Protein AF-A0A8J5HL21-F1 (afdb_monomer_lite)

Organism: Zingiber officinale (NCBI:txid94328)

pLDDT: mean 76.23, std 25.67, range [22.69, 98.94]

InterPro domains:
  IPR004843 Calcineurin-like, phosphoesterase domain [PF00149] (14-122)
  IPR006186 Serine/threonine-specific protein phosphatase/bis(5-nucleosyl)-tetraphosphatase [PR00114] (14-41)
  IPR006186 Serine/threonine-specific protein phosphatase/bis(5-nucleosyl)-tetraphosphatase [PR00114] (49-76)
  IPR029052 Metallo-dependent phosphatase-like [G3DSA:3.60.21.10] (6-320)
  IPR029052 Metallo-dependent phosphatase-like [SSF56300] (14-274)
  IPR036188 FAD/NAD(P)-binding domain superfamily [G3DSA:3.50.50.60] (337-452)
  IPR036188 FAD/NAD(P)-binding domain superfamily [SSF51905] (342-427)

Structure (mmCIF, N/CA/C/O backbone):
data_AF-A0A8J5HL21-F1
#
_entry.id   AF-A0A8J5HL21-F1
#
loop_
_atom_site.group_PDB
_atom_site.id
_atom_site.type_symbol
_atom_site.label_atom_id
_atom_site.label_alt_id
_atom_site.label_comp_id
_atom_site.label_asym_id
_atom_site.label_entity_id
_atom_site.label_seq_id
_atom_site.pdbx_PDB_ins_code
_atom_site.Cartn_x
_atom_site.Cartn_y
_atom_site.Cartn_z
_atom_site.occupancy
_atom_site.B_iso_or_equiv
_atom_site.auth_seq_id
_atom_site.auth_comp_id
_atom_site.auth_asym_id
_atom_site.auth_atom_id
_atom_site.pdbx_PDB_model_num
ATOM 1 N N . MET A 1 1 ? -46.197 -7.664 26.496 1.00 37.38 1 MET A N 1
ATOM 2 C CA . MET A 1 1 ? -45.046 -8.318 27.150 1.00 37.38 1 MET A CA 1
ATOM 3 C C . MET A 1 1 ? -44.387 -9.209 26.120 1.00 37.38 1 MET A C 1
ATOM 5 O O . MET A 1 1 ? -45.123 -9.884 25.417 1.00 37.38 1 MET A O 1
ATOM 9 N N . ALA A 1 2 ? -43.052 -9.167 26.095 1.00 34.97 2 ALA A N 1
ATOM 10 C CA . ALA A 1 2 ? -42.121 -9.961 25.290 1.00 34.97 2 ALA A CA 1
ATOM 11 C C . ALA A 1 2 ? -42.137 -9.713 23.770 1.00 34.97 2 ALA A C 1
ATOM 13 O O . ALA A 1 2 ? -42.926 -10.301 23.046 1.00 34.97 2 ALA A O 1
ATOM 14 N N . ASP A 1 3 ? -41.275 -8.794 23.326 1.00 29.12 3 ASP A N 1
ATOM 15 C CA . ASP A 1 3 ? -40.177 -9.114 22.398 1.00 29.12 3 ASP A CA 1
ATOM 16 C C . ASP A 1 3 ? -39.275 -7.878 22.267 1.00 29.12 3 ASP A C 1
ATOM 18 O O . ASP A 1 3 ? -39.446 -7.021 21.411 1.00 29.12 3 ASP A O 1
ATOM 22 N N . ASN A 1 4 ? -38.361 -7.744 23.228 1.00 37.72 4 ASN A N 1
ATOM 23 C CA . ASN A 1 4 ? -37.244 -6.800 23.208 1.00 37.72 4 ASN A CA 1
ATOM 24 C C . ASN A 1 4 ? -36.138 -7.425 24.066 1.00 37.72 4 ASN A C 1
ATOM 26 O O . ASN A 1 4 ? -35.983 -7.098 25.239 1.00 37.72 4 ASN A O 1
ATOM 30 N N . ALA A 1 5 ? -35.465 -8.434 23.515 1.00 38.50 5 ALA A N 1
ATOM 31 C CA . ALA A 1 5 ? -34.303 -9.070 24.132 1.00 38.50 5 ALA A CA 1
ATOM 32 C C . ALA A 1 5 ? -33.518 -9.867 23.076 1.00 38.50 5 ALA A C 1
ATOM 34 O O . ALA A 1 5 ? -33.460 -11.091 23.135 1.00 38.50 5 ALA A O 1
ATOM 35 N N . ALA A 1 6 ? -32.961 -9.177 22.076 1.00 35.31 6 ALA A N 1
ATOM 36 C CA . ALA A 1 6 ? -31.971 -9.766 21.167 1.00 35.31 6 ALA A CA 1
ATOM 37 C C . ALA A 1 6 ? -31.042 -8.721 20.510 1.00 35.31 6 ALA A C 1
ATOM 39 O O . ALA A 1 6 ? -30.640 -8.907 19.366 1.00 35.31 6 ALA A O 1
ATOM 40 N N . SER A 1 7 ? -30.706 -7.616 21.190 1.00 39.34 7 SER A N 1
ATOM 41 C CA . SER A 1 7 ? -29.723 -6.645 20.665 1.00 39.34 7 SER A CA 1
ATOM 42 C C . SER A 1 7 ? -28.568 -6.309 21.608 1.00 39.34 7 SER A C 1
ATOM 44 O O . SER A 1 7 ? -27.766 -5.449 21.268 1.00 39.34 7 SER A O 1
ATOM 46 N N . ASP A 1 8 ? -28.435 -6.983 22.750 1.00 37.25 8 ASP A N 1
ATOM 47 C CA . ASP A 1 8 ? -27.312 -6.756 23.661 1.00 37.25 8 ASP A CA 1
ATOM 48 C C . ASP A 1 8 ? -26.308 -7.914 23.562 1.00 37.25 8 ASP A C 1
ATOM 50 O O . ASP A 1 8 ? -26.659 -9.058 23.850 1.00 37.25 8 ASP A O 1
ATOM 54 N N . ALA A 1 9 ? -25.066 -7.569 23.185 1.00 33.53 9 ALA A N 1
ATOM 55 C CA . ALA A 1 9 ? -23.829 -8.375 23.169 1.00 33.53 9 ALA A CA 1
ATOM 56 C C . ALA A 1 9 ? -23.251 -8.836 21.808 1.00 33.53 9 ALA A C 1
ATOM 58 O O . ALA A 1 9 ? -22.583 -9.868 21.746 1.00 33.53 9 ALA A O 1
ATOM 59 N N . ALA A 1 10 ? -23.373 -8.046 20.737 1.00 41.03 10 ALA A N 1
ATOM 60 C CA . ALA A 1 10 ? -22.299 -8.021 19.737 1.00 41.03 10 ALA A CA 1
ATOM 61 C C . ALA A 1 10 ? -21.224 -7.056 20.259 1.00 41.03 10 ALA A C 1
ATOM 63 O O . ALA A 1 10 ? -21.461 -5.853 20.309 1.00 41.03 10 ALA A O 1
ATOM 64 N N . GLY A 1 11 ? -20.091 -7.569 20.746 1.00 54.41 11 GLY A N 1
ATOM 65 C CA . GLY A 1 11 ? -18.983 -6.709 21.173 1.00 54.41 11 GLY A CA 1
ATOM 66 C C . GLY A 1 11 ? -18.572 -5.771 20.034 1.00 54.41 11 GLY A C 1
ATOM 67 O O . GLY A 1 11 ? -18.486 -6.213 18.889 1.00 54.41 11 GLY A O 1
ATOM 68 N N . ASP A 1 12 ? -18.356 -4.489 20.340 1.00 69.19 12 ASP A N 1
ATOM 69 C CA . ASP A 1 12 ? -18.005 -3.478 19.338 1.00 69.19 12 ASP A CA 1
ATOM 70 C C . ASP A 1 12 ? -16.831 -3.954 18.468 1.00 69.19 12 ASP A C 1
ATOM 72 O O . ASP A 1 12 ? -15.755 -4.311 18.962 1.00 69.19 12 ASP A O 1
ATOM 76 N N . ARG A 1 13 ? -17.049 -3.974 17.150 1.00 84.94 13 ARG A N 1
ATOM 77 C CA . ARG A 1 13 ? -16.066 -4.441 16.169 1.00 84.94 13 ARG A CA 1
ATOM 78 C C . ARG A 1 13 ? -14.801 -3.586 16.243 1.00 84.94 13 ARG A C 1
ATOM 80 O O . ARG A 1 13 ? -14.849 -2.372 16.058 1.00 84.94 13 ARG A O 1
ATOM 87 N N . THR A 1 14 ? -13.658 -4.232 16.459 1.00 95.62 14 THR A N 1
ATOM 88 C CA . THR A 1 14 ? -12.349 -3.569 16.463 1.00 95.62 14 THR A CA 1
ATOM 89 C C . THR A 1 14 ? -11.878 -3.319 15.033 1.00 95.62 14 THR A C 1
ATOM 91 O O . THR A 1 14 ? -11.870 -4.240 14.213 1.00 95.62 14 THR A O 1
ATOM 94 N N . VAL A 1 15 ? -11.465 -2.084 14.739 1.00 98.19 15 VAL A N 1
ATOM 95 C CA . VAL A 1 15 ? -10.867 -1.716 13.445 1.00 98.19 15 VAL A CA 1
ATOM 96 C C . VAL A 1 15 ? -9.415 -1.320 13.666 1.00 98.19 15 VAL A C 1
ATOM 98 O O . VAL A 1 15 ? -9.124 -0.455 14.488 1.00 98.19 15 VAL A O 1
ATOM 101 N N . ILE A 1 16 ? -8.500 -1.949 12.937 1.00 98.69 16 ILE A N 1
ATOM 102 C CA . ILE A 1 16 ? -7.058 -1.726 13.040 1.00 98.69 16 ILE A CA 1
ATOM 103 C C . ILE A 1 16 ? -6.575 -1.179 11.703 1.00 98.69 16 ILE A C 1
ATOM 105 O O . ILE A 1 16 ? -6.743 -1.840 10.683 1.00 98.69 16 ILE A O 1
ATOM 109 N N . CYS A 1 17 ? -5.959 0.001 11.693 1.00 98.81 17 CYS A N 1
ATOM 110 C CA . CYS A 1 17 ? -5.333 0.553 10.490 1.00 98.81 17 CYS A CA 1
ATOM 111 C C . CYS A 1 17 ? -3.811 0.555 10.653 1.00 98.81 17 CYS A C 1
ATOM 113 O O . CYS A 1 17 ? -3.308 1.165 11.595 1.00 98.81 17 CYS A O 1
ATOM 115 N N . ILE A 1 18 ? -3.087 -0.125 9.763 1.00 98.88 18 ILE A N 1
ATOM 116 C CA . ILE A 1 18 ? -1.626 -0.299 9.815 1.00 98.88 18 ILE A CA 1
ATOM 117 C C . ILE A 1 18 ? -0.986 0.552 8.718 1.00 98.88 18 ILE A C 1
ATOM 119 O O . ILE A 1 18 ? -1.373 0.432 7.556 1.00 98.88 18 ILE A O 1
ATOM 123 N N . GLY A 1 19 ? -0.029 1.399 9.099 1.00 98.69 19 GLY A N 1
ATOM 124 C CA . GLY A 1 19 ? 0.691 2.297 8.196 1.00 98.69 19 GLY A CA 1
ATOM 125 C C . GLY A 1 19 ? 1.657 1.608 7.235 1.00 98.69 19 GLY A C 1
ATOM 126 O O . GLY A 1 19 ? 1.739 0.380 7.181 1.00 98.69 19 GLY A O 1
ATOM 127 N N . ASP A 1 20 ? 2.406 2.427 6.498 1.00 98.75 20 ASP A N 1
ATOM 128 C CA . ASP A 1 20 ? 3.340 2.005 5.454 1.00 98.75 20 ASP A CA 1
ATOM 129 C C . ASP A 1 20 ? 4.422 1.053 5.994 1.00 98.75 20 ASP A C 1
ATOM 131 O O . ASP A 1 20 ? 5.032 1.289 7.044 1.00 98.75 20 ASP A O 1
ATOM 135 N N . ILE A 1 21 ? 4.677 -0.035 5.258 1.00 98.62 21 ILE A N 1
ATOM 136 C CA . ILE A 1 21 ? 5.535 -1.146 5.708 1.00 98.62 21 ILE A CA 1
ATOM 137 C C . ILE A 1 21 ? 6.894 -1.137 5.011 1.00 98.62 21 ILE A C 1
ATOM 139 O O . ILE A 1 21 ? 7.902 -1.460 5.643 1.00 98.62 21 ILE A O 1
ATOM 143 N N . HIS A 1 22 ? 6.933 -0.805 3.718 1.00 98.56 22 HIS A N 1
ATOM 144 C CA . HIS A 1 22 ? 8.150 -0.632 2.927 1.00 98.56 22 HIS A CA 1
ATOM 145 C C . HIS A 1 22 ? 9.187 -1.754 3.103 1.00 98.56 22 HIS A C 1
ATOM 147 O O . HIS A 1 22 ? 10.337 -1.509 3.453 1.00 98.56 22 HIS A O 1
ATOM 153 N N . GLY A 1 23 ? 8.785 -3.015 2.924 1.00 98.19 23 GLY A N 1
ATOM 154 C CA . GLY A 1 23 ? 9.706 -4.155 2.959 1.00 98.19 23 GLY A CA 1
ATOM 155 C C . GLY A 1 23 ? 10.329 -4.475 4.327 1.00 98.19 23 GLY A C 1
ATOM 156 O O . GLY A 1 23 ? 11.216 -5.326 4.393 1.00 98.19 23 GLY A O 1
ATOM 157 N N . TYR A 1 24 ? 9.904 -3.846 5.429 1.00 97.88 24 TYR A N 1
ATOM 158 C CA . TYR A 1 24 ? 10.422 -4.148 6.769 1.00 97.88 24 TYR A CA 1
ATOM 159 C C . TYR A 1 24 ? 9.622 -5.262 7.461 1.00 97.88 24 TYR A C 1
ATOM 161 O O . TYR A 1 24 ? 8.842 -5.027 8.386 1.00 97.88 24 TYR A O 1
ATOM 169 N N . ILE A 1 25 ? 9.852 -6.511 7.046 1.00 97.88 25 ILE A N 1
ATOM 170 C CA . ILE A 1 25 ? 9.154 -7.688 7.594 1.00 97.88 25 ILE A CA 1
ATOM 171 C C . ILE A 1 25 ? 9.284 -7.837 9.120 1.00 97.88 25 ILE A C 1
ATOM 173 O O . ILE A 1 25 ? 8.333 -8.253 9.781 1.00 97.88 25 ILE A O 1
ATOM 177 N N . SER A 1 26 ? 10.434 -7.491 9.704 1.00 93.69 26 SER A N 1
ATOM 178 C CA . SER A 1 26 ? 10.636 -7.547 11.159 1.00 93.69 26 SER A CA 1
ATOM 179 C C . SER A 1 26 ? 9.701 -6.584 11.892 1.00 93.69 26 SER A C 1
ATOM 181 O O . SER A 1 26 ? 9.049 -6.987 12.855 1.00 93.69 26 SER A O 1
ATOM 183 N N . LYS A 1 27 ? 9.565 -5.353 11.385 1.00 97.62 27 LYS A N 1
ATOM 184 C CA . LYS A 1 27 ? 8.659 -4.333 11.928 1.00 97.62 27 LYS A CA 1
ATOM 185 C C . LYS A 1 27 ? 7.201 -4.766 11.803 1.00 97.62 27 LYS A C 1
ATOM 187 O O . LYS A 1 27 ? 6.461 -4.708 12.779 1.00 97.62 27 LYS A O 1
ATOM 192 N N . LEU A 1 28 ? 6.811 -5.296 10.640 1.00 98.19 28 LEU A N 1
ATOM 193 C CA . LEU A 1 28 ? 5.465 -5.832 10.417 1.00 98.19 28 LEU A CA 1
ATOM 194 C C . LEU A 1 28 ? 5.115 -6.955 11.408 1.00 98.19 28 LEU A C 1
ATOM 196 O O . LEU A 1 28 ? 4.046 -6.944 12.015 1.00 98.19 28 LEU A O 1
ATOM 200 N N . ARG A 1 29 ? 6.020 -7.918 11.619 1.00 96.00 29 ARG A N 1
ATOM 201 C CA . ARG A 1 29 ? 5.798 -9.008 12.585 1.00 96.00 29 ARG A CA 1
ATOM 202 C C . ARG A 1 29 ? 5.699 -8.502 14.019 1.00 96.00 29 ARG A C 1
ATOM 204 O O . ARG A 1 29 ? 4.865 -8.994 14.777 1.00 96.00 29 ARG A O 1
ATOM 211 N N . ALA A 1 30 ? 6.538 -7.539 14.388 1.00 93.50 30 ALA A N 1
ATOM 212 C CA . ALA A 1 30 ? 6.542 -6.977 15.728 1.00 93.50 30 ALA A CA 1
ATOM 213 C C . ALA A 1 30 ? 5.262 -6.173 16.008 1.00 93.50 30 ALA A C 1
ATOM 215 O O . ALA A 1 30 ? 4.598 -6.449 17.006 1.00 93.50 30 ALA A O 1
ATOM 216 N N . VAL A 1 31 ? 4.833 -5.280 15.102 1.00 96.94 31 VAL A N 1
ATOM 217 C CA . VAL A 1 31 ? 3.569 -4.541 15.287 1.00 96.94 31 VAL A CA 1
ATOM 218 C C . VAL A 1 31 ? 2.370 -5.490 15.311 1.00 96.94 31 VAL A C 1
ATOM 220 O O . VAL A 1 31 ? 1.503 -5.340 16.166 1.00 96.94 31 VAL A O 1
ATOM 223 N N . TRP A 1 32 ? 2.353 -6.529 14.466 1.00 97.31 32 TRP A N 1
ATOM 224 C CA . TRP A 1 32 ? 1.314 -7.564 14.501 1.00 97.31 32 TRP A CA 1
ATOM 225 C C . TRP A 1 32 ? 1.252 -8.275 15.858 1.00 97.31 32 TRP A C 1
ATOM 227 O O . TRP A 1 32 ? 0.178 -8.414 16.437 1.00 97.31 32 TRP A O 1
ATOM 237 N N . SER A 1 33 ? 2.407 -8.673 16.395 1.00 91.31 33 SER A N 1
ATOM 238 C CA . SER A 1 33 ? 2.496 -9.348 17.697 1.00 91.31 33 SER A CA 1
ATOM 239 C C . SER A 1 33 ? 2.052 -8.439 18.846 1.00 91.31 33 SER A C 1
ATOM 241 O O . SER A 1 33 ? 1.420 -8.894 19.796 1.00 91.31 33 SER A O 1
ATOM 243 N N . ASN A 1 34 ? 2.350 -7.141 18.763 1.00 90.94 34 ASN A N 1
ATOM 244 C CA . ASN A 1 34 ? 1.914 -6.161 19.756 1.00 90.94 34 ASN A CA 1
ATOM 245 C C . ASN A 1 34 ? 0.409 -5.910 19.705 1.00 90.94 34 ASN A C 1
ATOM 247 O O . ASN A 1 34 ? -0.215 -5.782 20.755 1.00 90.94 34 ASN A O 1
ATOM 251 N N . LEU A 1 35 ? -0.176 -5.883 18.507 1.00 94.12 35 LEU A N 1
ATOM 252 C CA . LEU A 1 35 ? -1.624 -5.810 18.327 1.00 94.12 35 LEU A CA 1
ATOM 253 C C . LEU A 1 35 ? -2.315 -7.046 18.915 1.00 94.12 35 LEU A C 1
ATOM 255 O O . LEU A 1 35 ? -3.264 -6.895 19.677 1.00 94.12 35 LEU A O 1
ATOM 259 N N . GLU A 1 36 ? -1.800 -8.244 18.627 1.00 91.38 36 GLU A N 1
ATOM 260 C CA . GLU A 1 36 ? -2.323 -9.513 19.155 1.00 91.38 36 GLU A CA 1
ATOM 261 C C . GLU A 1 36 ? -2.205 -9.608 20.687 1.00 91.38 36 GLU A C 1
ATOM 263 O O . GLU A 1 36 ? -3.060 -10.200 21.338 1.00 91.38 36 GLU A O 1
ATOM 268 N N . ALA A 1 37 ? -1.174 -8.997 21.280 1.00 85.19 37 ALA A N 1
ATOM 269 C CA . ALA A 1 37 ? -1.000 -8.947 22.731 1.00 85.19 37 ALA A CA 1
ATOM 270 C C . ALA A 1 37 ? -1.868 -7.882 23.424 1.00 85.19 37 ALA A C 1
ATOM 272 O O . ALA A 1 37 ? -2.198 -8.034 24.601 1.00 85.19 37 ALA A O 1
ATOM 273 N N . LEU A 1 38 ? -2.179 -6.779 22.736 1.00 89.12 38 LEU A N 1
ATOM 274 C CA . LEU A 1 38 ? -2.920 -5.652 23.305 1.00 89.12 38 LEU A CA 1
ATOM 275 C C . LEU A 1 38 ? -4.436 -5.818 23.173 1.00 89.12 38 LEU A C 1
ATOM 277 O O . LEU A 1 38 ? -5.175 -5.490 24.101 1.00 89.12 38 LEU A O 1
ATOM 281 N N . VAL A 1 39 ? -4.898 -6.266 22.007 1.00 88.62 39 VAL A N 1
ATOM 282 C CA . VAL A 1 39 ? -6.319 -6.467 21.720 1.00 88.62 39 VAL A CA 1
ATOM 283 C C . VAL A 1 39 ? -6.739 -7.816 22.296 1.00 88.62 39 VAL A C 1
ATOM 285 O O . VAL A 1 39 ? -6.011 -8.798 22.175 1.00 88.62 39 VAL A O 1
ATOM 288 N N . SER A 1 40 ? -7.912 -7.884 22.933 1.00 87.94 40 SER A N 1
ATOM 289 C CA . SER A 1 40 ? -8.408 -9.155 23.472 1.00 87.94 40 SER A CA 1
ATOM 290 C C . SER A 1 40 ? -8.506 -10.212 22.358 1.00 87.94 40 SER A C 1
ATOM 292 O O . SER A 1 40 ? -8.836 -9.858 21.222 1.00 87.94 40 SER A O 1
ATOM 294 N N . PRO A 1 41 ? -8.266 -11.505 22.644 1.00 87.00 41 PRO A N 1
ATOM 295 C CA . PRO A 1 41 ? -8.316 -12.551 21.621 1.00 87.00 41 PRO A CA 1
ATOM 296 C C . PRO A 1 41 ? -9.624 -12.563 20.812 1.00 87.00 41 PRO A C 1
ATOM 298 O O . PRO A 1 41 ? -9.591 -12.680 19.586 1.00 87.00 41 PRO A O 1
ATOM 301 N N . ASP A 1 42 ? -10.764 -12.358 21.477 1.00 88.06 42 ASP A N 1
ATOM 302 C CA . ASP A 1 42 ? -12.083 -12.333 20.835 1.00 88.06 42 ASP A CA 1
ATOM 303 C C . ASP A 1 42 ? -12.219 -11.152 19.860 1.00 88.06 42 ASP A C 1
ATOM 305 O O . ASP A 1 42 ? -12.581 -11.337 18.695 1.00 88.06 42 ASP A O 1
ATOM 309 N N . SER A 1 43 ? -11.855 -9.944 20.298 1.00 91.12 43 SER A N 1
ATOM 310 C CA . SER A 1 43 ? -11.911 -8.741 19.463 1.00 91.12 43 SER A CA 1
ATOM 311 C C . SER A 1 43 ? -10.866 -8.756 18.347 1.00 91.12 43 SER A C 1
ATOM 313 O O . SER A 1 43 ? -11.147 -8.319 17.233 1.00 91.12 43 SER A O 1
ATOM 315 N N . PHE A 1 44 ? -9.669 -9.290 18.606 1.00 93.81 44 PHE A N 1
ATOM 316 C CA . PHE A 1 44 ? -8.614 -9.398 17.604 1.00 93.81 44 PHE A CA 1
ATOM 317 C C . PHE A 1 44 ? -9.012 -10.386 16.510 1.00 93.81 44 PHE A C 1
ATOM 319 O O . PHE A 1 44 ? -8.903 -10.065 15.327 1.00 93.81 44 PHE A O 1
ATOM 326 N N . SER A 1 45 ? -9.531 -11.560 16.883 1.00 93.00 45 SER A N 1
ATOM 327 C CA . SER A 1 45 ? -9.902 -12.623 15.939 1.00 93.00 45 SER A CA 1
ATOM 328 C C . SER A 1 45 ? -11.020 -12.238 14.966 1.00 93.00 45 SER A C 1
ATOM 330 O O . SER A 1 45 ? -11.101 -12.822 13.891 1.00 93.00 45 SER A O 1
ATOM 332 N N . THR A 1 46 ? -11.840 -11.243 15.312 1.00 95.31 46 THR A N 1
ATOM 333 C CA . THR A 1 46 ? -12.978 -10.752 14.512 1.00 95.31 46 THR A CA 1
ATOM 334 C C . THR A 1 46 ? -12.761 -9.339 13.960 1.00 95.31 46 THR A C 1
ATOM 336 O O . THR A 1 46 ? -13.679 -8.720 13.419 1.00 95.31 46 THR A O 1
ATOM 339 N N . SER A 1 47 ? -11.544 -8.806 14.103 1.00 97.12 47 SER A N 1
ATOM 340 C CA . SER A 1 47 ? -11.226 -7.434 13.710 1.00 97.12 47 SER A CA 1
ATOM 341 C C . SER A 1 47 ? -11.268 -7.213 12.194 1.00 97.12 47 SER A C 1
ATOM 343 O O . SER A 1 47 ? -11.001 -8.107 11.382 1.00 97.12 47 SER A O 1
ATOM 345 N N . LEU A 1 48 ? -11.575 -5.972 11.816 1.00 98.44 48 LEU A N 1
ATOM 346 C CA . LEU A 1 48 ? -11.295 -5.443 10.486 1.00 98.44 48 LEU A CA 1
ATOM 347 C C . LEU A 1 48 ? -9.880 -4.862 10.497 1.00 98.44 48 LEU A C 1
ATOM 349 O O . LEU A 1 48 ? -9.612 -3.913 11.231 1.00 98.44 48 LEU A O 1
ATOM 353 N N . VAL A 1 49 ? -8.986 -5.404 9.674 1.00 98.81 49 VAL A N 1
ATOM 354 C CA . VAL A 1 49 ? -7.601 -4.939 9.562 1.00 98.81 49 VAL A CA 1
ATOM 355 C C . VAL A 1 49 ? -7.382 -4.304 8.195 1.00 98.81 49 VAL A C 1
ATOM 357 O O . VAL A 1 49 ? -7.458 -4.977 7.168 1.00 98.81 49 VAL A O 1
ATOM 360 N N . ILE A 1 50 ? -7.097 -3.005 8.187 1.00 98.88 50 ILE A N 1
ATOM 361 C CA . ILE A 1 50 ? -6.866 -2.195 6.993 1.00 98.88 50 ILE A CA 1
ATOM 362 C C . ILE A 1 50 ? -5.381 -1.851 6.916 1.00 98.88 50 ILE A C 1
ATOM 364 O O . ILE A 1 50 ? -4.854 -1.089 7.723 1.00 98.88 50 ILE A O 1
ATOM 368 N N . PHE A 1 51 ? -4.696 -2.388 5.919 1.00 98.94 51 PHE A N 1
ATOM 369 C CA . PHE A 1 51 ? -3.328 -2.015 5.601 1.00 98.94 51 PHE A CA 1
A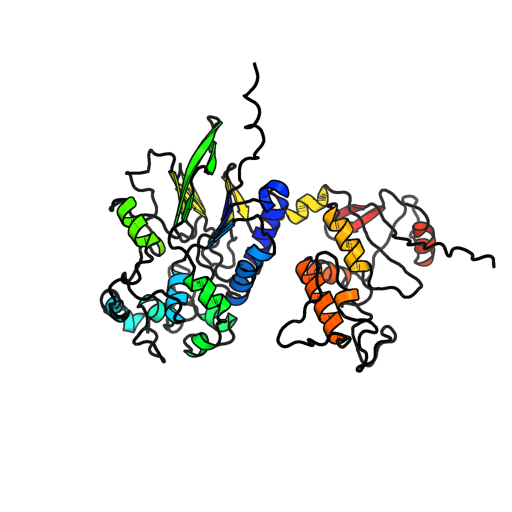TOM 370 C C . PHE A 1 51 ? -3.329 -0.826 4.644 1.00 98.94 51 PHE A C 1
ATOM 372 O O . PHE A 1 51 ? -3.912 -0.912 3.564 1.00 98.94 51 PHE A O 1
ATOM 379 N N . LEU A 1 52 ? -2.663 0.264 5.021 1.00 98.94 52 LEU A N 1
ATOM 380 C CA . LEU A 1 52 ? -2.791 1.567 4.363 1.00 98.94 52 LEU A CA 1
ATOM 381 C C . LEU A 1 52 ? -1.957 1.727 3.080 1.00 98.94 52 LEU A C 1
ATOM 383 O O . LEU A 1 52 ? -2.027 2.784 2.457 1.00 98.94 52 LEU A O 1
ATOM 387 N N . GLY A 1 53 ? -1.248 0.679 2.653 1.00 98.69 53 GLY A N 1
ATOM 388 C CA . GLY A 1 53 ? -0.467 0.622 1.414 1.00 98.69 53 GLY A CA 1
ATOM 389 C C . GLY A 1 53 ? 1.040 0.683 1.655 1.00 98.69 53 GLY A C 1
ATOM 390 O O . GLY A 1 53 ? 1.503 0.570 2.788 1.00 98.69 53 GLY A O 1
ATOM 391 N N . ASP A 1 54 ? 1.788 0.835 0.567 1.00 98.81 54 ASP A N 1
ATOM 392 C CA . ASP A 1 54 ? 3.245 0.921 0.502 1.00 98.81 54 ASP A CA 1
ATOM 393 C C . ASP A 1 54 ? 3.930 -0.271 1.198 1.00 98.81 54 ASP A C 1
ATOM 395 O O . ASP A 1 54 ? 4.644 -0.161 2.199 1.00 98.81 54 ASP A O 1
ATOM 399 N N . TYR A 1 55 ? 3.698 -1.462 0.642 1.00 98.88 55 TYR A N 1
ATOM 400 C CA . TYR A 1 55 ? 4.274 -2.730 1.098 1.00 98.88 55 TYR A CA 1
ATOM 401 C C . TYR A 1 55 ? 5.700 -2.933 0.594 1.00 98.88 55 TYR A C 1
ATOM 403 O O . TYR A 1 55 ? 6.521 -3.568 1.267 1.00 98.88 55 TYR A O 1
ATOM 411 N N . CYS A 1 56 ? 5.985 -2.421 -0.604 1.00 98.81 56 CYS A N 1
ATOM 412 C CA . CYS A 1 56 ? 7.260 -2.574 -1.289 1.00 98.81 56 CYS A CA 1
ATOM 413 C C . CYS A 1 56 ? 8.209 -1.383 -1.108 1.00 98.81 56 CYS A C 1
ATOM 415 O O . CYS A 1 56 ? 7.851 -0.330 -0.580 1.00 98.81 56 CYS A O 1
ATOM 417 N N . ASP A 1 57 ? 9.431 -1.572 -1.603 1.00 98.38 57 ASP A N 1
ATOM 418 C CA . ASP A 1 57 ? 10.504 -0.584 -1.720 1.00 98.38 57 ASP A CA 1
ATOM 419 C C . ASP A 1 57 ? 11.130 -0.147 -0.396 1.00 98.38 57 ASP A C 1
ATOM 421 O O . ASP A 1 57 ? 10.578 -0.336 0.684 1.00 98.38 57 ASP A O 1
ATOM 425 N N . ARG A 1 58 ? 12.305 0.489 -0.503 1.00 95.50 58 ARG A N 1
ATOM 426 C CA . ARG A 1 58 ? 13.142 1.009 0.596 1.00 95.50 58 ARG A CA 1
ATOM 427 C C . ARG A 1 58 ? 13.712 -0.064 1.527 1.00 95.50 58 ARG A C 1
ATOM 429 O O . ARG A 1 58 ? 14.939 -0.104 1.676 1.00 95.50 58 ARG A O 1
ATOM 436 N N . GLY A 1 59 ? 12.881 -0.880 2.168 1.00 96.25 59 GLY A N 1
ATOM 437 C CA . GLY A 1 59 ? 13.306 -1.980 3.031 1.00 96.25 59 GLY A CA 1
ATOM 438 C C . GLY A 1 59 ? 13.610 -3.266 2.250 1.00 96.25 59 GLY A C 1
ATOM 439 O O . GLY A 1 59 ? 13.190 -3.413 1.104 1.00 96.25 59 GLY A O 1
ATOM 440 N N . PRO A 1 60 ? 14.371 -4.196 2.847 1.00 96.75 60 PRO A N 1
ATOM 441 C CA . PRO A 1 60 ? 15.005 -5.294 2.110 1.00 96.75 60 PRO A CA 1
ATOM 442 C C . PRO A 1 60 ? 14.125 -6.523 1.823 1.00 96.75 60 PRO A C 1
ATOM 444 O O . PRO A 1 60 ? 14.533 -7.371 1.037 1.00 96.75 60 PRO A O 1
ATOM 447 N N . HIS A 1 61 ? 12.949 -6.658 2.444 1.00 98.06 61 HIS A N 1
ATOM 448 C CA . HIS A 1 61 ? 12.192 -7.920 2.482 1.00 98.06 61 HIS A CA 1
ATOM 449 C C . HIS A 1 61 ? 10.762 -7.787 1.938 1.00 98.06 61 HIS A C 1
ATOM 451 O O . HIS A 1 61 ? 9.796 -8.231 2.562 1.00 98.06 61 HIS A O 1
ATOM 457 N N . THR A 1 62 ? 10.589 -7.130 0.785 1.00 98.81 62 THR A N 1
ATOM 458 C CA . THR A 1 62 ? 9.264 -6.963 0.157 1.00 98.81 62 THR A CA 1
ATOM 459 C C . THR A 1 62 ? 8.582 -8.296 -0.133 1.00 98.81 62 THR A C 1
ATOM 461 O O . THR A 1 62 ? 7.385 -8.434 0.122 1.00 98.81 62 THR A O 1
ATOM 464 N N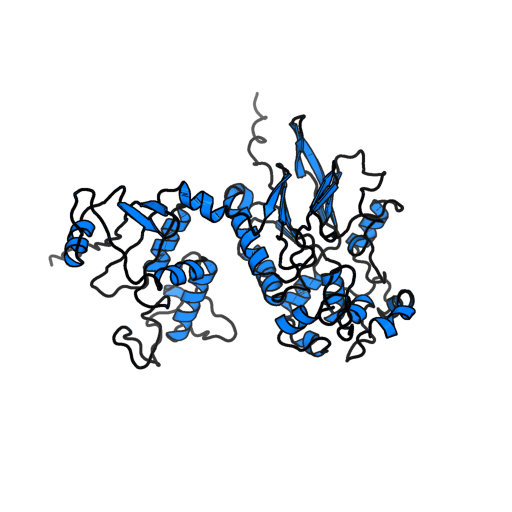 . ARG A 1 63 ? 9.325 -9.285 -0.640 1.00 98.69 63 ARG A N 1
ATOM 465 C CA . ARG A 1 63 ? 8.794 -10.629 -0.880 1.00 98.69 63 ARG A CA 1
ATOM 466 C C . ARG A 1 63 ? 8.172 -11.219 0.388 1.00 98.69 63 ARG A C 1
ATOM 468 O O . ARG A 1 63 ? 7.014 -11.622 0.362 1.00 98.69 63 ARG A O 1
ATOM 475 N N . GLU A 1 64 ? 8.903 -11.199 1.498 1.00 98.56 64 GLU A N 1
ATOM 476 C CA . GLU A 1 64 ? 8.458 -11.770 2.768 1.00 98.56 64 GLU A CA 1
ATOM 477 C C . GLU A 1 64 ? 7.314 -10.973 3.411 1.00 98.56 64 GLU A C 1
ATOM 479 O O . GLU A 1 64 ? 6.494 -11.550 4.127 1.00 98.56 64 GLU A O 1
ATOM 484 N N . VAL A 1 65 ? 7.241 -9.659 3.163 1.00 98.81 65 VAL A N 1
ATOM 485 C CA . VAL A 1 65 ? 6.079 -8.835 3.534 1.00 98.81 65 VAL A CA 1
ATOM 486 C C . VAL A 1 65 ? 4.833 -9.335 2.813 1.00 98.81 65 VAL A C 1
ATOM 488 O O . VAL A 1 65 ? 3.843 -9.633 3.476 1.00 98.81 65 VAL A O 1
ATOM 491 N N . ILE A 1 66 ? 4.876 -9.499 1.489 1.00 98.88 66 ILE A N 1
ATOM 492 C CA . ILE A 1 66 ? 3.713 -9.973 0.725 1.00 98.88 66 ILE A CA 1
ATOM 493 C C . ILE A 1 66 ? 3.349 -11.416 1.114 1.00 98.88 66 ILE A C 1
ATOM 495 O O . ILE A 1 66 ? 2.168 -11.697 1.320 1.00 98.88 66 ILE A O 1
ATOM 499 N N . ASP A 1 67 ? 4.334 -12.298 1.329 1.00 98.38 67 ASP A N 1
ATOM 500 C CA . ASP A 1 67 ? 4.105 -13.655 1.858 1.00 98.38 67 ASP A CA 1
ATOM 501 C C . ASP A 1 67 ? 3.358 -13.620 3.207 1.00 98.38 67 ASP A C 1
ATOM 503 O O . ASP A 1 67 ? 2.423 -14.390 3.444 1.00 98.38 67 ASP A O 1
ATOM 507 N N . PHE A 1 68 ? 3.748 -12.709 4.109 1.00 98.31 68 PHE A N 1
ATOM 508 C CA . PHE A 1 68 ? 3.082 -12.541 5.399 1.00 98.31 68 PHE A CA 1
ATOM 509 C C . PHE A 1 68 ? 1.631 -12.087 5.226 1.00 98.31 68 PHE A C 1
ATOM 511 O O . PHE A 1 68 ? 0.745 -12.704 5.820 1.00 98.31 68 PHE A O 1
ATOM 518 N N . LEU A 1 69 ? 1.380 -11.065 4.400 1.00 98.69 69 LEU A N 1
ATOM 519 C CA . LEU A 1 69 ? 0.035 -10.534 4.148 1.00 98.69 69 LEU A CA 1
ATOM 520 C C . LEU A 1 69 ? -0.886 -11.601 3.537 1.00 98.69 69 LEU A C 1
ATOM 522 O O . LEU A 1 69 ? -2.009 -11.783 4.006 1.00 98.69 69 LEU A O 1
ATOM 526 N N . LEU A 1 70 ? -0.383 -12.378 2.573 1.00 98.25 70 LEU A N 1
ATOM 527 C CA . LEU A 1 70 ? -1.099 -13.502 1.961 1.00 98.25 70 LEU A CA 1
ATOM 528 C C . LEU A 1 70 ? -1.437 -14.620 2.957 1.00 98.25 70 LEU A C 1
ATOM 530 O O . LEU A 1 70 ? -2.423 -15.333 2.774 1.00 98.25 70 LEU A O 1
ATOM 534 N N . SER A 1 71 ? -0.648 -14.780 4.023 1.00 97.75 71 SER A N 1
ATOM 535 C CA . SER A 1 71 ? -0.915 -15.790 5.053 1.00 97.75 71 SER A CA 1
ATOM 536 C C . SER A 1 71 ? -2.067 -15.412 5.994 1.00 97.75 71 SER A C 1
ATOM 538 O O . SER A 1 71 ? -2.682 -16.303 6.588 1.00 97.75 71 SER A O 1
ATOM 540 N N . LEU A 1 72 ? -2.384 -14.118 6.134 1.00 96.06 72 LEU A N 1
ATOM 541 C CA . LEU A 1 72 ? -3.310 -13.618 7.156 1.00 96.06 72 LEU A CA 1
ATOM 542 C C . LEU A 1 72 ? -4.724 -14.206 7.059 1.00 96.06 72 LEU A C 1
ATOM 544 O O . LEU A 1 72 ? -5.196 -14.687 8.091 1.00 96.06 72 LEU A O 1
ATOM 548 N N . PRO A 1 73 ? -5.376 -14.287 5.880 1.00 94.31 73 PRO A N 1
ATOM 549 C CA . PRO A 1 73 ? -6.724 -14.852 5.786 1.00 94.31 73 PRO A CA 1
ATOM 550 C C . PRO A 1 73 ? -6.793 -16.312 6.249 1.00 94.31 73 PRO A C 1
ATOM 552 O O . PRO A 1 73 ? -7.772 -16.736 6.853 1.00 94.31 73 PRO A O 1
ATOM 555 N N . SER A 1 74 ? -5.731 -17.090 6.010 1.00 92.50 74 SER A N 1
ATOM 556 C CA . SER A 1 74 ? -5.663 -18.487 6.457 1.00 92.50 74 SER A CA 1
ATOM 557 C C . SER A 1 74 ? -5.401 -18.626 7.960 1.00 92.50 74 SER A C 1
ATOM 559 O O . SER A 1 74 ? -5.894 -19.559 8.591 1.00 92.50 74 SER A O 1
ATOM 561 N N . ARG A 1 75 ? -4.635 -17.694 8.541 1.00 91.69 75 ARG A N 1
ATOM 562 C CA . ARG A 1 75 ? -4.280 -17.688 9.967 1.00 91.69 75 ARG A CA 1
ATOM 563 C C . ARG A 1 75 ? -5.404 -17.137 10.839 1.00 91.69 75 ARG A C 1
ATOM 565 O O . ARG A 1 75 ? -5.574 -17.596 11.964 1.00 91.69 75 ARG A O 1
ATOM 572 N N . TYR A 1 76 ? -6.161 -16.180 10.311 1.00 94.12 76 TYR A N 1
ATOM 573 C CA . TYR A 1 76 ? -7.230 -15.474 11.006 1.00 94.12 76 TYR A CA 1
ATOM 574 C C . TYR A 1 76 ? -8.495 -15.451 10.133 1.00 94.12 76 TYR A C 1
ATOM 576 O O . TYR A 1 76 ? -8.858 -14.407 9.596 1.00 94.12 76 TYR A O 1
ATOM 584 N N . PRO A 1 77 ? -9.186 -16.595 9.979 1.00 93.94 77 PRO A N 1
ATOM 585 C CA . PRO A 1 77 ? -10.298 -16.737 9.033 1.00 93.94 77 PRO A CA 1
ATOM 586 C C . PRO A 1 77 ? -11.554 -15.932 9.396 1.00 93.94 77 PRO A C 1
ATOM 588 O O . PRO A 1 77 ? -12.440 -15.785 8.561 1.00 93.94 77 PRO A O 1
ATOM 591 N N . LEU A 1 78 ? -11.652 -15.443 10.637 1.00 95.75 78 LEU A N 1
ATOM 592 C CA . LEU A 1 78 ? -12.747 -14.583 11.099 1.00 95.75 78 LEU A CA 1
ATOM 593 C C . LEU A 1 78 ? -12.405 -13.087 11.016 1.00 95.75 78 LEU A C 1
ATOM 595 O O . LEU A 1 78 ? -13.294 -12.255 11.197 1.00 95.75 78 LEU A O 1
ATOM 599 N N . GLN A 1 79 ? -11.148 -12.739 10.724 1.00 96.69 79 GLN A N 1
ATOM 600 C CA . GLN A 1 79 ? -10.769 -11.361 10.436 1.00 96.69 79 GLN A CA 1
ATOM 601 C C . GLN A 1 79 ? -11.153 -11.007 9.001 1.00 96.69 79 GLN A C 1
ATOM 603 O O . GLN A 1 79 ? -11.160 -11.850 8.101 1.00 96.69 79 GLN A O 1
ATOM 608 N N . ARG A 1 80 ? -11.400 -9.719 8.773 1.00 98.12 80 ARG A N 1
ATOM 609 C CA . ARG A 1 80 ? -11.489 -9.153 7.427 1.00 98.12 80 ARG A CA 1
ATOM 610 C C . ARG A 1 80 ? -10.232 -8.340 7.163 1.00 98.12 80 ARG A C 1
ATOM 612 O O . ARG A 1 80 ? -9.966 -7.379 7.879 1.00 98.12 80 ARG A O 1
ATOM 619 N N . HIS A 1 81 ? -9.481 -8.704 6.129 1.00 98.69 81 HIS A N 1
ATOM 620 C CA . HIS A 1 81 ? -8.276 -7.982 5.717 1.00 98.69 81 HIS A CA 1
ATOM 621 C C . HIS A 1 81 ? -8.564 -7.115 4.497 1.00 98.69 81 HIS A C 1
ATOM 623 O O . HIS A 1 81 ? -9.151 -7.572 3.517 1.00 98.69 81 HIS A O 1
ATOM 629 N N . VAL A 1 82 ? -8.137 -5.860 4.559 1.00 98.88 82 VAL A N 1
ATOM 630 C CA . VAL A 1 82 ? -8.219 -4.894 3.465 1.00 98.88 82 VAL A CA 1
ATOM 631 C C . VAL A 1 82 ? -6.812 -4.412 3.167 1.00 98.88 82 VAL A C 1
ATOM 633 O O . VAL A 1 82 ? -6.096 -3.986 4.071 1.00 98.88 82 VAL A O 1
ATOM 636 N N . PHE A 1 83 ? -6.429 -4.454 1.896 1.00 98.88 83 PHE A N 1
ATOM 637 C CA . PHE A 1 83 ? -5.105 -4.050 1.439 1.00 98.88 83 PHE A CA 1
ATOM 638 C C . PHE A 1 83 ? -5.251 -2.879 0.468 1.00 98.88 83 PHE A C 1
ATOM 640 O O . PHE A 1 83 ? -5.706 -3.055 -0.667 1.00 98.88 83 PHE A O 1
ATOM 647 N N . LEU A 1 84 ? -4.935 -1.670 0.938 1.00 98.94 84 LEU A N 1
ATOM 648 C CA . LEU A 1 84 ? -4.930 -0.491 0.085 1.00 98.94 84 LEU A CA 1
ATOM 649 C C . LEU A 1 84 ? -3.736 -0.510 -0.871 1.00 98.94 84 LEU A C 1
ATOM 651 O O . LEU A 1 84 ? -2.641 -0.942 -0.531 1.00 98.94 84 LEU A O 1
ATOM 655 N N . CYS A 1 85 ? -3.935 0.017 -2.070 1.00 98.88 85 CYS A N 1
ATOM 656 C CA . CYS A 1 85 ? -2.853 0.243 -3.012 1.00 98.88 85 CYS A CA 1
ATOM 657 C C . CYS A 1 85 ? -2.091 1.512 -2.624 1.00 98.88 85 CYS A C 1
ATOM 659 O O . CYS A 1 85 ? -2.648 2.608 -2.704 1.00 98.88 85 CYS A O 1
ATOM 661 N N . GLY A 1 86 ? -0.831 1.372 -2.217 1.00 98.81 86 GLY A N 1
ATOM 662 C CA . GLY A 1 86 ? 0.079 2.499 -2.078 1.00 98.81 86 GLY A CA 1
ATOM 663 C C . GLY A 1 86 ? 0.575 3.013 -3.425 1.00 98.81 86 GLY A C 1
ATOM 664 O O . GLY A 1 86 ? 0.416 2.355 -4.462 1.00 98.81 86 GLY A O 1
ATOM 665 N N . ASN A 1 87 ? 1.203 4.191 -3.455 1.00 98.81 87 ASN A N 1
ATOM 666 C CA . ASN A 1 87 ? 1.788 4.658 -4.714 1.00 98.81 87 ASN A CA 1
ATOM 667 C C . ASN A 1 87 ? 3.015 3.836 -5.124 1.00 98.81 87 ASN A C 1
ATOM 669 O O . ASN A 1 87 ? 3.329 3.794 -6.315 1.00 98.81 87 ASN A O 1
ATOM 673 N N . HIS A 1 88 ? 3.720 3.223 -4.169 1.00 98.88 88 HIS A N 1
ATOM 674 C CA . HIS A 1 88 ? 4.802 2.286 -4.458 1.00 98.88 88 HIS A CA 1
ATOM 675 C C . HIS A 1 88 ? 4.241 0.978 -5.023 1.00 98.88 88 HIS A C 1
ATOM 677 O O . HIS A 1 88 ? 4.690 0.534 -6.079 1.00 98.88 88 HIS A O 1
ATOM 683 N N . ASP A 1 89 ? 3.186 0.431 -4.414 1.00 98.88 89 ASP A N 1
ATOM 684 C CA . ASP A 1 89 ? 2.580 -0.827 -4.872 1.00 98.88 89 ASP A CA 1
ATOM 685 C C . ASP A 1 89 ? 1.928 -0.684 -6.248 1.00 98.88 89 ASP A C 1
ATOM 687 O O . ASP A 1 89 ? 2.042 -1.584 -7.074 1.00 98.88 89 ASP A O 1
ATOM 691 N N . PHE A 1 90 ? 1.288 0.457 -6.531 1.00 98.81 90 PHE A N 1
ATOM 692 C CA . PHE A 1 90 ? 0.750 0.763 -7.859 1.00 98.81 90 PHE A CA 1
ATOM 693 C C . PHE A 1 90 ? 1.849 0.750 -8.928 1.00 98.81 90 PHE A C 1
ATOM 695 O O . PHE A 1 90 ? 1.673 0.206 -10.019 1.00 98.81 90 PHE A O 1
ATOM 702 N N . ALA A 1 91 ? 2.999 1.348 -8.614 1.00 98.88 91 ALA A N 1
ATOM 703 C CA . ALA A 1 91 ? 4.124 1.424 -9.530 1.00 98.88 91 ALA A CA 1
ATOM 704 C C . ALA A 1 91 ? 4.815 0.056 -9.701 1.00 98.88 91 ALA A C 1
ATOM 706 O O . ALA A 1 91 ? 5.185 -0.308 -10.817 1.00 98.88 91 ALA A O 1
ATOM 707 N N . PHE A 1 92 ? 4.900 -0.739 -8.633 1.00 98.88 92 PHE A N 1
ATOM 708 C CA . PHE A 1 92 ? 5.365 -2.122 -8.694 1.00 98.88 92 PHE A CA 1
ATOM 709 C C . PHE A 1 92 ? 4.416 -2.999 -9.524 1.00 98.88 92 PHE A C 1
ATOM 711 O O . PHE A 1 92 ? 4.865 -3.674 -10.449 1.00 98.88 92 PHE A O 1
ATOM 718 N N . ALA A 1 93 ? 3.104 -2.922 -9.278 1.00 98.75 93 ALA A N 1
ATOM 719 C CA . ALA A 1 93 ? 2.075 -3.622 -10.046 1.00 98.75 93 ALA A CA 1
ATOM 720 C C . ALA A 1 93 ? 2.136 -3.268 -11.539 1.00 98.75 93 ALA A C 1
ATOM 722 O O . ALA A 1 93 ? 2.009 -4.149 -12.386 1.00 98.75 93 ALA A O 1
ATOM 723 N N . ALA A 1 94 ? 2.389 -1.996 -11.869 1.00 98.38 94 ALA A N 1
ATOM 724 C CA . ALA A 1 94 ? 2.597 -1.557 -13.246 1.00 98.38 94 ALA A CA 1
ATOM 725 C C . ALA A 1 94 ? 3.819 -2.214 -13.896 1.00 98.38 94 ALA A C 1
ATOM 727 O O . ALA A 1 94 ? 3.775 -2.544 -15.077 1.00 98.38 94 ALA A O 1
ATOM 728 N N . PHE A 1 95 ? 4.911 -2.379 -13.146 1.00 98.69 95 PHE A N 1
ATOM 729 C CA . PHE A 1 95 ? 6.141 -2.973 -13.662 1.00 98.69 95 PHE A CA 1
ATOM 730 C C . PHE A 1 95 ? 5.997 -4.478 -13.926 1.00 98.69 95 PHE A C 1
ATOM 732 O O . PHE A 1 95 ? 6.539 -4.981 -14.906 1.00 98.69 95 PHE A O 1
ATOM 739 N N . VAL A 1 96 ? 5.262 -5.198 -13.071 1.00 98.31 96 VAL A N 1
ATOM 740 C CA . VAL A 1 96 ? 5.102 -6.664 -13.163 1.00 98.31 96 VAL A CA 1
ATOM 741 C C . VAL A 1 96 ? 3.848 -7.128 -13.900 1.00 98.31 96 VAL A C 1
ATOM 743 O O . VAL A 1 96 ? 3.476 -8.296 -13.777 1.00 98.31 96 VAL A O 1
ATOM 746 N N . ASP A 1 97 ? 3.226 -6.228 -14.664 1.00 96.06 97 ASP A N 1
ATOM 747 C CA . ASP A 1 97 ? 2.028 -6.493 -15.471 1.00 96.06 97 ASP A CA 1
ATOM 748 C C . ASP A 1 97 ? 0.833 -7.003 -14.638 1.00 96.06 97 ASP A C 1
ATOM 750 O O . ASP A 1 97 ? 0.138 -7.952 -14.990 1.00 96.06 97 ASP A O 1
ATOM 754 N N . ALA A 1 98 ? 0.624 -6.389 -13.468 1.00 97.50 98 ALA A N 1
ATOM 755 C CA . ALA A 1 98 ? -0.458 -6.719 -12.536 1.00 97.50 98 ALA A CA 1
ATOM 756 C C . ALA A 1 98 ? -1.550 -5.635 -12.448 1.00 97.50 98 ALA A C 1
ATOM 758 O O . ALA A 1 98 ? -2.500 -5.781 -11.677 1.00 97.50 98 ALA A O 1
ATOM 759 N N . LEU A 1 99 ? -1.439 -4.541 -13.209 1.00 96.12 99 LEU A N 1
ATOM 760 C CA . LEU A 1 99 ? -2.497 -3.530 -13.277 1.00 96.12 99 LEU A CA 1
ATOM 761 C C . LEU A 1 99 ? -3.652 -3.977 -14.182 1.00 96.12 99 LEU A C 1
ATOM 763 O O . LEU A 1 99 ? -3.413 -4.591 -15.222 1.00 96.12 99 LEU A O 1
ATOM 767 N N . PRO A 1 100 ? -4.905 -3.603 -13.861 1.00 92.75 100 PRO A N 1
ATOM 768 C CA . PRO A 1 100 ? -5.991 -3.752 -14.814 1.00 92.75 100 PRO A CA 1
ATOM 769 C C . PRO A 1 100 ? -5.761 -2.829 -16.025 1.00 92.75 100 PRO A C 1
ATOM 771 O O . PRO A 1 100 ? -5.271 -1.702 -15.855 1.00 92.75 100 PRO A O 1
ATOM 774 N N . PRO A 1 101 ? -6.136 -3.269 -17.240 1.00 92.00 101 PRO A N 1
ATOM 775 C CA . PRO A 1 101 ? -6.015 -2.438 -18.428 1.00 92.00 101 PRO A CA 1
ATOM 776 C C . PRO A 1 101 ? -6.872 -1.168 -18.292 1.00 92.00 101 PRO A C 1
ATOM 778 O O . PRO A 1 101 ? -7.887 -1.187 -17.586 1.00 92.00 101 PRO A O 1
ATOM 781 N N . PRO A 1 102 ? -6.506 -0.075 -18.981 1.00 94.19 102 PRO A N 1
ATOM 782 C CA . PRO A 1 102 ? -7.283 1.156 -18.964 1.00 94.19 102 PRO A CA 1
ATOM 783 C C . PRO A 1 102 ? -8.758 0.926 -19.345 1.00 94.19 102 PRO A C 1
ATOM 785 O O . PRO A 1 102 ? -9.024 0.273 -20.359 1.00 94.19 102 PRO A O 1
ATOM 788 N N . PRO A 1 103 ? -9.737 1.464 -18.585 1.00 90.56 103 PRO A N 1
ATOM 789 C CA . PRO A 1 103 ? -11.158 1.156 -18.792 1.00 90.56 103 PRO A CA 1
ATOM 790 C C . PRO A 1 103 ? -11.727 1.524 -20.172 1.00 90.56 103 PRO A C 1
ATOM 792 O O . PRO A 1 103 ? -12.748 0.975 -20.579 1.00 90.56 103 PRO A O 1
ATOM 795 N N . ASP A 1 104 ? -11.095 2.458 -20.885 1.00 92.69 104 ASP A N 1
ATOM 796 C CA . ASP A 1 104 ? -11.487 2.893 -22.234 1.00 92.69 104 ASP A CA 1
ATOM 797 C C . ASP A 1 104 ? -10.688 2.222 -23.363 1.00 92.69 104 ASP A C 1
ATOM 799 O O . ASP A 1 104 ? -10.859 2.567 -24.532 1.00 92.69 104 ASP A O 1
ATOM 803 N N . GLY A 1 105 ? -9.823 1.263 -23.023 1.00 93.62 105 GLY A N 1
ATOM 804 C CA . GLY A 1 105 ? -8.981 0.542 -23.972 1.00 93.62 105 GLY A CA 1
ATOM 805 C C . GLY A 1 105 ? -7.782 1.336 -24.498 1.00 93.62 105 GLY A C 1
ATOM 806 O O . GLY A 1 105 ? -7.084 0.841 -25.384 1.00 93.62 105 GLY A O 1
ATOM 807 N N . SER A 1 106 ? -7.516 2.542 -23.982 1.00 96.31 106 SER A N 1
ATOM 808 C CA . SER A 1 106 ? -6.275 3.259 -24.291 1.00 96.31 106 SER A CA 1
ATOM 809 C C . SER A 1 106 ? -5.034 2.453 -23.871 1.00 96.31 106 SER A C 1
ATOM 811 O O . SER A 1 106 ? -5.084 1.661 -22.926 1.00 96.31 106 SER A O 1
ATOM 813 N N . PRO A 1 107 ? -3.895 2.610 -24.569 1.00 97.12 107 PRO A N 1
ATOM 814 C CA . PRO A 1 107 ? -2.658 1.974 -24.149 1.00 97.12 107 PRO A CA 1
ATOM 815 C C . PRO A 1 107 ? -2.082 2.698 -22.930 1.00 97.12 107 PRO A C 1
ATOM 817 O O . PRO A 1 107 ? -2.165 3.922 -22.815 1.00 97.12 107 PRO A O 1
ATOM 820 N N . PHE A 1 108 ? -1.384 1.965 -22.063 1.00 97.81 108 PHE A N 1
ATOM 821 C CA . PHE A 1 108 ? -0.665 2.555 -20.933 1.00 97.81 108 PHE A CA 1
ATOM 822 C C . PHE A 1 108 ? 0.369 3.615 -21.343 1.00 97.81 108 PHE A C 1
ATOM 824 O O . PHE A 1 108 ? 0.683 4.506 -20.551 1.00 97.81 108 PHE A O 1
ATOM 831 N N . SER A 1 109 ? 0.858 3.571 -22.584 1.00 96.94 109 SER A N 1
ATOM 832 C CA . SER A 1 109 ? 1.756 4.584 -23.139 1.00 96.94 109 SER A CA 1
ATOM 833 C C . SER A 1 109 ? 1.147 5.982 -23.245 1.00 96.94 109 SER A C 1
ATOM 835 O O . SER A 1 109 ? 1.887 6.965 -23.209 1.00 96.94 109 SER A O 1
ATOM 837 N N . ALA A 1 110 ? -0.186 6.104 -23.250 1.00 97.12 110 ALA A N 1
ATOM 838 C CA . ALA A 1 110 ? -0.871 7.394 -23.167 1.00 97.12 110 ALA A CA 1
ATOM 839 C C . ALA A 1 110 ? -0.556 8.149 -21.860 1.00 97.12 110 ALA A C 1
ATOM 841 O O . ALA A 1 110 ? -0.685 9.367 -21.797 1.00 97.12 110 ALA A O 1
ATOM 842 N N . THR A 1 111 ? -0.090 7.447 -20.822 1.00 97.88 111 THR A N 1
ATOM 843 C CA . THR A 1 111 ? 0.224 8.056 -19.521 1.00 97.88 111 THR A CA 1
ATOM 844 C C . THR A 1 111 ? 1.591 8.740 -19.461 1.00 97.88 111 THR A C 1
ATOM 846 O O . THR A 1 111 ? 1.920 9.394 -18.473 1.00 97.88 111 THR A O 1
ATOM 849 N N . TRP A 1 112 ? 2.423 8.597 -20.496 1.00 98.25 112 TRP A N 1
ATOM 850 C CA . TRP A 1 112 ? 3.817 9.042 -20.452 1.00 98.25 112 TRP A CA 1
ATOM 851 C C . TRP A 1 112 ? 3.984 10.551 -20.640 1.00 98.25 112 TRP A C 1
ATOM 853 O O . TRP A 1 112 ? 4.905 11.133 -20.066 1.00 98.25 112 TRP A O 1
ATOM 863 N N . GLU A 1 113 ? 3.110 11.180 -21.431 1.00 96.75 113 GLU A N 1
ATOM 864 C CA . GLU A 1 113 ? 3.267 12.563 -21.900 1.00 96.75 113 GLU A CA 1
ATOM 865 C C . GLU A 1 113 ? 3.403 13.567 -20.747 1.00 96.75 113 GLU A C 1
ATOM 867 O O . GLU A 1 113 ? 4.319 14.390 -20.756 1.00 96.75 113 GLU A O 1
ATOM 872 N N . GLU A 1 114 ? 2.576 13.432 -19.702 1.00 95.81 114 GLU A N 1
ATOM 873 C CA . GLU A 1 114 ? 2.590 14.317 -18.526 1.00 95.81 114 GLU A CA 1
ATOM 874 C C . GLU A 1 114 ? 3.967 14.363 -17.839 1.00 95.81 114 GLU A C 1
ATOM 876 O O . GLU A 1 114 ? 4.371 15.394 -17.298 1.00 95.81 114 GLU A O 1
ATOM 881 N N . PHE A 1 115 ? 4.723 13.262 -17.891 1.00 95.25 115 PHE A N 1
ATOM 882 C CA . PHE A 1 115 ? 6.025 13.147 -17.237 1.00 95.25 115 PHE A CA 1
ATOM 883 C C . PHE A 1 115 ? 7.206 13.122 -18.212 1.00 95.25 115 PHE A C 1
ATOM 885 O O . PHE A 1 115 ? 8.335 12.976 -17.748 1.00 95.25 115 PHE A O 1
ATOM 892 N N . ALA A 1 116 ? 7.004 13.295 -19.523 1.00 94.75 116 ALA A N 1
ATOM 893 C CA . ALA A 1 116 ? 8.040 13.081 -20.543 1.00 94.75 116 ALA A CA 1
ATOM 894 C C . ALA A 1 116 ? 9.342 13.862 -20.273 1.00 94.75 116 ALA A C 1
ATOM 896 O O . ALA A 1 116 ? 10.443 13.336 -20.423 1.00 94.75 116 ALA A O 1
ATOM 897 N N . GLN A 1 117 ? 9.234 15.091 -19.757 1.00 95.62 117 GLN A N 1
ATOM 898 C CA . GLN A 1 117 ? 10.389 15.929 -19.393 1.00 95.62 117 GLN A CA 1
ATOM 899 C C . GLN A 1 117 ? 11.247 15.350 -18.251 1.00 95.62 117 GLN A C 1
ATOM 901 O O . GLN A 1 117 ? 12.375 15.785 -18.024 1.00 95.62 117 GLN A O 1
ATOM 906 N N . SER A 1 118 ? 10.715 14.388 -17.497 1.00 94.56 118 SER A N 1
ATOM 907 C CA . SER A 1 118 ? 11.418 13.707 -16.411 1.00 94.56 118 SER A CA 1
ATOM 908 C C . SER A 1 118 ? 12.150 12.446 -16.869 1.00 94.56 118 SER A C 1
ATOM 910 O O . SER A 1 118 ? 12.946 11.936 -16.086 1.00 94.56 118 SER A O 1
ATOM 912 N N . GLU A 1 119 ? 11.932 11.955 -18.095 1.00 95.69 119 GLU A N 1
ATOM 913 C CA . GLU A 1 119 ? 12.462 10.663 -18.557 1.00 95.69 119 GLU A CA 1
ATOM 914 C C . GLU A 1 119 ? 13.990 10.597 -18.509 1.00 95.69 119 GLU A C 1
ATOM 916 O O . GLU A 1 119 ? 14.548 9.651 -17.954 1.00 95.69 119 GLU A O 1
ATOM 921 N N . GLU A 1 120 ? 14.679 11.610 -19.037 1.00 93.94 120 GLU A N 1
ATOM 922 C CA . GLU A 1 120 ? 16.145 11.659 -19.021 1.00 93.94 120 GLU A CA 1
ATOM 923 C C . GLU A 1 120 ? 16.676 11.766 -17.586 1.00 93.94 120 GLU A C 1
ATOM 925 O O . GLU A 1 120 ? 17.601 11.052 -17.183 1.00 93.94 120 GLU A O 1
ATOM 930 N N . ARG A 1 121 ? 16.044 12.627 -16.777 1.00 94.12 121 ARG A N 1
ATOM 931 C CA . ARG A 1 121 ? 16.428 12.813 -15.379 1.00 94.12 121 ARG A CA 1
ATOM 932 C C . ARG A 1 121 ? 16.213 11.537 -14.580 1.00 94.12 121 ARG A C 1
ATOM 934 O O . ARG A 1 121 ? 17.067 11.225 -13.774 1.00 94.12 121 ARG A O 1
ATOM 941 N N . GLU A 1 122 ? 15.123 10.810 -14.755 1.00 95.38 122 GLU A N 1
ATOM 942 C CA . GLU A 1 122 ? 14.787 9.629 -13.946 1.00 95.38 122 GLU A CA 1
ATOM 943 C C . GLU A 1 122 ? 15.267 8.312 -14.573 1.00 95.38 122 GLU A C 1
ATOM 945 O O . GLU A 1 122 ? 15.124 7.264 -13.950 1.00 95.38 122 GLU A O 1
ATOM 950 N N . ARG A 1 123 ? 15.838 8.376 -15.786 1.00 96.56 123 ARG A N 1
ATOM 951 C CA . ARG A 1 123 ? 16.282 7.242 -16.612 1.00 96.56 123 ARG A CA 1
ATOM 952 C C . ARG A 1 123 ? 15.269 6.108 -16.581 1.00 96.56 123 ARG A C 1
ATOM 954 O O . ARG A 1 123 ? 15.537 5.034 -16.047 1.00 96.56 123 ARG A O 1
ATOM 961 N N . TRP A 1 124 ? 14.079 6.389 -17.098 1.00 98.00 124 TRP A N 1
ATOM 962 C CA . TRP A 1 124 ? 12.983 5.427 -17.078 1.00 98.00 124 TRP A CA 1
ATOM 963 C C . TRP A 1 124 ? 13.388 4.078 -17.660 1.00 98.00 124 TRP A C 1
ATOM 965 O O . TRP A 1 124 ? 14.203 4.005 -18.582 1.00 98.00 124 TRP A O 1
ATOM 975 N N . PHE A 1 125 ? 12.756 3.021 -17.158 1.00 98.06 125 PHE A N 1
ATOM 976 C CA . PHE A 1 125 ? 12.924 1.679 -17.686 1.00 98.06 125 PHE A CA 1
ATOM 977 C C . PHE A 1 125 ? 12.613 1.636 -19.193 1.00 98.06 125 PHE A C 1
ATOM 979 O O . PHE A 1 125 ? 11.612 2.196 -19.662 1.00 98.06 125 PHE A O 1
ATOM 986 N N . LYS A 1 126 ? 13.510 0.985 -19.938 1.00 96.75 126 LYS A N 1
ATOM 987 C CA . LYS A 1 126 ? 13.460 0.763 -21.396 1.00 96.75 126 LYS A CA 1
ATOM 988 C C . LYS A 1 126 ? 13.795 -0.693 -21.765 1.00 96.75 126 LYS A C 1
ATOM 990 O O . LYS A 1 126 ? 14.202 -0.962 -22.889 1.00 96.75 126 LYS A O 1
ATOM 995 N N . GLY A 1 127 ? 13.725 -1.608 -20.794 1.00 95.62 127 GLY A N 1
ATOM 996 C CA . GLY A 1 127 ? 13.919 -3.040 -21.035 1.00 95.62 127 GLY A CA 1
ATOM 997 C C . GLY A 1 127 ? 12.671 -3.689 -21.633 1.00 95.62 127 GLY A C 1
ATOM 998 O O . GLY A 1 127 ? 11.689 -3.012 -21.910 1.00 95.62 127 GLY A O 1
ATOM 999 N N . GLU A 1 128 ? 12.702 -5.005 -21.825 1.00 95.75 128 GLU A N 1
ATOM 1000 C CA . GLU A 1 128 ? 11.607 -5.766 -22.445 1.00 95.75 128 GLU A CA 1
ATOM 1001 C C . GLU A 1 128 ? 10.229 -5.448 -21.824 1.00 95.75 128 GLU A C 1
ATOM 1003 O O . GLU A 1 128 ? 10.076 -5.449 -20.602 1.00 95.75 128 GLU A O 1
ATOM 1008 N N . GLY A 1 129 ? 9.234 -5.165 -22.675 1.00 93.94 129 GLY A N 1
ATOM 1009 C CA . GLY A 1 129 ? 7.845 -4.908 -22.272 1.00 93.94 129 GLY A CA 1
ATOM 1010 C C . GLY A 1 129 ? 7.537 -3.466 -21.855 1.00 93.94 129 GLY A C 1
ATOM 1011 O O . GLY A 1 129 ? 6.387 -3.163 -21.530 1.00 93.94 129 GLY A O 1
ATOM 1012 N N . TYR A 1 130 ? 8.516 -2.552 -21.875 1.00 96.69 130 TYR A N 1
ATOM 1013 C CA . TYR A 1 130 ? 8.296 -1.163 -21.456 1.00 96.69 130 TYR A CA 1
ATOM 1014 C C . TYR A 1 130 ? 7.243 -0.427 -22.302 1.00 96.69 130 TYR A C 1
ATOM 1016 O O . TYR A 1 130 ? 6.626 0.518 -21.811 1.00 96.69 130 TYR A O 1
ATOM 1024 N N . GLU A 1 131 ? 7.031 -0.834 -23.556 1.00 96.75 131 GLU A N 1
ATOM 1025 C CA . GLU A 1 131 ? 6.124 -0.187 -24.508 1.00 96.75 131 GLU A CA 1
ATOM 1026 C C . GLU A 1 131 ? 4.657 -0.261 -24.076 1.00 96.75 131 GLU A C 1
ATOM 1028 O O . GLU A 1 131 ? 3.867 0.634 -24.381 1.00 96.75 131 GLU A O 1
ATOM 1033 N N . ALA A 1 132 ? 4.312 -1.312 -23.333 1.00 95.56 132 ALA A N 1
ATOM 1034 C CA . ALA A 1 132 ? 2.989 -1.538 -22.774 1.00 95.56 132 ALA A CA 1
ATOM 1035 C C . ALA A 1 132 ? 2.904 -1.139 -21.292 1.00 95.56 132 ALA A C 1
ATOM 1037 O O . ALA A 1 132 ? 1.922 -1.453 -20.640 1.00 95.56 132 ALA A O 1
ATOM 1038 N N . MET A 1 133 ? 3.904 -0.456 -20.729 1.00 97.94 133 MET A N 1
ATOM 1039 C CA . MET A 1 133 ? 3.978 -0.203 -19.288 1.00 97.94 133 MET A CA 1
ATOM 1040 C C . MET A 1 133 ? 3.435 1.180 -18.906 1.00 97.94 133 MET A C 1
ATOM 1042 O O . MET A 1 133 ? 3.747 2.190 -19.543 1.00 97.94 133 MET A O 1
ATOM 1046 N N . HIS A 1 134 ? 2.667 1.255 -17.815 1.00 98.56 134 HIS A N 1
ATOM 1047 C CA . HIS A 1 134 ? 2.218 2.531 -17.245 1.00 98.56 134 HIS A CA 1
ATOM 1048 C C . HIS A 1 134 ? 3.419 3.393 -16.819 1.00 98.56 134 HIS A C 1
ATOM 1050 O O . HIS A 1 134 ? 4.436 2.864 -16.359 1.00 98.56 134 HIS A O 1
ATOM 1056 N N . VAL A 1 135 ? 3.310 4.726 -16.919 1.00 98.56 135 VAL A N 1
ATOM 1057 C CA . VAL A 1 135 ? 4.432 5.643 -16.639 1.00 98.56 135 VAL A CA 1
ATOM 1058 C C . VAL A 1 135 ? 5.051 5.411 -15.260 1.00 98.56 135 VAL A C 1
ATOM 1060 O O . VAL A 1 135 ? 6.270 5.438 -15.115 1.00 98.56 135 VAL A O 1
ATOM 1063 N N . GLN A 1 136 ? 4.235 5.107 -14.247 1.00 98.62 136 GLN A N 1
ATOM 1064 C CA . GLN A 1 136 ? 4.744 4.845 -12.899 1.00 98.62 136 GLN A CA 1
ATOM 1065 C C . GLN A 1 136 ? 5.572 3.557 -12.817 1.00 98.62 136 GLN A C 1
ATOM 1067 O O . GLN A 1 136 ? 6.596 3.571 -12.145 1.00 98.62 136 GLN A O 1
ATOM 1072 N N . GLY A 1 137 ? 5.232 2.504 -13.568 1.00 98.56 137 GLY A N 1
ATOM 1073 C CA . GLY A 1 137 ? 6.076 1.307 -13.676 1.00 98.56 137 GLY A CA 1
ATOM 1074 C C . GLY A 1 137 ? 7.427 1.626 -14.313 1.00 98.56 137 GLY A C 1
ATOM 1075 O O . GLY A 1 137 ? 8.476 1.246 -13.794 1.00 98.56 137 GLY A O 1
ATOM 1076 N N . ARG A 1 138 ? 7.425 2.446 -15.373 1.00 98.56 138 ARG A N 1
ATOM 1077 C CA . ARG A 1 138 ? 8.665 2.887 -16.030 1.00 98.56 138 ARG A CA 1
ATOM 1078 C C . ARG A 1 138 ? 9.555 3.727 -15.110 1.00 98.56 138 ARG A C 1
ATOM 1080 O O . ARG A 1 138 ? 10.776 3.578 -15.134 1.00 98.56 138 ARG A O 1
ATOM 1087 N N . ARG A 1 139 ? 8.957 4.591 -14.286 1.00 98.56 139 ARG A N 1
ATOM 1088 C CA . ARG A 1 139 ? 9.656 5.396 -13.266 1.00 98.56 139 ARG A CA 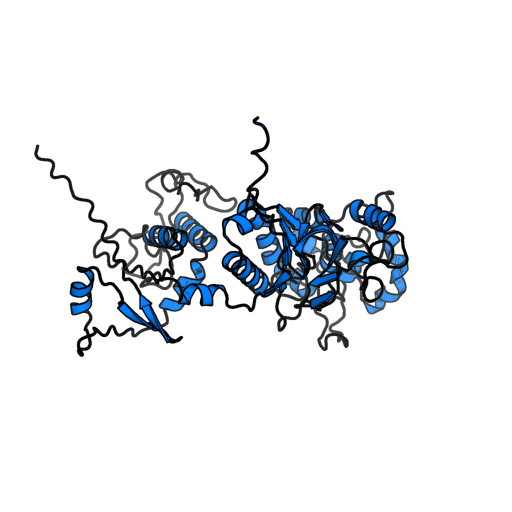1
ATOM 1089 C C . ARG A 1 139 ? 10.182 4.535 -12.118 1.00 98.56 139 ARG A C 1
ATOM 1091 O O . ARG A 1 139 ? 11.284 4.777 -11.631 1.00 98.56 139 ARG A O 1
ATOM 1098 N N . TRP A 1 140 ? 9.415 3.529 -11.709 1.00 98.69 140 TRP A N 1
ATOM 1099 C CA . TRP A 1 140 ? 9.750 2.601 -10.632 1.00 98.69 140 TRP A CA 1
ATOM 1100 C C . TRP A 1 140 ? 10.913 1.675 -10.989 1.00 98.69 140 TRP A C 1
ATOM 1102 O O . TRP A 1 140 ? 11.834 1.529 -10.192 1.00 98.69 140 TRP A O 1
ATOM 1112 N N . GLY A 1 141 ? 10.939 1.145 -12.213 1.00 98.00 141 GLY A N 1
ATOM 1113 C CA . GLY A 1 141 ? 12.068 0.370 -12.741 1.00 98.00 141 GLY A CA 1
ATOM 1114 C C . GLY A 1 141 ? 13.223 1.214 -13.298 1.00 98.00 141 GLY A C 1
ATOM 1115 O O . GLY A 1 141 ? 14.167 0.652 -13.848 1.00 98.00 141 GLY A O 1
ATOM 1116 N N . GLY A 1 142 ? 13.136 2.547 -13.221 1.00 97.44 142 GLY A N 1
ATOM 1117 C CA . GLY A 1 142 ? 14.161 3.464 -13.730 1.00 97.44 142 GLY A CA 1
ATOM 1118 C C . GLY A 1 142 ? 15.436 3.495 -12.882 1.00 97.44 142 GLY A C 1
ATOM 1119 O O . GLY A 1 142 ? 15.526 2.847 -11.842 1.00 97.44 142 GLY A O 1
ATOM 1120 N N . ASP A 1 143 ? 16.428 4.281 -13.297 1.00 95.81 143 ASP A N 1
ATOM 1121 C CA . ASP A 1 143 ? 17.723 4.381 -12.612 1.00 95.81 143 ASP A CA 1
ATOM 1122 C C . ASP A 1 143 ? 18.089 5.828 -12.234 1.00 95.81 143 ASP A C 1
ATOM 1124 O O . ASP A 1 143 ? 18.405 6.697 -13.051 1.00 95.81 143 ASP A O 1
ATOM 1128 N N . MET A 1 144 ? 18.136 6.102 -10.935 1.00 93.44 144 MET A N 1
ATOM 1129 C CA . MET A 1 144 ? 18.606 7.374 -10.411 1.00 93.44 144 MET A CA 1
ATOM 1130 C C . MET A 1 144 ? 20.132 7.501 -10.444 1.00 93.44 144 MET A C 1
ATOM 1132 O O . MET A 1 144 ? 20.634 8.570 -10.113 1.00 93.44 144 MET A O 1
ATOM 1136 N N . GLY A 1 145 ? 20.886 6.495 -10.888 1.00 83.75 145 GLY A N 1
ATOM 1137 C CA . GLY A 1 145 ? 22.326 6.583 -11.129 1.00 83.75 145 GLY A CA 1
ATOM 1138 C C . GLY A 1 145 ? 23.127 6.894 -9.870 1.00 83.75 145 GLY A C 1
ATOM 1139 O O . GLY A 1 145 ? 24.081 7.666 -9.933 1.00 83.75 145 GLY A O 1
ATOM 1140 N N . GLY A 1 146 ? 22.671 6.400 -8.715 1.00 76.25 146 GLY A N 1
ATOM 1141 C CA . GLY A 1 146 ? 23.263 6.703 -7.409 1.00 76.25 146 GLY A CA 1
ATOM 1142 C C . GLY A 1 146 ? 23.100 8.160 -6.956 1.00 76.25 146 GLY A C 1
ATOM 1143 O O . GLY A 1 146 ? 23.784 8.588 -6.027 1.00 76.25 146 GLY A O 1
ATOM 1144 N N . ARG A 1 147 ? 22.219 8.948 -7.596 1.00 85.00 147 ARG A N 1
ATOM 1145 C CA . ARG A 1 147 ? 21.952 10.335 -7.188 1.00 85.00 147 ARG A CA 1
ATOM 1146 C C . ARG A 1 147 ? 21.445 10.408 -5.750 1.00 85.00 147 ARG A C 1
ATOM 1148 O O . ARG A 1 147 ? 20.780 9.510 -5.237 1.00 85.00 147 ARG A O 1
ATOM 1155 N N . PHE A 1 148 ? 21.739 11.539 -5.124 1.00 82.38 148 PHE A N 1
ATOM 1156 C CA . PHE A 1 148 ? 21.330 11.836 -3.763 1.00 82.38 148 PHE A CA 1
ATOM 1157 C C . PHE A 1 148 ? 19.897 12.373 -3.712 1.00 82.38 148 PHE A C 1
ATOM 1159 O O . PHE A 1 148 ? 19.515 13.220 -4.522 1.00 82.38 148 PHE A O 1
ATOM 1166 N N . ASN A 1 149 ? 19.117 11.912 -2.736 1.00 78.50 149 ASN A N 1
ATOM 1167 C CA . ASN A 1 149 ? 17.811 12.455 -2.406 1.00 78.50 149 ASN A CA 1
ATOM 1168 C C . ASN A 1 149 ? 17.958 13.489 -1.273 1.00 78.50 149 ASN A C 1
ATOM 1170 O O . ASN A 1 149 ? 18.032 13.108 -0.100 1.00 78.50 149 ASN A O 1
ATOM 1174 N N . PRO A 1 150 ? 17.942 14.802 -1.577 1.00 73.06 150 PRO A N 1
ATOM 1175 C CA . PRO A 1 150 ? 18.147 15.837 -0.567 1.00 73.06 150 PRO A CA 1
ATOM 1176 C C . PRO A 1 150 ? 17.041 15.871 0.492 1.00 73.06 150 PRO A C 1
ATOM 1178 O O . PRO A 1 150 ? 17.290 16.315 1.606 1.00 73.06 150 PRO A O 1
ATOM 1181 N N . LYS A 1 151 ? 15.832 15.379 0.181 1.00 71.06 151 LYS A N 1
ATOM 1182 C CA . LYS A 1 151 ? 14.713 15.360 1.136 1.00 71.06 151 LYS A CA 1
ATOM 1183 C C . LYS A 1 151 ? 14.877 14.292 2.213 1.00 71.06 151 LYS A C 1
ATOM 1185 O O . LYS A 1 151 ? 14.421 14.494 3.329 1.00 71.06 151 LYS A O 1
ATOM 1190 N N . LYS A 1 152 ? 15.492 13.158 1.865 1.00 68.75 152 LYS A N 1
ATOM 1191 C CA . LYS A 1 152 ? 15.709 12.030 2.785 1.00 68.75 152 LYS A CA 1
ATOM 1192 C C . LYS A 1 152 ? 17.117 12.007 3.380 1.00 68.75 152 LYS A C 1
ATOM 1194 O O . LYS A 1 152 ? 17.366 11.230 4.291 1.00 68.75 152 LYS A O 1
ATOM 1199 N N . GLY A 1 153 ? 18.037 12.818 2.856 1.00 76.38 153 GLY A N 1
ATOM 1200 C CA . GLY A 1 153 ? 19.436 12.812 3.282 1.00 76.38 153 GLY A CA 1
ATOM 1201 C C . GLY A 1 153 ? 20.191 11.532 2.897 1.00 76.38 153 GLY A C 1
ATOM 1202 O O . GLY A 1 153 ? 21.203 11.220 3.515 1.00 76.38 153 GLY A O 1
ATOM 1203 N N . LEU A 1 154 ? 19.701 10.779 1.905 1.00 80.50 154 LEU A N 1
ATOM 1204 C CA . LEU A 1 154 ? 20.211 9.460 1.512 1.00 80.50 154 LEU A CA 1
ATOM 1205 C C . LEU A 1 154 ? 20.284 9.336 -0.014 1.00 80.50 154 LEU A C 1
ATOM 1207 O O . LEU A 1 154 ? 19.568 10.031 -0.733 1.00 80.50 154 LEU A O 1
ATOM 1211 N N . ALA A 1 155 ? 21.135 8.444 -0.523 1.00 87.31 155 ALA A N 1
ATOM 1212 C CA . ALA A 1 155 ? 21.135 8.091 -1.943 1.00 87.31 155 ALA A CA 1
ATOM 1213 C C . ALA A 1 155 ? 19.871 7.301 -2.315 1.00 87.31 155 ALA A C 1
ATOM 1215 O O . ALA A 1 155 ? 19.372 6.517 -1.506 1.00 87.31 155 ALA A O 1
ATOM 1216 N N . PHE A 1 156 ? 19.372 7.500 -3.537 1.00 89.75 156 PHE A N 1
ATOM 1217 C CA . PHE A 1 156 ? 18.283 6.678 -4.066 1.00 89.75 156 PHE A CA 1
ATOM 1218 C C . PHE A 1 156 ? 18.718 5.213 -4.166 1.00 89.75 156 PHE A C 1
ATOM 1220 O O . PHE A 1 156 ? 19.815 4.920 -4.652 1.00 89.75 156 PHE A O 1
ATOM 1227 N N . LYS A 1 157 ? 17.845 4.286 -3.766 1.00 92.88 157 LYS A N 1
ATOM 1228 C CA . LYS A 1 157 ? 18.088 2.844 -3.912 1.00 92.88 157 LYS A CA 1
ATOM 1229 C C . LYS A 1 157 ? 17.557 2.356 -5.262 1.00 92.88 157 LYS A C 1
ATOM 1231 O O . LYS A 1 157 ? 16.441 1.855 -5.364 1.00 92.88 157 LYS A O 1
ATOM 1236 N N . GLY A 1 158 ? 18.340 2.549 -6.320 1.00 95.06 158 GLY A N 1
ATOM 1237 C CA . GLY A 1 158 ? 17.954 2.177 -7.684 1.00 95.06 158 GLY A CA 1
ATOM 1238 C C . GLY A 1 158 ? 17.164 3.283 -8.381 1.00 95.06 158 GLY A C 1
ATOM 1239 O O . GLY A 1 158 ? 17.746 4.051 -9.135 1.00 95.06 158 GLY A O 1
ATOM 1240 N N . SER A 1 159 ? 15.862 3.408 -8.121 1.00 97.44 159 SER A N 1
ATOM 1241 C CA . SER A 1 159 ? 14.972 4.352 -8.821 1.00 97.44 159 SER A CA 1
ATOM 1242 C C . SER A 1 159 ? 14.500 5.520 -7.950 1.00 97.44 159 SER A C 1
ATOM 1244 O O . SER A 1 159 ? 14.827 5.608 -6.767 1.00 97.44 159 SER A O 1
ATOM 1246 N N . ILE A 1 160 ? 13.682 6.421 -8.513 1.00 95.69 160 ILE A N 1
ATOM 1247 C CA . ILE A 1 160 ? 13.040 7.506 -7.747 1.00 95.69 160 ILE A CA 1
ATOM 1248 C C . ILE A 1 160 ? 12.083 6.976 -6.660 1.00 95.69 160 ILE A C 1
ATOM 1250 O O . ILE A 1 160 ? 11.762 7.699 -5.716 1.00 95.69 160 ILE A O 1
ATOM 1254 N N . TYR A 1 161 ? 11.667 5.712 -6.779 1.00 96.94 161 TYR A N 1
ATOM 1255 C CA . TYR A 1 161 ? 10.846 4.987 -5.810 1.00 96.94 161 TYR A CA 1
ATOM 1256 C C . TYR A 1 161 ? 11.670 4.215 -4.771 1.00 96.94 161 TYR A C 1
ATOM 1258 O O . TYR A 1 161 ? 11.086 3.618 -3.877 1.00 96.94 161 TYR A O 1
ATOM 1266 N N . ASP A 1 162 ? 13.006 4.235 -4.836 1.00 97.00 162 ASP A N 1
ATOM 1267 C CA . ASP A 1 162 ? 13.857 3.376 -4.001 1.00 97.00 162 ASP A CA 1
ATOM 1268 C C . ASP A 1 162 ? 13.528 1.874 -4.187 1.00 97.00 162 ASP A C 1
ATOM 1270 O O . ASP A 1 162 ? 13.479 1.117 -3.216 1.00 97.00 162 ASP A O 1
ATOM 1274 N N . ALA A 1 163 ? 13.273 1.462 -5.437 1.00 98.31 163 ALA A N 1
ATOM 1275 C CA . ALA A 1 163 ? 12.785 0.129 -5.806 1.00 98.31 163 ALA A CA 1
ATOM 1276 C C . ALA A 1 163 ? 13.835 -0.992 -5.788 1.00 98.31 163 ALA A C 1
ATOM 1278 O O . ALA A 1 163 ? 13.471 -2.166 -5.781 1.00 98.31 163 ALA A O 1
ATOM 1279 N N . GLY A 1 164 ? 15.131 -0.667 -5.770 1.00 98.00 164 GLY A N 1
ATOM 1280 C CA . GLY A 1 164 ? 16.216 -1.656 -5.826 1.00 98.00 164 GLY A CA 1
ATOM 1281 C C . GLY A 1 164 ? 16.075 -2.812 -4.819 1.00 98.00 164 GLY A C 1
ATOM 1282 O O . GLY A 1 164 ? 16.120 -3.966 -5.239 1.00 98.00 164 GLY A O 1
ATOM 1283 N N . PRO A 1 165 ? 15.793 -2.542 -3.529 1.00 98.25 165 PRO A N 1
ATOM 1284 C CA . PRO A 1 165 ? 15.542 -3.574 -2.525 1.00 98.25 165 PRO A CA 1
ATOM 1285 C C . PRO A 1 165 ? 14.376 -4.509 -2.868 1.00 98.25 165 PRO A C 1
ATOM 1287 O O . PRO A 1 165 ? 14.427 -5.693 -2.546 1.00 98.25 165 PRO A O 1
ATOM 1290 N N . THR A 1 166 ? 13.342 -4.020 -3.563 1.00 98.81 166 THR A N 1
ATOM 1291 C CA . THR A 1 166 ? 12.248 -4.878 -4.031 1.00 98.81 166 THR A CA 1
ATOM 1292 C C . THR A 1 166 ? 12.769 -5.889 -5.045 1.00 98.81 166 THR A C 1
ATOM 1294 O O . THR A 1 166 ? 12.545 -7.082 -4.851 1.00 98.81 166 THR A O 1
ATOM 1297 N N . PHE A 1 167 ? 13.518 -5.455 -6.069 1.00 98.75 167 PHE A N 1
ATOM 1298 C CA . PHE A 1 167 ? 14.147 -6.366 -7.040 1.00 98.75 167 PHE A CA 1
ATOM 1299 C C . PHE A 1 167 ? 15.017 -7.419 -6.337 1.00 98.75 167 PHE A C 1
ATOM 1301 O O . PHE A 1 167 ? 14.866 -8.620 -6.575 1.00 98.75 167 PHE A O 1
ATOM 1308 N N . GLU A 1 168 ? 15.867 -6.970 -5.412 1.00 98.56 168 GLU A N 1
ATOM 1309 C CA . GLU A 1 168 ? 16.779 -7.827 -4.651 1.00 98.56 168 GLU A CA 1
ATOM 1310 C C . GLU A 1 168 ? 16.029 -8.860 -3.797 1.00 98.56 168 GLU A C 1
ATOM 1312 O O . GLU A 1 168 ? 16.428 -10.025 -3.763 1.00 98.56 168 GLU A O 1
ATOM 1317 N N . SER A 1 169 ? 14.897 -8.488 -3.186 1.00 98.75 169 SER A N 1
ATOM 1318 C CA . SER A 1 169 ? 14.069 -9.408 -2.386 1.00 98.75 169 SER A CA 1
ATOM 1319 C C . SER A 1 169 ? 13.467 -10.565 -3.202 1.00 98.75 169 SER A C 1
ATOM 1321 O O . SER A 1 169 ? 13.183 -11.639 -2.665 1.00 98.75 169 SER A O 1
ATOM 1323 N N . TYR A 1 170 ? 13.319 -10.389 -4.521 1.00 98.69 170 TYR A N 1
ATOM 1324 C CA . TYR A 1 170 ? 12.915 -11.447 -5.455 1.00 98.69 170 TYR A CA 1
ATOM 1325 C C . TYR A 1 170 ? 14.104 -12.147 -6.129 1.00 98.69 170 TYR A C 1
ATOM 1327 O O . TYR A 1 170 ? 13.902 -13.047 -6.943 1.00 98.69 170 TYR A O 1
ATOM 1335 N N . GLY A 1 171 ? 15.338 -11.797 -5.761 1.00 98.38 171 GLY A N 1
ATOM 1336 C CA . GLY A 1 171 ? 16.554 -12.450 -6.244 1.00 98.38 171 GLY A CA 1
ATOM 1337 C C . GLY A 1 171 ? 17.016 -11.985 -7.625 1.00 98.38 171 GLY A C 1
ATOM 1338 O O . GLY A 1 171 ? 17.716 -12.733 -8.306 1.00 98.38 171 GLY A O 1
ATOM 1339 N N . VAL A 1 172 ? 16.640 -10.776 -8.049 1.00 98.25 172 VAL A N 1
ATOM 1340 C CA . VAL A 1 172 ? 17.055 -10.192 -9.334 1.00 98.25 172 VAL A CA 1
ATOM 1341 C C . VAL A 1 172 ? 17.712 -8.826 -9.139 1.00 98.25 172 VAL A C 1
ATOM 1343 O O . VAL A 1 172 ? 17.477 -8.138 -8.150 1.00 98.25 172 VAL A O 1
ATOM 1346 N N . ALA A 1 173 ? 18.555 -8.422 -10.089 1.00 97.44 173 ALA A N 1
ATOM 1347 C CA . ALA A 1 173 ? 19.177 -7.101 -10.065 1.00 97.44 173 ALA A CA 1
ATOM 1348 C C . ALA A 1 173 ? 18.149 -5.989 -10.341 1.00 97.44 173 ALA A C 1
ATOM 1350 O O . ALA A 1 173 ? 17.210 -6.184 -11.121 1.00 97.44 173 ALA A O 1
ATOM 1351 N N . HIS A 1 174 ? 18.362 -4.811 -9.741 1.00 97.62 174 HIS A N 1
ATOM 1352 C CA . HIS A 1 174 ? 17.550 -3.615 -9.994 1.00 97.62 174 HIS A CA 1
ATOM 1353 C C . HIS A 1 174 ? 17.439 -3.308 -11.492 1.00 97.62 174 HIS A C 1
ATOM 1355 O O . HIS A 1 174 ? 18.439 -3.321 -12.211 1.00 97.62 174 HIS A O 1
ATOM 1361 N N . GLY A 1 175 ? 16.222 -3.016 -11.952 1.00 94.12 175 GLY A N 1
ATOM 1362 C CA . GLY A 1 175 ? 15.942 -2.695 -13.352 1.00 94.12 175 GLY A CA 1
ATOM 1363 C C . GLY A 1 175 ? 15.966 -3.897 -14.303 1.00 94.12 175 GLY A C 1
ATOM 1364 O O . GLY A 1 175 ? 15.917 -3.696 -15.514 1.00 94.12 175 GLY A O 1
ATOM 1365 N N . SER A 1 176 ? 16.038 -5.138 -13.805 1.00 97.31 176 SER A N 1
ATOM 1366 C CA . SER A 1 176 ? 15.936 -6.333 -14.653 1.00 97.31 176 SER A CA 1
ATOM 1367 C C . SER A 1 176 ? 14.485 -6.652 -15.033 1.00 97.31 176 SER A C 1
ATOM 1369 O O . SER A 1 176 ? 13.618 -6.771 -14.167 1.00 97.31 176 SER A O 1
ATOM 1371 N N . ALA A 1 177 ? 14.230 -6.897 -16.323 1.00 96.81 177 ALA A N 1
ATOM 1372 C CA . ALA A 1 177 ? 12.940 -7.405 -16.804 1.00 96.81 177 ALA A CA 1
ATOM 1373 C C . ALA A 1 177 ? 12.605 -8.801 -16.236 1.00 96.81 177 ALA A C 1
ATOM 1375 O O . ALA A 1 177 ? 11.435 -9.173 -16.140 1.00 96.81 177 ALA A O 1
ATOM 1376 N N . ASP A 1 178 ? 13.613 -9.559 -15.787 1.00 97.88 178 ASP A N 1
ATOM 1377 C CA . ASP A 1 178 ? 13.412 -10.880 -15.185 1.00 97.88 178 ASP A CA 1
ATOM 1378 C C . ASP A 1 178 ? 12.614 -10.826 -13.877 1.00 97.88 178 ASP A C 1
ATOM 1380 O O . ASP A 1 178 ? 12.066 -11.850 -13.467 1.00 97.88 178 ASP A O 1
ATOM 1384 N N . LEU A 1 179 ? 12.465 -9.649 -13.250 1.00 98.44 179 LEU A N 1
ATOM 1385 C CA . LEU A 1 179 ? 11.577 -9.488 -12.097 1.00 98.44 179 LEU A CA 1
ATOM 1386 C C . LEU A 1 179 ? 10.145 -9.937 -12.418 1.00 98.44 179 LEU A C 1
ATOM 1388 O O . LEU A 1 179 ? 9.508 -10.571 -11.582 1.00 98.44 179 LEU A O 1
ATOM 1392 N N . ILE A 1 180 ? 9.659 -9.696 -13.642 1.00 97.44 180 ILE A N 1
ATOM 1393 C CA . ILE A 1 180 ? 8.322 -10.128 -14.078 1.00 97.44 180 ILE A CA 1
ATOM 1394 C C . ILE A 1 180 ? 8.176 -11.651 -13.951 1.00 97.44 180 ILE A C 1
ATOM 1396 O O . ILE A 1 180 ? 7.102 -12.143 -13.611 1.00 97.44 180 ILE A O 1
ATOM 1400 N N . LYS A 1 181 ? 9.248 -12.412 -14.197 1.00 97.50 181 LYS A N 1
ATOM 1401 C CA . LYS A 1 181 ? 9.267 -13.878 -14.064 1.00 97.50 181 LYS A CA 1
ATOM 1402 C C . LYS A 1 181 ? 9.545 -14.324 -12.626 1.00 97.50 181 LYS A C 1
ATOM 1404 O O . LYS A 1 181 ? 9.085 -15.387 -12.225 1.00 97.50 181 LYS A O 1
ATOM 1409 N N . ALA A 1 182 ? 10.308 -13.539 -11.868 1.00 98.31 182 ALA A N 1
ATOM 1410 C CA . ALA A 1 182 ? 10.704 -13.865 -10.500 1.00 98.31 182 ALA A CA 1
ATOM 1411 C C . ALA A 1 182 ? 9.576 -13.660 -9.473 1.00 98.31 182 ALA A C 1
ATOM 1413 O O . ALA A 1 182 ? 9.535 -14.365 -8.463 1.00 98.31 182 ALA A O 1
ATOM 1414 N N . VAL A 1 183 ? 8.664 -12.710 -9.713 1.00 98.62 183 VAL A N 1
ATOM 1415 C CA . VAL A 1 183 ? 7.515 -12.456 -8.831 1.00 98.62 183 VAL A CA 1
ATOM 1416 C C . VAL A 1 183 ? 6.467 -13.567 -8.997 1.00 98.62 183 VAL A C 1
ATOM 1418 O O . VAL A 1 183 ? 5.952 -13.738 -10.105 1.00 98.62 183 VAL A O 1
ATOM 1421 N N . PRO A 1 184 ? 6.107 -14.302 -7.923 1.00 98.62 184 PRO A N 1
ATOM 1422 C CA . PRO A 1 184 ? 5.118 -15.377 -7.993 1.00 98.62 184 PRO A CA 1
ATOM 1423 C C . PRO A 1 184 ? 3.735 -14.892 -8.440 1.00 98.62 184 PRO A C 1
ATOM 1425 O O . PRO A 1 184 ? 3.308 -13.795 -8.076 1.00 98.62 184 PRO A O 1
ATOM 1428 N N . ASP A 1 185 ? 2.973 -15.753 -9.118 1.00 98.50 185 ASP A N 1
ATOM 1429 C CA . ASP A 1 185 ? 1.609 -15.427 -9.566 1.00 98.50 185 ASP A CA 1
ATOM 1430 C C . ASP A 1 185 ? 0.681 -15.045 -8.407 1.00 98.50 185 ASP A C 1
ATOM 1432 O O . ASP A 1 185 ? -0.150 -14.152 -8.546 1.00 98.50 185 ASP A O 1
ATOM 1436 N N . ALA A 1 186 ? 0.861 -15.651 -7.228 1.00 98.56 186 ALA A N 1
ATOM 1437 C CA . ALA A 1 186 ? 0.120 -15.274 -6.025 1.00 98.56 186 ALA A CA 1
ATOM 1438 C C . ALA A 1 186 ? 0.386 -13.815 -5.601 1.00 98.56 186 ALA A C 1
ATOM 1440 O O . ALA A 1 186 ? -0.527 -13.135 -5.138 1.00 98.56 186 ALA A O 1
ATOM 1441 N N . HIS A 1 187 ? 1.608 -13.313 -5.801 1.00 98.81 187 HIS A N 1
ATOM 1442 C CA . HIS A 1 187 ? 1.976 -11.933 -5.476 1.00 98.81 187 HIS A CA 1
ATOM 1443 C C . HIS A 1 187 ? 1.447 -10.971 -6.539 1.00 98.81 187 HIS A C 1
ATOM 1445 O O . HIS A 1 187 ? 0.923 -9.915 -6.198 1.00 98.81 187 HIS A O 1
ATOM 1451 N N . LYS A 1 188 ? 1.508 -11.346 -7.824 1.00 98.69 188 LYS A N 1
ATOM 1452 C CA . LYS A 1 188 ? 0.865 -10.568 -8.896 1.00 98.69 188 LYS A CA 1
ATOM 1453 C C . LYS A 1 188 ? -0.639 -10.466 -8.676 1.00 98.69 188 LYS A C 1
ATOM 1455 O O . LYS A 1 188 ? -1.199 -9.381 -8.785 1.00 98.69 188 LYS A O 1
ATOM 1460 N N . LYS A 1 189 ? -1.276 -11.575 -8.290 1.00 98.50 189 LYS A N 1
ATOM 1461 C CA . LYS A 1 189 ? -2.692 -11.602 -7.931 1.00 98.50 189 LYS A CA 1
ATOM 1462 C C . LYS A 1 189 ? -2.980 -10.660 -6.761 1.00 98.50 189 LYS A C 1
ATOM 1464 O O . LYS A 1 189 ? -3.857 -9.815 -6.898 1.00 98.50 189 LYS A O 1
ATOM 1469 N N . PHE A 1 190 ? -2.200 -10.738 -5.680 1.00 98.75 190 PHE A N 1
ATOM 1470 C CA . PHE A 1 190 ? -2.305 -9.811 -4.548 1.00 98.75 190 PHE A CA 1
ATOM 1471 C C . PHE A 1 190 ? -2.247 -8.344 -4.997 1.00 98.75 190 PHE A C 1
ATOM 1473 O O . PHE A 1 190 ? -3.155 -7.576 -4.692 1.00 98.75 190 PHE A O 1
ATOM 1480 N N . LEU A 1 191 ? -1.235 -7.973 -5.791 1.00 98.75 191 LEU A N 1
ATOM 1481 C CA . LEU A 1 191 ? -1.078 -6.618 -6.333 1.00 98.75 191 LEU A CA 1
ATOM 1482 C C . LEU A 1 191 ? -2.278 -6.193 -7.196 1.00 98.75 191 LEU A C 1
ATOM 1484 O O . LEU A 1 191 ? -2.753 -5.064 -7.082 1.00 98.75 191 LEU A O 1
ATOM 1488 N N . SER A 1 192 ? -2.795 -7.105 -8.022 1.00 98.00 192 SER A N 1
ATOM 1489 C CA . SER A 1 192 ? -3.950 -6.857 -8.893 1.00 98.00 192 SER A CA 1
ATOM 1490 C C . SER A 1 192 ? -5.276 -6.712 -8.140 1.00 98.00 192 SER A C 1
ATOM 1492 O O . SER A 1 192 ? -6.243 -6.188 -8.695 1.00 98.00 192 SER A O 1
ATOM 1494 N N . GLU A 1 193 ? -5.345 -7.167 -6.888 1.00 97.69 193 GLU A N 1
ATOM 1495 C CA . GLU A 1 193 ? -6.536 -7.122 -6.031 1.00 97.69 193 GLU A CA 1
ATOM 1496 C C . GLU A 1 193 ? -6.508 -5.951 -5.036 1.00 97.69 193 GLU A C 1
ATOM 1498 O O . GLU A 1 193 ? -7.524 -5.679 -4.395 1.00 97.69 193 GLU A O 1
ATOM 1503 N N . LEU A 1 194 ? -5.396 -5.207 -4.950 1.00 98.69 194 LEU A N 1
ATOM 1504 C CA . LEU A 1 194 ? -5.303 -4.015 -4.107 1.00 98.69 194 LEU A CA 1
ATOM 1505 C C . LEU A 1 194 ? -6.392 -2.998 -4.471 1.00 98.69 194 LEU A C 1
ATOM 1507 O O . LEU A 1 194 ? -6.627 -2.675 -5.646 1.00 98.69 194 LEU A O 1
ATOM 1511 N N . VAL A 1 195 ? -7.052 -2.469 -3.442 1.00 98.69 195 VAL A N 1
ATOM 1512 C CA . VAL A 1 195 ? -8.119 -1.473 -3.592 1.00 98.69 195 VAL A CA 1
ATOM 1513 C C . VAL A 1 195 ? -7.548 -0.070 -3.430 1.00 98.69 195 VAL A C 1
ATOM 1515 O O . VAL A 1 195 ? -6.68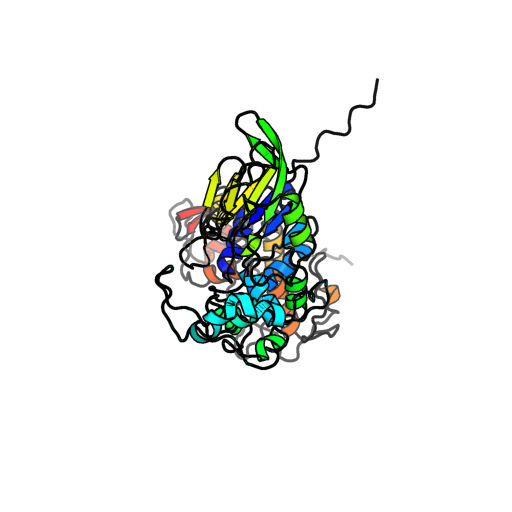6 0.167 -2.593 1.00 98.69 195 VAL A O 1
ATOM 1518 N N . TRP A 1 196 ? -7.998 0.895 -4.229 1.00 98.75 196 TRP A N 1
ATOM 1519 C CA . TRP A 1 196 ? -7.492 2.275 -4.117 1.00 98.75 196 TRP A CA 1
ATOM 1520 C C . TRP A 1 196 ? -8.215 3.079 -3.037 1.00 98.75 196 TRP A C 1
ATOM 1522 O O . TRP A 1 196 ? -7.722 4.113 -2.593 1.00 98.75 196 TRP A O 1
ATOM 1532 N N . VAL A 1 197 ? -9.384 2.602 -2.617 1.00 98.81 197 VAL A N 1
ATOM 1533 C CA . VAL A 1 197 ? -10.165 3.152 -1.517 1.00 98.81 197 VAL A CA 1
ATOM 1534 C C . VAL A 1 197 ? -10.942 2.036 -0.841 1.00 98.81 197 VAL A C 1
ATOM 1536 O O . VAL A 1 197 ? -11.362 1.075 -1.489 1.00 98.81 197 VAL A O 1
ATOM 1539 N N . HIS A 1 198 ? -11.152 2.186 0.456 1.00 98.69 198 HIS A N 1
ATOM 1540 C CA . HIS A 1 198 ? -12.042 1.352 1.236 1.00 98.69 198 HIS A CA 1
ATOM 1541 C C . HIS A 1 198 ? -13.014 2.229 2.014 1.00 98.69 198 HIS A C 1
ATOM 1543 O O . HIS A 1 198 ? -12.610 3.218 2.622 1.00 98.69 198 HIS A O 1
ATOM 1549 N N . GLU A 1 199 ? -14.286 1.858 1.993 1.00 98.31 199 GLU A N 1
ATOM 1550 C CA . GLU A 1 199 ? -15.336 2.517 2.756 1.00 98.31 199 GLU A CA 1
ATOM 1551 C C . GLU A 1 199 ? -15.945 1.508 3.713 1.00 98.31 199 GLU A C 1
ATOM 1553 O O . GLU A 1 199 ? -16.281 0.397 3.302 1.00 98.31 199 GLU A O 1
ATOM 1558 N N . GLU A 1 200 ? -16.090 1.913 4.967 1.00 97.44 200 GLU A N 1
ATOM 1559 C CA . GLU A 1 200 ? -16.694 1.091 6.002 1.00 97.44 200 GLU A CA 1
ATOM 1560 C C . GLU A 1 200 ? -17.715 1.914 6.778 1.00 97.44 200 GLU A C 1
ATOM 1562 O O . GLU A 1 200 ? -17.411 3.008 7.256 1.00 97.44 200 GLU A O 1
ATOM 1567 N N . ASP A 1 201 ? -18.923 1.381 6.905 1.00 94.62 201 ASP A N 1
ATOM 1568 C CA . ASP A 1 201 ? -19.963 1.967 7.739 1.00 94.62 201 ASP A CA 1
ATOM 1569 C C . ASP A 1 201 ? -19.873 1.406 9.166 1.00 94.62 201 ASP A C 1
ATOM 1571 O O . ASP A 1 201 ? -19.271 0.354 9.413 1.00 94.62 201 ASP A O 1
ATOM 1575 N N . ASP A 1 202 ? -20.469 2.124 10.112 1.00 92.44 202 ASP A N 1
ATOM 1576 C CA . ASP A 1 202 ? -20.571 1.731 11.517 1.00 92.44 202 ASP A CA 1
ATOM 1577 C C . ASP A 1 202 ? -19.228 1.379 12.184 1.00 92.44 202 ASP A C 1
ATOM 1579 O O . ASP A 1 202 ? -19.038 0.310 12.780 1.00 92.44 202 ASP A O 1
ATOM 1583 N N . VAL A 1 203 ? -18.251 2.280 12.057 1.00 94.31 203 VAL A N 1
ATOM 1584 C CA . VAL A 1 203 ? -16.972 2.201 12.769 1.00 94.31 203 VAL A CA 1
ATOM 1585 C C . VAL A 1 203 ? -17.103 2.912 14.119 1.00 94.31 203 VAL A C 1
ATOM 1587 O O . VAL A 1 203 ? -17.316 4.128 14.143 1.00 94.31 203 VAL A O 1
ATOM 1590 N N . PRO A 1 204 ? -16.963 2.200 15.251 1.00 92.44 204 PRO A N 1
ATOM 1591 C CA . PRO A 1 204 ? -17.063 2.818 16.565 1.00 92.44 204 PRO A CA 1
ATOM 1592 C C . PRO A 1 204 ? -15.832 3.689 16.843 1.00 92.44 204 PRO A C 1
ATOM 1594 O O . PRO A 1 204 ? -14.705 3.314 16.522 1.00 92.44 204 PRO A O 1
ATOM 1597 N N . MET A 1 205 ? -16.025 4.838 17.488 1.00 91.94 205 MET A N 1
ATOM 1598 C CA . MET A 1 205 ? -14.949 5.734 17.913 1.00 91.94 205 MET A CA 1
ATOM 1599 C C . MET A 1 205 ? -15.269 6.366 19.270 1.00 91.94 205 MET A C 1
ATOM 1601 O O . MET A 1 205 ? -16.367 6.875 19.484 1.00 91.94 205 MET A O 1
ATOM 1605 N N . ASP A 1 206 ? -14.288 6.386 20.171 1.00 90.62 206 ASP A N 1
ATOM 1606 C CA . ASP A 1 206 ? -14.422 7.038 21.473 1.00 90.62 206 ASP A CA 1
ATOM 1607 C C . ASP A 1 206 ? -14.234 8.567 21.349 1.00 90.62 206 ASP A C 1
ATOM 1609 O O . ASP A 1 206 ? -13.199 9.050 20.863 1.00 90.62 206 ASP A O 1
ATOM 1613 N N . SER A 1 207 ? -15.222 9.343 21.809 1.00 85.81 207 SER A N 1
ATOM 1614 C CA . SER A 1 207 ? -15.171 10.805 21.963 1.00 85.81 207 SER A CA 1
ATOM 1615 C C . SER A 1 207 ? -15.341 11.216 23.438 1.00 85.81 207 SER A C 1
ATOM 1617 O O . SER A 1 207 ? -15.767 10.399 24.259 1.00 85.81 207 SER A O 1
ATOM 1619 N N . PRO A 1 208 ? -15.004 12.468 23.812 1.00 84.31 208 PRO A N 1
ATOM 1620 C CA . PRO A 1 208 ? -15.253 12.980 25.164 1.00 84.31 208 PRO A CA 1
ATOM 1621 C C . PRO A 1 208 ? -16.727 12.902 25.602 1.00 84.31 208 PRO A C 1
ATOM 1623 O O . PRO A 1 208 ? -17.006 12.774 26.791 1.00 84.31 208 PRO A O 1
ATOM 1626 N N . GLU A 1 209 ? -17.662 12.964 24.654 1.00 85.50 209 GLU A N 1
ATOM 1627 C CA . GLU A 1 209 ? -19.114 12.907 24.866 1.00 85.50 209 GLU A CA 1
ATOM 1628 C C . GLU A 1 209 ? -19.663 11.471 24.907 1.00 85.50 209 GLU A C 1
ATOM 1630 O O . GLU A 1 209 ? -20.831 11.267 25.239 1.00 85.50 209 GLU A O 1
ATOM 1635 N N . GLY A 1 210 ? -18.836 10.474 24.585 1.00 86.69 210 GLY A N 1
ATOM 1636 C CA . GLY A 1 210 ? -19.207 9.065 24.552 1.00 86.69 210 GLY A CA 1
ATOM 1637 C C . GLY A 1 210 ? -18.747 8.362 23.278 1.00 86.69 210 GLY A C 1
ATOM 1638 O O . GLY A 1 210 ? -17.999 8.898 22.463 1.00 86.69 210 GLY A O 1
ATOM 1639 N N . ARG A 1 211 ? -19.179 7.114 23.106 1.00 89.19 211 ARG A N 1
ATOM 1640 C CA . ARG A 1 211 ? -18.880 6.341 21.898 1.00 89.19 211 ARG A CA 1
ATOM 1641 C C . ARG A 1 211 ? -19.818 6.759 20.771 1.00 89.19 211 ARG A C 1
ATOM 1643 O O . ARG A 1 211 ? -21.033 6.759 20.953 1.00 89.19 211 ARG A O 1
ATOM 1650 N N . ILE A 1 212 ? -19.249 7.085 19.615 1.00 90.38 212 ILE A N 1
ATOM 1651 C CA . ILE A 1 212 ? -19.996 7.442 18.408 1.00 90.38 212 ILE A CA 1
ATOM 1652 C C . ILE A 1 212 ? -19.735 6.436 17.288 1.00 90.38 212 ILE A C 1
ATOM 1654 O O . ILE A 1 212 ? -18.677 5.812 17.238 1.00 90.38 212 ILE A O 1
ATOM 1658 N N . SER A 1 213 ? -20.712 6.287 16.396 1.00 91.88 213 SER A N 1
ATOM 1659 C CA . SER A 1 213 ? -20.583 5.503 15.166 1.00 91.88 213 SER A CA 1
ATOM 1660 C C . SER A 1 213 ? -20.246 6.439 14.007 1.00 91.88 213 SER A C 1
ATOM 1662 O O . SER A 1 213 ? -20.921 7.454 13.814 1.00 91.88 213 SER A O 1
ATOM 1664 N N . CYS A 1 214 ? -19.198 6.119 13.254 1.00 93.31 214 CYS A N 1
ATOM 1665 C CA . CYS A 1 214 ? -18.711 6.916 12.134 1.00 93.31 214 CYS A CA 1
ATOM 1666 C C . CYS A 1 214 ? -18.644 6.077 10.857 1.00 93.31 214 CYS A C 1
ATOM 1668 O O . CYS A 1 214 ? -18.390 4.875 10.901 1.00 93.31 214 CYS A O 1
ATOM 1670 N N . LYS A 1 215 ? -18.764 6.735 9.701 1.00 96.00 215 LYS A N 1
ATOM 1671 C CA . LYS A 1 215 ? -18.280 6.157 8.442 1.00 96.00 215 LYS A CA 1
ATOM 1672 C C . LYS A 1 215 ? -16.760 6.307 8.386 1.00 96.00 215 LYS A C 1
ATOM 1674 O O . LYS A 1 215 ? -16.221 7.293 8.883 1.00 96.00 215 LYS A O 1
ATOM 1679 N N . LEU A 1 216 ? -16.060 5.373 7.763 1.00 97.81 216 LEU A N 1
ATOM 1680 C CA . LEU A 1 216 ? -14.620 5.422 7.540 1.00 97.81 216 LEU A CA 1
ATOM 1681 C C . LEU A 1 216 ? -14.322 5.355 6.044 1.00 97.81 216 LEU A C 1
ATOM 1683 O O . LEU A 1 216 ? -14.882 4.534 5.325 1.00 97.81 216 LEU A O 1
ATOM 1687 N N . ILE A 1 217 ? -13.418 6.218 5.588 1.00 98.56 217 ILE A N 1
ATOM 1688 C CA . ILE A 1 217 ? -12.823 6.200 4.254 1.00 98.56 217 ILE A CA 1
ATOM 1689 C C . ILE A 1 217 ? -11.318 6.004 4.434 1.00 98.56 217 ILE A C 1
ATOM 1691 O O . ILE A 1 217 ? -10.625 6.889 4.939 1.00 98.56 217 ILE A O 1
ATOM 1695 N N . ALA A 1 218 ? -10.805 4.851 4.015 1.00 98.81 218 ALA A N 1
ATOM 1696 C CA . ALA A 1 218 ? -9.376 4.579 3.978 1.00 98.81 218 ALA A CA 1
ATOM 1697 C C . ALA A 1 218 ? -8.853 4.761 2.550 1.00 98.81 218 ALA A C 1
ATOM 1699 O O . ALA A 1 218 ? -9.355 4.147 1.608 1.00 98.81 218 ALA A O 1
ATOM 1700 N N . VAL A 1 219 ? -7.842 5.609 2.392 1.00 98.81 219 VAL A N 1
ATOM 1701 C CA . VAL A 1 219 ? -7.192 5.906 1.109 1.00 98.81 219 VAL A CA 1
ATOM 1702 C C . VAL A 1 219 ? -5.733 6.252 1.377 1.00 98.81 219 VAL A C 1
ATOM 1704 O O . VAL A 1 219 ? -5.448 6.974 2.332 1.00 98.81 219 VAL A O 1
ATOM 1707 N N . HIS A 1 220 ? -4.807 5.733 0.569 1.00 98.88 220 HIS A N 1
ATOM 1708 C CA . HIS A 1 220 ? -3.383 5.723 0.917 1.00 98.88 220 HIS A CA 1
ATOM 1709 C C . HIS A 1 220 ? -2.815 7.112 1.259 1.00 98.88 220 HIS A C 1
ATOM 1711 O O . HIS A 1 220 ? -2.256 7.270 2.340 1.00 98.88 220 HIS A O 1
ATOM 1717 N N . ALA A 1 221 ? -3.021 8.138 0.419 1.00 98.38 221 ALA A N 1
ATOM 1718 C CA . ALA A 1 221 ? -2.568 9.501 0.719 1.00 98.38 221 ALA A CA 1
ATOM 1719 C C . ALA A 1 221 ? -3.683 10.409 1.258 1.00 98.38 221 ALA A C 1
ATOM 1721 O O . ALA A 1 221 ? -3.475 11.121 2.241 1.00 98.38 221 ALA A O 1
ATOM 1722 N N . GLY A 1 222 ? -4.858 10.418 0.630 1.00 98.25 222 GLY A N 1
ATOM 1723 C CA . GLY A 1 222 ? -5.974 11.275 1.042 1.00 98.25 222 GLY A CA 1
ATOM 1724 C C . GLY A 1 222 ? -6.920 11.621 -0.104 1.00 98.25 222 GLY A C 1
ATOM 1725 O O . GLY A 1 222 ? -6.858 11.027 -1.179 1.00 98.25 222 GLY A O 1
ATOM 1726 N N . LEU A 1 223 ? -7.786 12.608 0.121 1.00 98.00 223 LEU A N 1
ATOM 1727 C CA . LEU A 1 223 ? -8.733 13.122 -0.871 1.00 98.00 223 LEU A CA 1
ATOM 1728 C C . LEU A 1 223 ? -8.407 14.578 -1.203 1.00 98.00 223 LEU A C 1
ATOM 1730 O O . LEU A 1 223 ? -7.992 15.345 -0.340 1.00 98.00 223 LEU A O 1
ATOM 1734 N N . LEU A 1 224 ? -8.610 14.970 -2.457 1.00 95.69 224 LEU A N 1
ATOM 1735 C CA . LEU A 1 224 ? -8.396 16.341 -2.907 1.00 95.69 224 LEU A CA 1
ATOM 1736 C C . LEU A 1 224 ? -9.481 17.257 -2.347 1.00 95.69 224 LEU A C 1
ATOM 1738 O O . LEU A 1 224 ? -10.668 16.969 -2.494 1.00 95.69 224 LEU A O 1
ATOM 1742 N N . LYS A 1 225 ? -9.080 18.412 -1.812 1.00 90.94 225 LYS A N 1
ATOM 1743 C CA . LYS A 1 225 ? -10.015 19.458 -1.357 1.00 90.94 225 LYS A CA 1
ATOM 1744 C C . LYS A 1 225 ? -10.848 20.071 -2.479 1.00 90.94 225 LYS A C 1
ATOM 1746 O O . LYS A 1 225 ? -11.960 20.525 -2.258 1.00 90.94 225 LYS A O 1
ATOM 1751 N N . THR A 1 226 ? -10.270 20.152 -3.673 1.00 88.00 226 THR A N 1
ATOM 1752 C CA . THR A 1 226 ? -10.796 20.955 -4.784 1.00 88.00 226 THR A CA 1
ATOM 1753 C C . THR A 1 226 ? -11.771 20.197 -5.680 1.00 88.00 226 THR A C 1
ATOM 1755 O O . THR A 1 226 ? -12.235 20.755 -6.672 1.00 88.00 226 THR A O 1
ATOM 1758 N N . LYS A 1 227 ? -12.062 18.926 -5.375 1.00 92.44 227 LYS A N 1
ATOM 1759 C CA . LYS A 1 227 ? -12.938 18.067 -6.178 1.00 92.44 227 LYS A CA 1
ATOM 1760 C C . LYS A 1 227 ? -14.051 17.458 -5.322 1.00 92.44 227 LYS A C 1
ATOM 1762 O O . LYS A 1 227 ? -13.772 17.109 -4.175 1.00 92.44 227 LYS A O 1
ATOM 1767 N N . PRO A 1 228 ? -15.259 17.245 -5.877 1.00 95.38 228 PRO A N 1
ATOM 1768 C CA . PRO A 1 228 ? -16.337 16.552 -5.172 1.00 95.38 228 PRO A CA 1
ATOM 1769 C C . PRO A 1 228 ? -15.895 15.171 -4.682 1.00 95.38 228 PRO A C 1
ATOM 1771 O O . PRO A 1 228 ? -15.221 14.440 -5.416 1.00 95.38 228 PRO A O 1
ATOM 1774 N N . VAL A 1 229 ? -16.263 14.798 -3.454 1.00 96.06 229 VAL A N 1
ATOM 1775 C CA . VAL A 1 229 ? -15.793 13.547 -2.837 1.00 96.06 229 VAL A CA 1
ATOM 1776 C C . VAL A 1 229 ? -16.266 12.332 -3.630 1.00 96.06 229 VAL A C 1
ATOM 1778 O O . VAL A 1 229 ? -15.458 11.470 -3.968 1.00 96.06 229 VAL A O 1
ATOM 1781 N N . GLU A 1 230 ? -17.541 12.281 -4.008 1.00 95.88 230 GLU A N 1
ATOM 1782 C CA . GLU A 1 230 ? -18.106 11.117 -4.703 1.00 95.88 230 GLU A CA 1
ATOM 1783 C C . GLU A 1 230 ? -17.498 10.894 -6.101 1.00 95.88 230 GLU A C 1
ATOM 1785 O O . GLU A 1 230 ? -17.286 9.754 -6.513 1.00 95.88 230 GLU A O 1
ATOM 1790 N N . GLU A 1 231 ? -17.132 11.962 -6.819 1.00 95.94 231 GLU A N 1
ATOM 1791 C CA . GLU A 1 231 ? -16.425 11.837 -8.102 1.00 95.94 231 GLU A CA 1
ATOM 1792 C C . GLU A 1 231 ? -15.040 11.208 -7.926 1.00 95.94 231 GLU A C 1
ATOM 1794 O O . GLU A 1 231 ? -14.631 10.359 -8.724 1.00 95.94 231 GLU A O 1
ATOM 1799 N N . GLN A 1 232 ? -14.332 11.590 -6.859 1.00 97.06 232 GLN A N 1
ATOM 1800 C CA . GLN A 1 232 ? -13.054 10.981 -6.509 1.00 97.06 232 GLN A CA 1
ATOM 1801 C C . GLN A 1 232 ? -13.240 9.509 -6.136 1.00 97.06 232 GLN A C 1
ATOM 1803 O O . GLN A 1 232 ? -12.540 8.655 -6.674 1.00 97.06 232 GLN A O 1
ATOM 1808 N N . LEU A 1 233 ? -14.210 9.187 -5.274 1.00 97.81 233 LEU A N 1
ATOM 1809 C CA . LEU A 1 233 ? -14.475 7.810 -4.852 1.00 97.81 233 LEU A CA 1
ATOM 1810 C C . LEU A 1 233 ? -14.848 6.913 -6.035 1.00 97.81 233 LEU A C 1
ATOM 1812 O O . LEU A 1 233 ? -14.331 5.804 -6.141 1.00 97.81 233 LEU A O 1
ATOM 1816 N N . LYS A 1 234 ? -15.667 7.392 -6.978 1.00 96.94 234 LYS A N 1
ATOM 1817 C CA . LYS A 1 234 ? -16.022 6.644 -8.194 1.00 96.94 234 LYS A CA 1
ATOM 1818 C C . LYS A 1 234 ? -14.791 6.240 -9.008 1.00 96.94 234 LYS A C 1
ATOM 1820 O O . LYS A 1 234 ? -14.703 5.101 -9.463 1.00 96.94 234 LYS A O 1
ATOM 1825 N N . LEU A 1 235 ? -13.838 7.155 -9.160 1.00 95.31 235 LEU A N 1
ATOM 1826 C CA . LEU A 1 235 ? -12.583 6.926 -9.872 1.00 95.31 235 LEU A CA 1
ATOM 1827 C C . LEU A 1 235 ? -11.685 5.916 -9.142 1.00 95.31 235 LEU A C 1
ATOM 1829 O O . LEU A 1 235 ? -11.127 5.020 -9.775 1.00 95.31 235 LEU A O 1
ATOM 1833 N N . LEU A 1 236 ? -11.597 6.010 -7.812 1.00 97.81 236 LEU A N 1
ATOM 1834 C CA . LEU A 1 236 ? -10.816 5.078 -6.991 1.00 97.81 236 LEU A CA 1
ATOM 1835 C C . LEU A 1 236 ? -11.424 3.671 -6.982 1.00 97.81 236 LEU A C 1
ATOM 1837 O O . LEU A 1 236 ? -10.705 2.694 -7.175 1.00 97.81 236 LEU A O 1
ATOM 1841 N N . ARG A 1 237 ? -12.750 3.556 -6.832 1.00 97.56 237 ARG A N 1
ATOM 1842 C CA . ARG A 1 237 ? -13.472 2.273 -6.909 1.00 97.56 237 ARG A CA 1
ATOM 1843 C C . ARG A 1 237 ? -13.285 1.609 -8.277 1.00 97.56 237 ARG A C 1
ATOM 1845 O O . ARG A 1 237 ? -13.128 0.394 -8.350 1.00 97.56 237 ARG A O 1
ATOM 1852 N N . ALA A 1 238 ? -13.261 2.401 -9.351 1.00 95.88 238 ALA A N 1
ATOM 1853 C CA . ALA A 1 238 ? -13.030 1.914 -10.711 1.00 95.88 238 ALA A CA 1
ATOM 1854 C C . ALA A 1 238 ? -11.563 1.552 -11.005 1.00 95.88 238 ALA A C 1
ATOM 1856 O O . ALA A 1 238 ? -11.309 0.886 -12.006 1.00 95.88 238 ALA A O 1
ATOM 1857 N N . ARG A 1 239 ? -10.614 1.969 -10.149 1.00 96.50 239 ARG A N 1
ATOM 1858 C CA . ARG A 1 239 ? -9.162 1.809 -10.342 1.00 96.50 239 ARG A CA 1
ATOM 1859 C C . ARG A 1 239 ? -8.719 2.301 -11.718 1.00 96.50 239 ARG A C 1
ATOM 1861 O O . ARG A 1 239 ? -8.161 1.555 -12.515 1.00 96.50 239 ARG A O 1
ATOM 1868 N N . ASP A 1 240 ? -9.038 3.559 -12.009 1.00 96.50 240 ASP A N 1
ATOM 1869 C CA . ASP A 1 240 ? -8.814 4.159 -13.322 1.00 96.50 240 ASP A CA 1
ATOM 1870 C C . ASP A 1 240 ? -7.316 4.342 -13.636 1.00 96.50 240 ASP A C 1
ATOM 1872 O O . ASP A 1 240 ? -6.685 5.330 -13.254 1.00 96.50 240 ASP A O 1
ATOM 1876 N N . THR A 1 241 ? -6.742 3.377 -14.355 1.00 96.94 241 THR A N 1
ATOM 1877 C CA . THR A 1 241 ? -5.313 3.324 -14.698 1.00 96.94 241 THR A CA 1
ATOM 1878 C C . THR A 1 241 ? -4.914 4.198 -15.891 1.00 96.94 241 THR A C 1
ATOM 1880 O O . THR A 1 241 ? -3.774 4.139 -16.348 1.00 96.94 241 THR A O 1
ATOM 1883 N N . ARG A 1 242 ? -5.820 5.052 -16.385 1.00 97.00 242 ARG A N 1
ATOM 1884 C CA . ARG A 1 242 ? -5.506 6.084 -17.393 1.00 97.00 242 ARG A CA 1
ATOM 1885 C C . ARG A 1 242 ? -4.749 7.266 -16.809 1.00 97.00 242 ARG A C 1
ATOM 1887 O O . ARG A 1 242 ? -4.182 8.064 -17.547 1.00 97.00 242 ARG A O 1
ATOM 1894 N N . ILE A 1 243 ? -4.809 7.426 -15.491 1.00 96.69 243 ILE A N 1
ATOM 1895 C CA . ILE A 1 243 ? -4.324 8.612 -14.797 1.00 96.69 243 ILE A CA 1
ATOM 1896 C C . ILE A 1 243 ? -2.820 8.466 -14.575 1.00 96.69 243 ILE A C 1
ATOM 1898 O O . ILE A 1 243 ? -2.416 7.618 -13.777 1.00 96.69 243 ILE A O 1
ATOM 1902 N N . PRO A 1 244 ? -1.985 9.331 -15.180 1.00 97.38 244 PRO A N 1
ATOM 1903 C CA . PRO A 1 244 ? -0.537 9.216 -15.061 1.00 97.38 244 PRO A CA 1
ATOM 1904 C C . PRO A 1 244 ? -0.068 9.230 -13.611 1.00 97.38 244 PRO A C 1
ATOM 1906 O O . PRO A 1 244 ? 0.809 8.453 -13.238 1.00 97.38 244 PRO A O 1
ATOM 1909 N N . LYS A 1 245 ? -0.670 10.080 -12.771 1.00 97.31 245 LYS A N 1
ATOM 1910 C CA . LYS A 1 245 ? -0.402 10.157 -11.334 1.00 97.31 245 LYS A CA 1
ATOM 1911 C C . LYS A 1 245 ? -1.694 10.314 -10.535 1.00 97.31 245 LYS A C 1
ATOM 1913 O O . LYS A 1 245 ? -2.296 11.384 -10.500 1.00 97.31 245 LYS A O 1
ATOM 1918 N N . VAL A 1 246 ? -2.079 9.258 -9.825 1.00 97.25 246 VAL A N 1
ATOM 1919 C CA . VAL A 1 246 ? -3.251 9.259 -8.939 1.00 97.25 246 VAL A CA 1
ATOM 1920 C C . VAL A 1 246 ? -2.916 10.025 -7.655 1.00 97.25 246 VAL A C 1
ATOM 1922 O O . VAL A 1 246 ? -2.166 9.541 -6.804 1.00 97.25 246 VAL A O 1
ATOM 1925 N N . LEU A 1 247 ? -3.441 11.243 -7.502 1.00 97.50 247 LEU A N 1
ATOM 1926 C CA . LEU A 1 247 ? -3.120 12.118 -6.362 1.00 97.50 247 LEU A CA 1
ATOM 1927 C C . LEU A 1 247 ? -3.622 11.567 -5.024 1.00 97.50 247 LEU A C 1
ATOM 1929 O O . LEU A 1 247 ? -2.989 11.783 -4.001 1.00 97.50 247 LEU A O 1
ATOM 1933 N N . GLN A 1 248 ? -4.685 10.776 -5.020 1.00 98.38 248 GLN A N 1
ATOM 1934 C CA . GLN A 1 248 ? -5.174 10.120 -3.809 1.00 98.38 248 GLN A CA 1
ATOM 1935 C C . GLN A 1 248 ? -4.220 9.038 -3.285 1.00 98.38 248 GLN A C 1
ATOM 1937 O O . GLN A 1 248 ? -4.316 8.651 -2.123 1.00 98.38 248 GLN A O 1
ATOM 1942 N N . LEU A 1 249 ? -3.271 8.590 -4.116 1.00 98.44 249 LEU A N 1
ATOM 1943 C CA . LEU A 1 249 ? -2.170 7.718 -3.708 1.00 98.44 249 LEU A CA 1
ATOM 1944 C C . LEU A 1 249 ? -0.855 8.503 -3.561 1.00 98.44 249 LEU A C 1
ATOM 1946 O O . LEU A 1 249 ? -0.027 8.171 -2.740 1.00 98.44 249 LEU A O 1
ATOM 1950 N N . SER A 1 250 ? -0.621 9.547 -4.362 1.00 97.62 250 SER A N 1
ATOM 1951 C CA . SER A 1 250 ? 0.711 10.179 -4.478 1.00 97.62 250 SER A CA 1
ATOM 1952 C C . SER A 1 250 ? 0.797 11.634 -3.998 1.00 97.62 250 SER A C 1
ATOM 1954 O O . SER A 1 250 ? 1.887 12.219 -3.988 1.00 97.62 250 SER A O 1
ATOM 1956 N N . GLY A 1 251 ? -0.337 12.256 -3.688 1.00 94.94 251 GLY A N 1
ATOM 1957 C CA . GLY A 1 251 ? -0.467 13.661 -3.298 1.00 94.94 251 GLY A CA 1
ATOM 1958 C C . GLY A 1 251 ? 0.190 13.947 -1.953 1.00 94.94 251 GLY A C 1
ATOM 1959 O O . GLY A 1 251 ? 0.478 13.044 -1.179 1.00 94.94 251 GLY A O 1
ATOM 1960 N N . ARG A 1 252 ? 0.480 15.213 -1.670 1.00 94.38 252 ARG A N 1
ATOM 1961 C CA . ARG A 1 252 ? 1.064 15.669 -0.400 1.00 94.38 252 ARG A CA 1
ATOM 1962 C C . ARG A 1 252 ? 0.146 16.724 0.214 1.00 94.38 252 ARG A C 1
ATOM 1964 O O . ARG A 1 252 ? -0.884 16.376 0.775 1.00 94.38 252 ARG A O 1
ATOM 1971 N N . HIS A 1 253 ? 0.480 18.007 0.073 1.00 93.62 253 HIS A N 1
ATOM 1972 C CA . HIS A 1 253 ? -0.306 19.113 0.638 1.00 93.62 253 HIS A CA 1
ATOM 1973 C C . HIS A 1 253 ? -1.745 19.189 0.103 1.00 93.62 253 HIS A C 1
ATOM 1975 O O . HIS A 1 253 ? -2.643 19.630 0.811 1.00 93.62 253 HIS A O 1
ATOM 1981 N N . ASP A 1 254 ? -1.964 18.749 -1.132 1.00 93.00 254 ASP A N 1
ATOM 1982 C CA . ASP A 1 254 ? -3.251 18.728 -1.829 1.00 93.00 254 ASP A CA 1
ATOM 1983 C C . ASP A 1 254 ? -4.256 17.712 -1.263 1.00 93.00 254 ASP A C 1
ATOM 1985 O O . ASP A 1 254 ? -5.459 17.885 -1.459 1.00 93.00 254 ASP A O 1
ATOM 1989 N N . VAL A 1 255 ? -3.772 16.699 -0.536 1.00 95.94 255 VAL A N 1
ATOM 1990 C CA . VAL A 1 255 ? -4.577 15.611 0.055 1.00 95.94 255 VAL A CA 1
ATOM 1991 C C . VAL A 1 255 ? -4.362 15.454 1.568 1.00 95.94 255 VAL A C 1
ATOM 1993 O O . VAL A 1 255 ? -4.714 14.433 2.163 1.00 95.94 255 VAL A O 1
ATOM 1996 N N . TRP A 1 256 ? -3.731 16.448 2.199 1.00 95.44 256 TRP A N 1
ATOM 1997 C CA . TRP A 1 256 ? -3.414 16.411 3.626 1.00 95.44 256 TRP A CA 1
ATOM 1998 C C . TRP A 1 256 ? -4.669 16.569 4.492 1.00 95.44 256 TRP A C 1
ATOM 2000 O O . TRP A 1 256 ? -4.951 15.699 5.313 1.00 95.44 256 TRP A O 1
ATOM 2010 N N . GLU A 1 257 ? -5.445 17.635 4.281 1.00 93.75 257 GLU A N 1
ATOM 2011 C CA . GLU A 1 257 ? -6.691 17.851 5.030 1.00 93.75 257 GLU A CA 1
ATOM 2012 C C . GLU A 1 257 ? -7.865 17.060 4.447 1.00 93.75 257 GLU A C 1
ATOM 2014 O O . GLU A 1 257 ? -7.839 16.589 3.308 1.00 93.75 257 GLU A O 1
ATOM 2019 N N . ILE A 1 258 ? -8.953 17.033 5.209 1.00 92.56 258 ILE A N 1
ATOM 2020 C CA . ILE A 1 258 ? -10.257 16.552 4.761 1.00 92.56 258 ILE A CA 1
ATOM 2021 C C . ILE A 1 258 ? -10.920 17.584 3.820 1.00 92.56 258 ILE A C 1
ATOM 2023 O O . ILE A 1 258 ? -10.839 18.787 4.084 1.00 92.56 258 ILE A O 1
ATOM 2027 N N . PRO A 1 259 ? -11.595 17.153 2.736 1.00 92.62 259 PRO A N 1
ATOM 2028 C CA . PRO A 1 259 ? -12.447 18.027 1.927 1.00 92.62 259 PRO A CA 1
ATOM 2029 C C . PRO A 1 259 ? -13.590 18.659 2.742 1.00 92.62 259 PRO A C 1
ATOM 2031 O O . PRO A 1 259 ? -14.256 17.965 3.508 1.00 92.62 259 PRO A O 1
ATOM 2034 N N . GLU A 1 260 ? -13.875 19.947 2.519 1.00 88.38 260 GLU A N 1
ATOM 2035 C CA . GLU A 1 260 ? -14.913 20.709 3.250 1.00 88.38 260 GLU A CA 1
ATOM 2036 C C . GLU A 1 260 ? -16.299 20.035 3.206 1.00 88.38 260 GLU A C 1
ATOM 2038 O O . GLU A 1 260 ? -17.051 20.064 4.173 1.00 88.38 260 GLU A O 1
ATOM 2043 N N . GLU A 1 261 ? -16.617 19.338 2.111 1.00 90.00 261 GLU A N 1
ATOM 2044 C CA . GLU A 1 261 ? -17.875 18.596 1.930 1.00 90.00 261 GLU A CA 1
ATOM 2045 C C . GLU A 1 261 ? -18.135 17.537 3.023 1.00 90.00 261 GLU A C 1
ATOM 2047 O O . GLU A 1 261 ? -19.285 17.149 3.271 1.00 90.00 261 GLU A O 1
ATOM 2052 N N . ILE A 1 262 ? -17.075 17.018 3.647 1.00 90.69 262 ILE A N 1
ATOM 2053 C CA . ILE A 1 262 ? -17.151 15.944 4.643 1.00 90.69 262 ILE A CA 1
ATOM 2054 C C . ILE A 1 262 ? -16.502 16.312 5.986 1.00 90.69 262 ILE A C 1
ATOM 2056 O O . ILE A 1 262 ? -16.513 15.481 6.889 1.00 90.69 262 ILE A O 1
ATOM 2060 N N . SER A 1 263 ? -15.994 17.539 6.156 1.00 82.75 263 SER A N 1
ATOM 2061 C CA . SER A 1 263 ? -15.299 17.967 7.382 1.00 82.75 263 SER A CA 1
ATOM 2062 C C . SER A 1 263 ? -16.211 18.087 8.606 1.00 82.75 263 SER A C 1
ATOM 2064 O O . SER A 1 263 ? -15.756 17.886 9.725 1.00 82.75 263 SER A O 1
ATOM 2066 N N . GLU A 1 264 ? -17.495 18.393 8.405 1.00 78.50 264 GLU A N 1
ATOM 2067 C CA . GLU A 1 264 ? -18.496 18.493 9.484 1.00 78.50 264 GLU A CA 1
ATOM 2068 C C . GLU A 1 264 ? -19.279 17.187 9.702 1.00 78.50 264 GLU A C 1
ATOM 2070 O O . GLU A 1 264 ? -20.129 17.098 10.587 1.00 78.50 264 GLU A O 1
ATOM 2075 N N . LYS A 1 265 ? -19.023 16.163 8.882 1.00 81.50 265 LYS A N 1
ATOM 2076 C CA . LYS A 1 265 ? -19.701 14.866 8.972 1.00 81.50 265 LYS A CA 1
ATOM 2077 C C . LYS A 1 265 ? -18.907 13.929 9.883 1.00 81.50 265 LYS A C 1
ATOM 2079 O O . LYS A 1 265 ? -17.684 14.017 9.962 1.00 81.50 265 LYS A O 1
ATOM 2084 N N . SER A 1 266 ? -19.586 12.959 10.496 1.00 87.50 266 SER A N 1
ATOM 2085 C CA . SER A 1 266 ? -18.957 11.851 11.236 1.00 87.50 266 SER A CA 1
ATOM 2086 C C . SER A 1 266 ? -18.290 10.842 10.285 1.00 87.50 266 SER A C 1
ATOM 2088 O O . SER A 1 266 ? -18.667 9.671 10.230 1.00 87.50 266 SER A O 1
ATOM 2090 N N . ILE A 1 267 ? -17.336 11.320 9.479 1.00 94.81 267 ILE A N 1
ATOM 2091 C CA . ILE A 1 267 ? -16.590 10.549 8.482 1.00 94.81 267 ILE A CA 1
ATOM 2092 C C . ILE A 1 267 ? -15.106 10.618 8.825 1.00 94.81 267 ILE A C 1
ATOM 2094 O O . ILE A 1 267 ? -14.492 11.679 8.746 1.00 94.81 267 ILE A O 1
ATOM 2098 N N . LEU A 1 268 ? -14.530 9.473 9.179 1.00 96.06 268 LEU A N 1
ATOM 2099 C CA . LEU A 1 268 ? -13.103 9.301 9.413 1.00 96.06 268 LEU A CA 1
ATOM 2100 C C . LEU A 1 268 ? -12.386 9.178 8.069 1.00 96.06 268 LEU A C 1
ATOM 2102 O O . LEU A 1 268 ? -12.791 8.374 7.232 1.00 96.06 268 LEU A O 1
ATOM 2106 N N . VAL A 1 269 ? -11.298 9.922 7.873 1.00 97.88 269 VAL A N 1
ATOM 2107 C CA . VAL A 1 269 ? -10.422 9.759 6.703 1.00 97.88 269 VAL A CA 1
ATOM 2108 C C . VAL A 1 269 ? -9.055 9.278 7.171 1.00 97.88 269 VAL A C 1
ATOM 2110 O O . VAL A 1 269 ? -8.296 10.047 7.770 1.00 97.88 269 VAL A O 1
ATOM 2113 N N . VAL A 1 270 ? -8.739 8.013 6.888 1.00 98.56 270 VAL A N 1
ATOM 2114 C CA . VAL A 1 270 ? -7.519 7.337 7.352 1.00 98.56 270 VAL A CA 1
ATOM 2115 C C . VAL A 1 270 ? -6.549 7.114 6.188 1.00 98.56 270 VAL A C 1
ATOM 2117 O O . VAL A 1 270 ? -6.934 6.586 5.145 1.00 98.56 270 VAL A O 1
ATOM 2120 N N . SER A 1 271 ? -5.291 7.522 6.359 1.00 98.88 271 SER A N 1
ATOM 2121 C CA . SER A 1 271 ? -4.238 7.453 5.333 1.00 98.88 271 SER A CA 1
ATOM 2122 C C . SER A 1 271 ? -2.879 7.096 5.923 1.00 98.88 271 SER A C 1
ATOM 2124 O O . SER A 1 271 ? -2.662 7.287 7.115 1.00 98.88 271 SER A O 1
ATOM 2126 N N . GLY A 1 272 ? -1.969 6.608 5.085 1.00 98.44 272 GLY A N 1
ATOM 2127 C CA . GLY A 1 272 ? -0.545 6.434 5.379 1.00 98.44 272 GLY A CA 1
ATOM 2128 C C . GLY A 1 272 ? 0.287 7.527 4.697 1.00 98.44 272 GLY A C 1
ATOM 2129 O O . GLY A 1 272 ? -0.042 8.711 4.828 1.00 98.44 272 GLY A O 1
ATOM 2130 N N . HIS A 1 273 ? 1.316 7.134 3.936 1.00 98.31 273 HIS A N 1
ATOM 2131 C CA . HIS A 1 273 ? 2.079 7.903 2.930 1.00 98.31 273 HIS A CA 1
ATOM 2132 C C . HIS A 1 273 ? 2.937 9.081 3.405 1.00 98.31 273 HIS A C 1
ATOM 2134 O O . HIS A 1 273 ? 3.998 9.378 2.836 1.00 98.31 273 HIS A O 1
ATOM 2140 N N . HIS A 1 274 ? 2.448 9.878 4.355 1.00 95.81 274 HIS A N 1
ATOM 2141 C CA . HIS A 1 274 ? 2.990 11.210 4.640 1.00 95.81 274 HIS A CA 1
ATOM 2142 C C . HIS A 1 274 ? 4.200 11.234 5.578 1.00 95.81 274 HIS A C 1
ATOM 2144 O O . HIS A 1 274 ? 4.667 12.327 5.913 1.00 95.81 274 HIS A O 1
ATOM 2150 N N . ALA A 1 275 ? 4.726 10.072 5.968 1.00 93.69 275 ALA A N 1
ATOM 2151 C CA . ALA A 1 275 ? 5.837 9.904 6.901 1.00 93.69 275 ALA A CA 1
ATOM 2152 C C . ALA A 1 275 ? 5.628 10.669 8.224 1.00 93.69 275 ALA A C 1
ATOM 2154 O O . ALA A 1 275 ? 6.559 11.278 8.763 1.00 93.69 275 ALA A O 1
ATOM 2155 N N . LYS A 1 276 ? 4.375 10.719 8.701 1.00 92.44 276 LYS A N 1
ATOM 2156 C CA . LYS A 1 276 ? 3.973 11.302 9.983 1.00 92.44 276 LYS A CA 1
ATOM 2157 C C . LYS A 1 276 ? 2.858 10.496 10.650 1.00 92.44 276 LYS A C 1
ATOM 2159 O O . LYS A 1 276 ? 1.996 9.930 9.984 1.00 92.44 276 LYS A O 1
ATOM 2164 N N . ILE A 1 277 ? 2.814 10.574 11.980 1.00 94.25 277 ILE A N 1
ATOM 2165 C CA . ILE A 1 277 ? 1.572 10.399 12.738 1.00 94.25 277 ILE A CA 1
ATOM 2166 C C . ILE A 1 277 ? 0.914 11.764 12.887 1.00 94.25 277 ILE A C 1
ATOM 2168 O O . ILE A 1 277 ? 1.524 12.700 13.407 1.00 94.25 277 ILE A O 1
ATOM 2172 N N . HIS A 1 278 ? -0.329 11.879 12.438 1.00 94.25 278 HIS A N 1
ATOM 2173 C CA . HIS A 1 278 ? -1.136 13.075 12.623 1.00 94.25 278 HIS A CA 1
ATOM 2174 C C . HIS A 1 278 ? -2.592 12.678 12.855 1.00 94.25 278 HIS A C 1
ATOM 2176 O O . HIS A 1 278 ? -3.174 11.922 12.080 1.00 94.25 278 HIS A O 1
ATOM 2182 N N . ILE A 1 279 ? -3.157 13.164 13.956 1.00 94.12 279 ILE A N 1
ATOM 2183 C CA . ILE A 1 279 ? -4.530 12.892 14.369 1.00 94.12 279 ILE A CA 1
ATOM 2184 C C . ILE A 1 279 ? -5.155 14.236 14.715 1.00 94.12 279 ILE A C 1
ATOM 2186 O O . ILE A 1 279 ? -4.784 14.846 15.719 1.00 94.12 279 ILE A O 1
ATOM 2190 N N . GLU A 1 280 ? -6.084 14.691 13.885 1.00 90.31 280 GLU A N 1
ATOM 2191 C CA . GLU A 1 280 ? -6.793 15.952 14.078 1.00 90.31 280 GLU A CA 1
ATOM 2192 C C . GLU A 1 280 ? -8.260 15.785 13.686 1.00 90.31 280 GLU A C 1
ATOM 2194 O O . GLU A 1 280 ? -8.585 15.492 12.536 1.00 90.31 280 GLU A O 1
ATOM 2199 N N . GLY A 1 281 ? -9.161 15.932 14.661 1.00 88.56 281 GLY A N 1
ATOM 2200 C CA . GLY A 1 281 ? -10.592 15.712 14.452 1.00 88.56 281 GLY A CA 1
ATOM 2201 C C . GLY A 1 281 ? -10.877 14.316 13.888 1.00 88.56 281 GLY A C 1
ATOM 2202 O O . GLY A 1 281 ? -10.612 13.307 14.543 1.00 88.56 281 GLY A O 1
ATOM 2203 N N . THR A 1 282 ? -11.417 14.267 12.670 1.00 92.94 282 THR A N 1
ATOM 2204 C CA . THR A 1 282 ? -11.722 13.034 11.930 1.00 92.94 282 THR A CA 1
ATOM 2205 C C . THR A 1 282 ? -10.641 12.648 10.906 1.00 92.94 282 THR A C 1
ATOM 2207 O O . THR A 1 282 ? -10.814 11.679 10.160 1.00 92.94 282 THR A O 1
ATOM 2210 N N . ARG A 1 283 ? -9.507 13.367 10.860 1.00 95.94 283 ARG A N 1
ATOM 2211 C CA . ARG A 1 283 ? -8.371 13.086 9.970 1.00 95.94 283 ARG A CA 1
ATOM 2212 C C . ARG A 1 283 ? -7.317 12.266 10.697 1.00 95.94 283 ARG A C 1
ATOM 2214 O O . ARG A 1 283 ? -6.753 12.710 11.694 1.00 95.94 283 ARG A O 1
ATOM 2221 N N . PHE A 1 284 ? -7.004 11.098 10.146 1.00 97.56 284 PHE A N 1
ATOM 2222 C CA . PHE A 1 284 ? -5.985 10.202 10.676 1.00 97.56 284 PHE A CA 1
ATOM 2223 C C . PHE A 1 284 ? -4.941 9.922 9.601 1.00 97.56 284 PHE A C 1
ATOM 2225 O O . PHE A 1 284 ? -5.250 9.400 8.532 1.00 97.56 284 PHE A O 1
ATOM 2232 N N . ILE A 1 285 ? -3.695 10.265 9.892 1.00 98.31 285 ILE A N 1
ATOM 2233 C CA . ILE A 1 285 ? -2.531 9.916 9.088 1.00 98.31 285 ILE A CA 1
ATOM 2234 C C . ILE A 1 285 ? -1.632 9.054 9.967 1.00 98.31 285 ILE A C 1
ATOM 2236 O O . ILE A 1 285 ? -1.194 9.486 11.036 1.00 98.31 285 ILE A O 1
ATOM 2240 N N . VAL A 1 286 ? -1.406 7.822 9.527 1.00 97.94 286 VAL A N 1
ATOM 2241 C CA . VAL A 1 286 ? -0.701 6.771 10.254 1.00 97.94 286 VAL A CA 1
ATOM 2242 C C . VAL A 1 286 ? 0.416 6.246 9.364 1.00 97.94 286 VAL A C 1
ATOM 2244 O O . VAL A 1 286 ? 0.274 5.226 8.705 1.00 97.94 286 VAL A O 1
ATOM 2247 N N . ASP A 1 287 ? 1.530 6.966 9.329 1.00 96.56 287 ASP A N 1
ATOM 2248 C CA . ASP A 1 287 ? 2.760 6.520 8.674 1.00 96.56 287 ASP A CA 1
ATOM 2249 C C . ASP A 1 287 ? 3.962 7.079 9.436 1.00 96.56 287 ASP A C 1
ATOM 2251 O O . ASP A 1 287 ? 4.545 8.082 9.058 1.00 96.56 287 ASP A O 1
ATOM 2255 N N . GLU A 1 288 ? 4.324 6.485 10.571 1.00 94.00 288 GLU A N 1
ATOM 2256 C CA . GLU A 1 288 ? 5.503 6.948 11.318 1.00 94.00 288 GLU A CA 1
ATOM 2257 C C . GLU A 1 288 ? 6.819 6.514 10.659 1.00 94.00 288 GLU A C 1
ATOM 2259 O O . GLU A 1 288 ? 7.831 7.200 10.793 1.00 94.00 288 GLU A O 1
ATOM 2264 N N . CYS A 1 289 ? 6.802 5.395 9.927 1.00 90.56 289 CYS A N 1
ATOM 2265 C CA . CYS A 1 289 ? 7.999 4.783 9.368 1.00 90.56 289 CYS A CA 1
ATOM 2266 C C . CYS A 1 289 ? 8.559 5.622 8.219 1.00 90.56 289 CYS A C 1
ATOM 2268 O O . CYS A 1 289 ? 9.775 5.820 8.122 1.00 90.56 289 CYS A O 1
ATOM 2270 N N . GLY A 1 290 ? 7.696 6.067 7.297 1.00 87.50 290 GLY A N 1
ATOM 2271 C CA . GLY A 1 290 ? 8.120 6.707 6.054 1.00 87.50 290 GLY A CA 1
ATOM 2272 C C . GLY A 1 290 ? 9.120 5.852 5.266 1.00 87.50 290 GLY A C 1
ATOM 2273 O O . GLY A 1 290 ? 9.949 6.375 4.514 1.00 87.50 290 GLY A O 1
ATOM 2274 N N . GLY A 1 291 ? 9.118 4.532 5.475 1.00 87.00 291 GLY A N 1
ATOM 2275 C CA . GLY A 1 291 ? 10.075 3.580 4.912 1.00 87.00 291 GLY A CA 1
ATOM 2276 C C . GLY A 1 291 ? 11.537 3.804 5.308 1.00 87.00 291 GLY A C 1
ATOM 2277 O O . GLY A 1 291 ? 12.443 3.381 4.583 1.00 87.00 291 GLY A O 1
ATOM 2278 N N . LEU A 1 292 ? 11.784 4.470 6.434 1.00 87.62 292 LEU A N 1
ATOM 2279 C CA . LEU A 1 292 ? 13.112 4.662 7.003 1.00 87.62 292 LEU A CA 1
ATOM 2280 C C . LEU A 1 292 ? 13.316 3.698 8.176 1.00 87.62 292 LEU A C 1
ATOM 2282 O O . LEU A 1 292 ? 12.489 3.608 9.080 1.00 87.62 292 LEU A O 1
ATOM 2286 N N . GLU A 1 293 ? 14.440 2.987 8.166 1.00 88.69 293 GLU A N 1
ATOM 2287 C CA . GLU A 1 293 ? 14.727 1.885 9.092 1.00 88.69 293 GLU A CA 1
ATOM 2288 C C . GLU A 1 293 ? 14.675 2.301 10.570 1.00 88.69 293 GLU A C 1
ATOM 2290 O O . GLU A 1 293 ? 14.208 1.540 11.421 1.00 88.69 293 GLU A O 1
ATOM 2295 N N . GLN A 1 294 ? 15.105 3.526 10.876 1.00 88.38 294 GLN A N 1
ATOM 2296 C CA . GLN A 1 294 ? 15.145 4.058 12.236 1.00 88.38 294 GLN A CA 1
ATOM 2297 C C . GLN A 1 294 ? 13.768 4.399 12.818 1.00 88.38 294 GLN A C 1
ATOM 2299 O O . GLN A 1 294 ? 13.660 4.565 14.031 1.00 88.38 294 GLN A O 1
ATOM 2304 N N . PHE A 1 295 ? 12.732 4.531 11.984 1.00 93.12 295 PHE A N 1
ATOM 2305 C CA . PHE A 1 295 ? 11.399 4.910 12.440 1.00 93.12 295 PHE A CA 1
ATOM 2306 C C . PHE A 1 295 ? 10.474 3.691 12.551 1.00 93.12 295 PHE A C 1
ATOM 2308 O O . PHE A 1 295 ? 10.632 2.711 11.808 1.00 93.12 295 PHE A O 1
ATOM 2315 N N . PRO A 1 296 ? 9.546 3.700 13.519 1.00 96.38 296 PRO A N 1
ATOM 2316 C CA . PRO A 1 296 ? 8.672 2.567 13.773 1.00 96.38 296 PRO A CA 1
ATOM 2317 C C . PRO A 1 296 ? 7.575 2.441 12.711 1.00 96.38 296 PRO A C 1
ATOM 2319 O O . PRO A 1 296 ? 7.116 3.436 12.157 1.00 96.38 296 PRO A O 1
ATOM 2322 N N . VAL A 1 297 ? 7.110 1.217 12.470 1.00 98.06 297 VAL A N 1
ATOM 2323 C CA . VAL A 1 297 ? 5.813 0.987 11.818 1.00 98.06 297 VAL A CA 1
ATOM 2324 C C . VAL A 1 297 ? 4.743 1.100 12.894 1.00 98.06 297 VAL A C 1
ATOM 2326 O O . VAL A 1 297 ? 4.837 0.461 13.943 1.00 98.06 297 VAL A O 1
ATOM 2329 N N . ALA A 1 298 ? 3.724 1.910 12.628 1.00 98.12 298 ALA A N 1
ATOM 2330 C CA . ALA A 1 298 ? 2.651 2.192 13.565 1.00 98.12 298 ALA A CA 1
ATOM 2331 C C . ALA A 1 298 ? 1.297 1.721 13.026 1.00 98.12 298 ALA A C 1
ATOM 2333 O O . ALA A 1 298 ? 1.048 1.693 11.820 1.00 98.12 298 ALA A O 1
ATOM 2334 N N . ALA A 1 299 ? 0.410 1.393 13.952 1.00 98.62 299 ALA A N 1
ATOM 2335 C CA . ALA A 1 299 ? -0.981 1.069 13.723 1.00 98.62 299 ALA A CA 1
ATOM 2336 C C . ALA A 1 299 ? -1.862 1.887 14.670 1.00 98.62 299 ALA A C 1
ATOM 2338 O O . ALA A 1 299 ? -1.432 2.238 15.769 1.00 98.62 299 ALA A O 1
ATOM 2339 N N . ILE A 1 300 ? -3.099 2.164 14.267 1.00 98.31 300 ILE A N 1
ATOM 2340 C CA . ILE A 1 300 ? -4.130 2.759 15.122 1.00 98.31 300 ILE A CA 1
ATOM 2341 C C . ILE A 1 300 ? -5.288 1.780 15.310 1.00 98.31 300 ILE A C 1
ATOM 2343 O O . ILE A 1 300 ? -5.692 1.103 14.364 1.00 98.31 300 ILE A O 1
ATOM 2347 N N . ILE A 1 301 ? -5.823 1.717 16.528 1.00 97.56 301 ILE A N 1
ATOM 2348 C CA . ILE A 1 301 ? -6.958 0.866 16.895 1.00 97.56 301 ILE A CA 1
ATOM 2349 C C . ILE A 1 301 ? -8.181 1.740 17.174 1.00 97.56 301 ILE A C 1
ATOM 2351 O O . ILE A 1 301 ? -8.114 2.651 17.996 1.00 97.56 301 ILE A O 1
ATOM 2355 N N . PHE A 1 302 ? -9.312 1.430 16.551 1.00 96.12 302 PHE A N 1
ATOM 2356 C CA . PHE A 1 302 ? -10.630 1.957 16.899 1.00 96.12 302 PHE A CA 1
ATOM 2357 C C . PHE A 1 302 ? -11.410 0.921 17.722 1.00 96.12 302 PHE A C 1
ATOM 2359 O O . PHE A 1 302 ? -11.309 -0.277 17.430 1.00 96.12 302 PHE A O 1
ATOM 2366 N N . PRO A 1 303 ? -12.176 1.352 18.744 1.00 94.19 303 PRO A N 1
ATOM 2367 C CA . PRO A 1 303 ? -12.621 2.734 18.992 1.00 94.19 303 PRO A CA 1
ATOM 2368 C C . PRO A 1 303 ? -11.654 3.651 19.761 1.00 94.19 303 PRO A C 1
ATOM 2370 O O . PRO A 1 303 ? -11.823 4.871 19.719 1.00 94.19 303 PRO A O 1
ATOM 2373 N N . SER A 1 304 ? -10.631 3.106 20.424 1.00 92.75 304 SER A N 1
ATOM 2374 C CA . SER A 1 304 ? -9.821 3.835 21.415 1.00 92.75 304 SER A CA 1
ATOM 2375 C C . SER A 1 304 ? -8.865 4.891 20.845 1.00 92.75 304 SER A C 1
ATOM 2377 O O . SER A 1 304 ? -8.327 5.706 21.596 1.00 92.75 304 SER A O 1
ATOM 2379 N N . LYS A 1 305 ? -8.610 4.866 19.532 1.00 94.50 305 LYS A N 1
ATOM 2380 C CA . LYS A 1 305 ? -7.555 5.629 18.836 1.00 94.50 305 LYS A CA 1
ATOM 2381 C C . LYS A 1 305 ? -6.153 5.347 19.390 1.00 94.50 305 LYS A C 1
ATOM 2383 O O . LYS A 1 305 ? -5.258 6.186 19.301 1.00 94.50 305 LYS A O 1
ATOM 2388 N N . THR A 1 306 ? -5.951 4.169 19.982 1.00 95.44 306 THR A N 1
ATOM 2389 C CA . THR A 1 306 ? -4.653 3.773 20.540 1.00 95.44 306 THR A CA 1
ATOM 2390 C C . THR A 1 306 ? -3.659 3.530 19.414 1.00 95.44 306 THR A C 1
ATOM 2392 O O . THR A 1 306 ? -3.952 2.770 18.493 1.00 95.44 306 THR A O 1
ATOM 2395 N N . ILE A 1 307 ? -2.479 4.147 19.512 1.00 97.31 307 ILE A N 1
ATOM 2396 C CA . ILE A 1 307 ? -1.359 3.887 18.606 1.00 97.31 307 ILE A CA 1
ATOM 2397 C C . ILE A 1 307 ? -0.508 2.747 19.158 1.00 97.31 307 ILE A C 1
ATOM 2399 O O . ILE A 1 307 ? -0.090 2.800 20.314 1.00 97.31 307 ILE A O 1
ATOM 2403 N N . VAL A 1 308 ? -0.235 1.759 18.310 1.00 96.88 308 VAL A N 1
ATOM 2404 C CA . VAL A 1 308 ? 0.643 0.616 18.582 1.00 96.88 308 VAL A CA 1
ATOM 2405 C C . VAL A 1 308 ? 1.781 0.619 17.577 1.00 96.88 308 VAL A C 1
ATOM 2407 O O . VAL A 1 308 ? 1.552 0.806 16.387 1.00 96.88 308 VAL A O 1
ATOM 2410 N N . ARG A 1 309 ? 3.006 0.404 18.040 1.00 97.94 309 ARG A N 1
ATOM 2411 C CA . ARG A 1 309 ? 4.221 0.378 17.219 1.00 97.94 309 ARG A CA 1
ATOM 2412 C C . ARG A 1 309 ? 4.862 -0.995 17.221 1.00 97.94 309 ARG A C 1
ATOM 2414 O O . ARG A 1 309 ? 4.676 -1.780 18.148 1.00 97.94 309 ARG A O 1
ATOM 2421 N N . ASP A 1 310 ? 5.699 -1.258 16.228 1.00 94.06 310 ASP A N 1
ATOM 2422 C CA . ASP A 1 310 ? 6.627 -2.393 16.237 1.00 94.06 310 ASP A CA 1
ATOM 2423 C C . ASP A 1 310 ? 7.591 -2.351 17.433 1.00 94.06 310 ASP A C 1
ATOM 2425 O O . ASP A 1 310 ? 7.928 -3.385 18.000 1.00 94.06 310 ASP A O 1
ATOM 2429 N N . THR A 1 311 ? 7.987 -1.155 17.868 1.00 93.38 311 THR A N 1
ATOM 2430 C CA . THR A 1 311 ? 8.906 -0.949 18.999 1.00 93.38 311 THR A CA 1
ATOM 2431 C C . THR A 1 311 ? 8.259 -1.111 20.374 1.00 93.38 311 THR A C 1
ATOM 2433 O O . THR A 1 311 ? 8.954 -1.044 21.392 1.00 93.38 311 THR A O 1
ATOM 2436 N N . ASP A 1 312 ? 6.937 -1.276 20.444 1.00 84.44 312 ASP A N 1
ATOM 2437 C CA . ASP A 1 312 ? 6.261 -1.426 21.724 1.00 84.44 312 ASP A CA 1
ATOM 2438 C C . ASP A 1 312 ? 6.583 -2.810 22.295 1.00 84.44 312 ASP A C 1
ATOM 2440 O O . ASP A 1 312 ? 6.244 -3.836 21.735 1.00 84.44 312 ASP A O 1
ATOM 2444 N N . ASN A 1 313 ? 7.251 -2.891 23.439 1.00 73.81 313 ASN A N 1
ATOM 2445 C CA . ASN A 1 313 ? 7.585 -4.182 24.047 1.00 73.81 313 ASN A CA 1
ATOM 2446 C C . ASN A 1 313 ? 6.392 -4.765 24.841 1.00 73.81 313 ASN A C 1
ATOM 2448 O O . ASN A 1 313 ? 6.515 -5.110 26.017 1.00 73.81 313 ASN A O 1
ATOM 2452 N N . LEU A 1 314 ? 5.197 -4.835 24.240 1.00 72.38 314 LEU A N 1
ATOM 2453 C CA . LEU A 1 314 ? 3.976 -5.279 24.936 1.00 72.38 314 LEU A CA 1
ATOM 2454 C C . LEU A 1 314 ? 4.016 -6.772 25.242 1.00 72.38 314 LEU A C 1
ATOM 2456 O O . LEU A 1 314 ? 3.669 -7.190 26.346 1.00 72.38 314 LEU A O 1
ATOM 2460 N N . VAL A 1 315 ? 4.562 -7.557 24.316 1.00 56.06 315 VAL A N 1
ATOM 2461 C CA . VAL A 1 315 ? 4.783 -8.990 24.514 1.00 56.06 315 VAL A CA 1
ATOM 2462 C C . VAL A 1 315 ? 5.714 -9.251 25.706 1.00 56.06 315 VAL A C 1
ATOM 2464 O O . VAL A 1 315 ? 5.529 -10.245 26.399 1.00 56.06 315 VAL A O 1
ATOM 2467 N N . SER A 1 316 ? 6.689 -8.380 26.012 1.00 41.16 316 SER A N 1
ATOM 2468 C CA . SER A 1 316 ? 7.523 -8.541 27.216 1.00 41.16 316 SER A CA 1
ATOM 2469 C C . SER A 1 316 ? 6.863 -8.029 28.497 1.00 41.16 316 SER A C 1
ATOM 2471 O O . SER A 1 316 ? 7.107 -8.582 29.564 1.00 41.16 316 SER A O 1
ATOM 2473 N N . LYS A 1 317 ? 5.961 -7.045 28.418 1.00 31.89 317 LYS A N 1
ATOM 2474 C CA . LYS A 1 317 ? 5.190 -6.574 29.581 1.00 31.89 317 LYS A CA 1
ATOM 2475 C C . LYS A 1 317 ? 4.135 -7.583 30.041 1.00 31.89 317 LYS A C 1
ATOM 2477 O O . LYS A 1 317 ? 4.008 -7.796 31.243 1.00 31.89 317 LYS A O 1
ATOM 2482 N N . VAL A 1 318 ? 3.453 -8.265 29.116 1.00 35.94 318 VAL A N 1
ATOM 2483 C CA . VAL A 1 318 ? 2.535 -9.380 29.441 1.00 35.94 318 VAL A CA 1
ATOM 2484 C C . VAL A 1 318 ? 3.295 -10.567 30.066 1.00 35.94 318 VAL A C 1
ATOM 2486 O O . VAL A 1 318 ? 2.768 -11.263 30.938 1.00 35.94 318 VAL A O 1
ATOM 2489 N N . LYS A 1 319 ? 4.576 -10.753 29.704 1.00 32.31 319 LYS A N 1
ATOM 2490 C CA . LYS A 1 319 ? 5.470 -11.764 30.308 1.00 32.31 319 LYS A CA 1
ATOM 2491 C C . LYS A 1 319 ? 5.830 -11.492 31.777 1.00 32.31 319 LYS A C 1
ATOM 2493 O O . LYS A 1 319 ? 6.258 -12.424 32.447 1.00 32.31 319 LYS A O 1
ATOM 2498 N N . HIS A 1 320 ? 5.664 -10.269 32.296 1.00 30.17 320 HIS A N 1
ATOM 2499 C CA . HIS A 1 320 ? 5.989 -9.945 33.696 1.00 30.17 320 HIS A CA 1
ATOM 2500 C C . HIS A 1 320 ? 4.814 -10.113 34.674 1.00 30.17 320 HIS A C 1
ATOM 2502 O O . HIS A 1 320 ? 5.042 -10.161 35.882 1.00 30.17 320 HIS A O 1
ATOM 2508 N N . THR A 1 321 ? 3.572 -10.206 34.190 1.00 29.75 321 THR A N 1
ATOM 2509 C CA . THR A 1 321 ? 2.364 -10.294 35.035 1.00 29.75 321 THR A CA 1
ATOM 2510 C C . THR A 1 321 ? 1.722 -11.681 35.066 1.00 29.75 321 THR A C 1
ATOM 2512 O O . THR A 1 321 ? 0.854 -11.929 35.900 1.00 29.75 321 THR A O 1
ATOM 2515 N N . SER A 1 322 ? 2.153 -12.603 34.204 1.00 32.16 322 SER A N 1
ATOM 2516 C CA . SER A 1 322 ? 1.674 -13.986 34.170 1.00 32.16 322 SER A CA 1
ATOM 2517 C C . SER A 1 322 ? 2.687 -14.922 34.838 1.00 32.16 322 SER A C 1
ATOM 2519 O O . SER A 1 322 ? 3.886 -14.847 34.579 1.00 32.16 322 SER A O 1
ATOM 2521 N N . LEU A 1 323 ? 2.216 -15.809 35.723 1.00 32.03 323 LEU A N 1
ATOM 2522 C CA . LEU A 1 323 ? 3.036 -16.876 36.302 1.00 32.03 323 LEU A CA 1
ATOM 2523 C C . LEU A 1 323 ? 3.708 -17.677 35.172 1.00 32.03 323 LEU A C 1
ATOM 2525 O O . LEU A 1 323 ? 3.034 -18.389 34.423 1.00 32.03 323 LEU A O 1
ATOM 2529 N N . GLY A 1 324 ? 5.032 -17.562 35.052 1.00 34.88 324 GLY A N 1
ATOM 2530 C CA . GLY A 1 324 ? 5.805 -18.309 34.066 1.00 34.88 324 GLY A CA 1
ATOM 2531 C C . GLY A 1 324 ? 5.810 -19.805 34.379 1.00 34.88 324 GLY A C 1
ATOM 2532 O O . GLY A 1 324 ? 6.020 -20.200 35.530 1.00 34.88 324 GLY A O 1
ATOM 2533 N N . ALA A 1 325 ? 5.589 -20.636 33.357 1.00 33.84 325 ALA A N 1
ATOM 2534 C CA . ALA A 1 325 ? 5.647 -22.090 33.447 1.00 33.84 325 ALA A CA 1
ATOM 2535 C C . ALA A 1 325 ? 6.872 -22.597 32.676 1.00 33.84 325 ALA A C 1
ATOM 2537 O O . ALA A 1 325 ? 6.918 -22.592 31.447 1.00 33.84 325 ALA A O 1
ATOM 2538 N N . ILE A 1 326 ? 7.889 -23.070 33.393 1.00 37.38 326 ILE A N 1
ATOM 2539 C CA . ILE A 1 326 ? 9.065 -23.668 32.749 1.00 37.38 326 ILE A CA 1
ATOM 2540 C C . ILE A 1 326 ? 8.786 -25.144 32.490 1.00 37.38 326 ILE A C 1
ATOM 2542 O O . ILE A 1 326 ? 8.532 -25.910 33.421 1.00 37.38 326 ILE A O 1
ATOM 2546 N N . VAL A 1 327 ? 8.871 -25.551 31.222 1.00 35.78 327 VAL A N 1
ATOM 2547 C CA . VAL A 1 327 ? 8.764 -26.956 30.814 1.00 35.78 327 VAL A CA 1
ATOM 2548 C C . VAL A 1 327 ? 10.167 -27.526 30.665 1.00 35.78 327 VAL A C 1
ATOM 2550 O O . VAL A 1 327 ? 10.771 -27.480 29.592 1.00 35.78 327 VAL A O 1
ATOM 2553 N N . GLN A 1 328 ? 10.686 -28.108 31.743 1.00 35.47 328 GLN A N 1
ATOM 2554 C CA . GLN A 1 328 ? 11.909 -28.905 31.694 1.00 35.47 328 GLN A CA 1
ATOM 2555 C C . GLN A 1 328 ? 11.541 -30.393 31.707 1.00 35.47 328 GLN A C 1
ATOM 2557 O O . GLN A 1 328 ? 11.182 -30.959 32.736 1.00 35.47 328 GLN A O 1
ATOM 2562 N N . ALA A 1 329 ? 11.608 -31.048 30.547 1.00 32.75 329 ALA A N 1
ATOM 2563 C CA . ALA A 1 329 ? 11.373 -32.487 30.438 1.00 32.75 329 ALA A CA 1
ATOM 2564 C C . ALA A 1 329 ? 12.709 -33.246 30.466 1.00 32.75 329 ALA A C 1
ATOM 2566 O O . ALA A 1 329 ? 13.358 -33.405 29.432 1.00 32.75 329 ALA A O 1
ATOM 2567 N N . HIS A 1 330 ? 13.117 -33.745 31.637 1.00 29.31 330 HIS A N 1
ATOM 2568 C CA . HIS A 1 330 ? 14.261 -34.653 31.757 1.00 29.31 330 HIS A CA 1
ATOM 2569 C C . HIS A 1 330 ? 13.788 -36.114 31.675 1.00 29.31 330 HIS A C 1
ATOM 2571 O O . HIS A 1 330 ? 13.601 -36.797 32.679 1.00 29.31 330 HIS A O 1
ATOM 2577 N N . LEU A 1 331 ? 13.547 -36.617 30.461 1.00 30.27 331 LEU A N 1
ATOM 2578 C CA . LEU A 1 331 ? 13.171 -38.020 30.273 1.00 30.27 331 LEU A CA 1
ATOM 2579 C C . LEU A 1 331 ? 14.420 -38.885 30.088 1.00 30.27 331 LEU A C 1
ATOM 2581 O O . LEU A 1 331 ? 14.984 -38.965 28.999 1.00 30.27 331 LEU A O 1
ATOM 2585 N N . ARG A 1 332 ? 14.776 -39.657 31.123 1.00 29.30 332 ARG A N 1
ATOM 2586 C CA . ARG A 1 332 ? 15.778 -40.741 31.042 1.00 29.30 332 ARG A CA 1
ATOM 2587 C C . ARG A 1 332 ? 15.432 -41.844 30.020 1.00 29.30 332 ARG A C 1
ATOM 2589 O O . ARG A 1 332 ? 16.226 -42.766 29.847 1.00 29.30 332 ARG A O 1
ATOM 2596 N N . ARG A 1 333 ? 14.286 -41.797 29.315 1.00 30.36 333 ARG A N 1
ATOM 2597 C CA . ARG A 1 333 ? 13.911 -42.777 28.274 1.00 30.36 333 ARG A CA 1
ATOM 2598 C C . ARG A 1 333 ? 13.103 -42.177 27.102 1.00 30.36 333 ARG A C 1
ATOM 2600 O O . ARG A 1 333 ? 11.890 -42.042 27.171 1.00 30.36 333 ARG A O 1
ATOM 2607 N N . ARG A 1 334 ? 13.806 -41.923 25.989 1.00 36.66 334 ARG A N 1
ATOM 2608 C CA . ARG A 1 334 ? 13.414 -42.119 24.568 1.00 36.66 334 ARG A CA 1
ATOM 2609 C C . ARG A 1 334 ? 11.960 -41.821 24.123 1.00 36.66 334 ARG A C 1
ATOM 2611 O O . ARG A 1 334 ? 11.367 -42.683 23.476 1.00 36.66 334 ARG A O 1
ATOM 2618 N N . ARG A 1 335 ? 11.393 -40.628 24.359 1.00 38.50 335 ARG A N 1
ATOM 2619 C CA . ARG A 1 335 ? 10.195 -40.136 23.622 1.00 38.50 335 ARG A CA 1
ATOM 2620 C C . ARG A 1 335 ? 10.221 -38.609 23.464 1.00 38.50 335 ARG A C 1
ATOM 2622 O O . ARG A 1 335 ? 9.846 -37.884 24.374 1.00 38.50 335 ARG A O 1
ATOM 2629 N N . TRP A 1 336 ? 10.676 -38.130 22.304 1.00 46.97 336 TRP A N 1
ATOM 2630 C CA . TRP A 1 336 ? 11.113 -36.737 22.106 1.00 46.97 336 TRP A CA 1
ATOM 2631 C C . TRP A 1 336 ? 10.149 -35.842 21.295 1.00 46.97 336 TRP A C 1
ATOM 2633 O O . TRP A 1 336 ? 10.375 -34.638 21.217 1.00 46.97 336 TRP A O 1
ATOM 2643 N N . GLY A 1 337 ? 9.064 -36.395 20.733 1.00 46.09 337 GLY A N 1
ATOM 2644 C CA . GLY A 1 337 ? 8.066 -35.659 19.930 1.00 46.09 337 GLY A CA 1
ATOM 2645 C C . GLY A 1 337 ? 7.022 -34.856 20.722 1.00 46.09 337 GLY A C 1
ATOM 2646 O O . GLY A 1 337 ? 6.190 -34.190 20.124 1.00 46.09 337 GLY A O 1
ATOM 2647 N N . LEU A 1 338 ? 7.053 -34.903 22.057 1.00 48.44 338 LEU A N 1
ATOM 2648 C CA . LEU A 1 338 ? 6.025 -34.307 22.926 1.00 48.44 338 LEU A CA 1
ATOM 2649 C C . LEU A 1 338 ? 6.336 -32.862 23.365 1.00 48.44 338 LEU A C 1
ATOM 2651 O O . LEU A 1 338 ? 5.460 -32.181 23.884 1.00 48.44 338 LEU A O 1
ATOM 2655 N N . ARG A 1 339 ? 7.565 -32.370 23.152 1.00 52.97 339 ARG A N 1
ATOM 2656 C CA . ARG A 1 339 ? 8.025 -31.072 23.689 1.00 52.97 339 ARG A CA 1
ATOM 2657 C C . ARG A 1 339 ? 7.368 -29.845 23.027 1.00 52.97 339 ARG A C 1
ATOM 2659 O O . ARG A 1 339 ? 6.862 -29.006 23.768 1.00 52.97 339 ARG A O 1
ATOM 2666 N N . PRO A 1 340 ? 7.264 -29.755 21.684 1.00 51.78 340 PRO A N 1
ATOM 2667 C CA . PRO A 1 340 ? 6.499 -28.687 21.030 1.00 51.78 340 PRO A CA 1
ATOM 2668 C C . PRO A 1 340 ? 5.004 -28.738 21.374 1.00 51.78 340 PRO A C 1
ATOM 2670 O O . PRO A 1 340 ? 4.354 -27.705 21.469 1.00 51.78 340 PRO A O 1
ATOM 2673 N N . VAL A 1 341 ? 4.470 -29.942 21.611 1.00 52.47 341 VAL A N 1
ATOM 2674 C CA . VAL A 1 341 ? 3.053 -30.175 21.931 1.00 52.47 341 VAL A CA 1
ATOM 2675 C C . VAL A 1 341 ? 2.707 -29.657 23.329 1.00 52.47 341 VAL A C 1
ATOM 2677 O O . VAL A 1 341 ? 1.708 -28.963 23.496 1.00 52.47 341 VAL A O 1
ATOM 2680 N N . SER A 1 342 ? 3.548 -29.932 24.331 1.00 51.06 342 SER A N 1
ATOM 2681 C CA . SER A 1 342 ? 3.366 -29.400 25.688 1.00 51.06 342 SER A CA 1
ATOM 2682 C C . SER A 1 342 ? 3.578 -27.888 25.753 1.00 51.06 342 SER A C 1
ATOM 2684 O O . SER A 1 342 ? 2.802 -27.200 26.410 1.00 51.06 342 SER A O 1
ATOM 2686 N N . ALA A 1 343 ? 4.578 -27.361 25.038 1.00 54.66 343 ALA A N 1
ATOM 2687 C CA . ALA A 1 343 ? 4.793 -25.918 24.945 1.00 54.66 343 ALA A CA 1
ATOM 2688 C C . ALA A 1 343 ? 3.588 -25.208 24.318 1.00 54.66 343 ALA A C 1
ATOM 2690 O O . ALA A 1 343 ? 3.132 -24.187 24.818 1.00 54.66 343 ALA A O 1
ATOM 2691 N N . ARG A 1 344 ? 3.013 -25.806 23.275 1.00 55.81 344 ARG A N 1
ATOM 2692 C CA . ARG A 1 344 ? 1.810 -25.311 22.612 1.00 55.81 344 ARG A CA 1
ATOM 2693 C C . ARG A 1 344 ? 0.576 -25.310 23.518 1.00 55.81 344 ARG A C 1
ATOM 2695 O O . ARG A 1 344 ? -0.182 -24.347 23.483 1.00 55.81 344 ARG A O 1
ATOM 2702 N N . ALA A 1 345 ? 0.353 -26.365 24.303 1.00 53.78 345 ALA A N 1
ATOM 2703 C CA . ALA A 1 345 ? -0.770 -26.406 25.241 1.00 53.78 345 ALA A CA 1
ATOM 2704 C C . ALA A 1 345 ? -0.665 -25.283 26.285 1.00 53.78 345 ALA A C 1
ATOM 2706 O O . ALA A 1 345 ? -1.642 -24.601 26.553 1.00 53.78 345 ALA A O 1
ATOM 2707 N N . LEU A 1 346 ? 0.537 -25.037 26.805 1.00 51.38 346 LEU A N 1
ATOM 2708 C CA . LEU A 1 346 ? 0.770 -23.997 27.806 1.00 51.38 346 LEU A CA 1
ATOM 2709 C C . LEU A 1 346 ? 0.715 -22.578 27.222 1.00 51.38 346 LEU A C 1
ATOM 2711 O O . LEU A 1 346 ? 0.177 -21.690 27.873 1.00 51.38 346 LEU A O 1
ATOM 2715 N N . LEU A 1 347 ? 1.186 -22.373 25.988 1.00 51.88 347 LEU A N 1
ATOM 2716 C CA . LEU A 1 347 ? 1.016 -21.100 25.277 1.00 51.88 347 LEU A CA 1
ATOM 2717 C C . LEU A 1 347 ? -0.466 -20.773 25.033 1.00 51.88 347 LEU A C 1
ATOM 2719 O O . LEU A 1 347 ? -0.856 -19.618 25.164 1.00 51.88 347 LEU A O 1
ATOM 2723 N N . ARG A 1 348 ? -1.303 -21.777 24.724 1.00 52.25 348 ARG A N 1
ATOM 2724 C CA . ARG A 1 348 ? -2.760 -21.590 24.568 1.00 52.25 348 ARG A CA 1
ATOM 2725 C C . ARG A 1 348 ? -3.456 -21.159 25.854 1.00 52.25 348 ARG A C 1
ATOM 2727 O O . ARG A 1 348 ? -4.391 -20.376 25.792 1.00 52.25 348 ARG A O 1
ATOM 2734 N N . GLU A 1 349 ? -2.978 -21.641 26.992 1.00 47.97 349 GLU A N 1
ATOM 2735 C CA . GLU A 1 349 ? -3.468 -21.250 28.319 1.00 47.97 349 GLU A CA 1
ATOM 2736 C C . GLU A 1 349 ? -2.849 -19.917 28.802 1.00 47.97 349 GLU A C 1
ATOM 2738 O O . GLU A 1 349 ? -3.028 -19.520 29.951 1.00 47.97 349 GLU A O 1
ATOM 2743 N N . GLY A 1 350 ? -2.099 -19.211 27.941 1.00 42.25 350 GLY A N 1
ATOM 2744 C CA . GLY A 1 350 ? -1.521 -17.898 28.238 1.00 42.25 350 GLY A CA 1
ATOM 2745 C C . GLY A 1 350 ? -0.245 -17.932 29.085 1.00 42.25 350 GLY A C 1
ATOM 2746 O O . GLY A 1 350 ? 0.159 -16.901 29.624 1.00 42.25 350 GLY A O 1
ATOM 2747 N N . HIS A 1 351 ? 0.408 -19.089 29.226 1.00 45.16 351 HIS A N 1
ATOM 2748 C CA . HIS A 1 351 ? 1.639 -19.207 30.007 1.00 45.16 351 HIS A CA 1
ATOM 2749 C C . HIS A 1 351 ? 2.889 -18.849 29.201 1.00 45.16 351 HIS A C 1
ATOM 2751 O O . HIS A 1 351 ? 3.045 -19.221 28.037 1.00 45.16 351 HIS A O 1
ATOM 2757 N N . TYR A 1 352 ? 3.852 -18.216 29.873 1.00 43.31 352 TYR A N 1
ATOM 2758 C CA . TYR A 1 352 ? 5.213 -18.090 29.362 1.00 43.31 352 TYR A CA 1
ATOM 2759 C C . TYR A 1 352 ? 5.920 -19.448 29.407 1.00 43.31 352 TYR A C 1
ATOM 2761 O O . TYR A 1 352 ? 6.038 -20.033 30.484 1.00 43.31 352 TYR A O 1
ATOM 2769 N N . VAL A 1 353 ? 6.397 -19.926 28.253 1.00 48.47 353 VAL A N 1
ATOM 2770 C CA . VAL A 1 353 ? 7.063 -21.227 28.109 1.00 48.47 353 VAL A CA 1
ATOM 2771 C C . VAL A 1 353 ? 8.497 -21.053 27.623 1.00 48.47 353 VAL A C 1
ATOM 2773 O O . VAL A 1 353 ? 8.740 -20.527 26.539 1.00 48.47 353 VAL A O 1
ATOM 2776 N N . VAL A 1 354 ? 9.445 -21.596 28.385 1.00 44.75 354 VAL A N 1
ATOM 2777 C CA . VAL A 1 354 ? 10.835 -21.790 27.947 1.00 44.75 354 VAL A CA 1
ATOM 2778 C C . VAL A 1 354 ? 11.038 -23.267 27.628 1.00 44.75 354 VAL A C 1
ATOM 2780 O O . VAL A 1 354 ? 10.842 -24.121 28.494 1.00 44.75 354 VAL A O 1
ATOM 2783 N N . VAL A 1 355 ? 11.430 -23.575 26.387 1.00 47.81 355 VAL A N 1
ATOM 2784 C CA . VAL A 1 355 ? 11.756 -24.941 25.953 1.00 47.81 355 VAL A CA 1
ATOM 2785 C C . VAL A 1 355 ? 13.271 -25.108 25.946 1.00 47.81 355 VAL A C 1
ATOM 2787 O O . VAL A 1 355 ? 13.961 -24.536 25.108 1.00 47.81 355 VAL A O 1
ATOM 2790 N N . MET A 1 356 ? 13.791 -25.917 26.868 1.00 45.09 356 MET A N 1
ATOM 2791 C CA . MET A 1 356 ? 15.220 -26.235 26.922 1.00 45.09 356 MET A CA 1
ATOM 2792 C C . MET A 1 356 ? 15.532 -27.476 26.071 1.00 45.09 356 MET A C 1
ATOM 2794 O O . MET A 1 356 ? 14.976 -28.557 26.294 1.00 45.09 356 MET A O 1
ATOM 2798 N N . GLU A 1 357 ? 16.446 -27.334 25.109 1.00 45.72 357 GLU A N 1
ATOM 2799 C CA . GLU A 1 357 ? 16.964 -28.423 24.273 1.00 45.72 357 GLU A CA 1
ATOM 2800 C C . GLU A 1 357 ? 18.494 -28.452 24.359 1.00 45.72 357 GLU A C 1
ATOM 2802 O O . GLU A 1 357 ? 19.147 -27.416 24.298 1.00 45.72 357 GLU A O 1
ATOM 2807 N N . HIS A 1 358 ? 19.074 -29.645 24.498 1.00 39.88 358 HIS A N 1
ATOM 2808 C CA . HIS A 1 358 ? 20.525 -29.804 24.664 1.00 39.88 358 HIS A CA 1
ATOM 2809 C C . HIS A 1 358 ? 21.303 -29.585 23.346 1.00 39.88 358 HIS A C 1
ATOM 2811 O O . HIS A 1 358 ? 22.520 -29.417 23.360 1.00 39.88 358 HIS A O 1
ATOM 2817 N N . ASN A 1 359 ? 20.607 -29.574 22.205 1.00 44.91 359 ASN A N 1
ATOM 2818 C CA . ASN A 1 359 ? 21.168 -29.310 20.882 1.00 44.91 359 ASN A CA 1
ATOM 2819 C C . ASN A 1 359 ? 20.537 -28.042 20.295 1.00 44.91 359 ASN A C 1
ATOM 2821 O O . ASN A 1 359 ? 19.331 -27.842 20.418 1.00 44.91 359 ASN A O 1
ATOM 2825 N N . HIS A 1 360 ? 21.328 -27.247 19.569 1.00 45.19 360 HIS A N 1
ATOM 2826 C CA . HIS A 1 360 ? 20.926 -26.004 18.884 1.00 45.19 360 HIS A CA 1
ATOM 2827 C C . HIS A 1 360 ? 19.839 -26.175 17.789 1.00 45.19 360 HIS A C 1
ATOM 2829 O O . HIS A 1 360 ? 19.641 -25.281 16.970 1.00 45.19 360 HIS A O 1
ATOM 2835 N N . ILE A 1 361 ? 19.174 -27.335 17.693 1.00 44.88 361 ILE A N 1
ATOM 2836 C CA . ILE A 1 361 ? 18.258 -27.690 16.603 1.00 44.88 361 ILE A CA 1
ATOM 2837 C C . ILE A 1 361 ? 17.029 -28.423 17.161 1.00 44.88 361 ILE A C 1
ATOM 2839 O O . ILE A 1 361 ? 17.140 -29.485 17.779 1.00 44.88 361 ILE A O 1
ATOM 2843 N N . LEU A 1 362 ? 15.843 -27.876 16.876 1.00 46.56 362 LEU A N 1
ATOM 2844 C CA . LEU A 1 362 ? 14.552 -28.482 17.202 1.00 46.56 362 LEU A CA 1
ATOM 2845 C C . LEU A 1 362 ? 14.389 -29.847 16.508 1.00 46.56 362 LEU A C 1
ATOM 2847 O O . LEU A 1 362 ? 14.813 -30.024 15.369 1.00 46.56 362 LEU A O 1
ATOM 2851 N N . ALA A 1 363 ? 13.731 -30.797 17.181 1.00 50.97 363 ALA A N 1
ATOM 2852 C CA . ALA A 1 363 ? 13.450 -32.149 16.682 1.00 50.97 363 ALA A CA 1
ATOM 2853 C C . ALA A 1 363 ? 14.676 -33.077 16.537 1.00 50.97 363 ALA A C 1
ATOM 2855 O O . ALA A 1 363 ? 14.661 -33.971 15.694 1.00 50.97 363 ALA A O 1
ATOM 2856 N N . GLY A 1 364 ? 15.692 -32.923 17.397 1.00 50.88 364 GLY A N 1
ATOM 2857 C CA . GLY A 1 364 ? 17.014 -33.576 17.340 1.00 50.88 364 GLY A CA 1
ATOM 2858 C C . GLY A 1 364 ? 17.109 -35.099 17.109 1.00 50.88 364 GLY A C 1
ATOM 2859 O O . GLY A 1 364 ? 18.203 -35.575 16.838 1.00 50.88 364 GLY A O 1
ATOM 2860 N N . GLN A 1 365 ? 16.015 -35.872 17.148 1.00 47.59 365 GLN A N 1
ATOM 2861 C CA . GLN A 1 365 ? 16.010 -37.266 16.676 1.00 47.59 365 GLN A CA 1
ATOM 2862 C C . GLN A 1 365 ? 15.862 -37.376 15.147 1.00 47.59 365 GLN A C 1
ATOM 2864 O O . GLN A 1 365 ? 16.396 -38.305 14.567 1.00 47.59 365 GLN A O 1
ATOM 2869 N N . TRP A 1 366 ? 15.167 -36.449 14.482 1.00 50.88 366 TRP A N 1
ATOM 2870 C CA . TRP A 1 366 ? 14.907 -36.472 13.033 1.00 50.88 366 TRP A CA 1
ATOM 2871 C C . TRP A 1 366 ? 15.988 -35.770 12.206 1.00 50.88 366 TRP A C 1
ATOM 2873 O O . TRP A 1 366 ? 15.932 -35.780 10.977 1.00 50.88 366 TRP A O 1
ATOM 2883 N N . LEU A 1 367 ? 16.979 -35.177 12.872 1.00 49.06 367 LEU A N 1
ATOM 2884 C CA . LEU A 1 367 ? 18.177 -34.666 12.230 1.00 49.06 367 LEU A CA 1
ATOM 2885 C C . LEU A 1 367 ? 19.156 -35.826 12.005 1.00 49.06 367 LEU A C 1
ATOM 2887 O O . LEU A 1 367 ? 19.609 -36.472 12.952 1.00 49.06 367 LEU A O 1
ATOM 2891 N N . TYR A 1 368 ? 19.479 -36.086 10.742 1.00 47.94 368 TYR A N 1
ATOM 2892 C CA . TYR A 1 368 ? 20.560 -36.990 10.364 1.00 47.94 368 TYR A CA 1
ATOM 2893 C C . TYR A 1 368 ? 21.877 -36.205 10.276 1.00 47.94 368 TYR A C 1
ATOM 2895 O O . TYR A 1 368 ? 21.976 -35.275 9.475 1.00 47.94 368 TYR A O 1
ATOM 2903 N N . GLN A 1 369 ? 22.869 -36.568 11.093 1.00 52.97 369 GLN A N 1
ATOM 2904 C CA . GLN A 1 369 ? 24.247 -36.064 11.041 1.00 52.97 369 GLN A CA 1
ATOM 2905 C C . GLN A 1 369 ? 25.210 -37.248 11.204 1.00 52.97 369 GLN A C 1
ATOM 2907 O O . GLN A 1 369 ? 25.056 -38.030 12.138 1.00 52.97 369 GLN A O 1
ATOM 2912 N N . ASP A 1 370 ? 26.213 -37.360 10.330 1.00 46.38 370 ASP A N 1
ATOM 2913 C CA . ASP A 1 370 ? 27.103 -38.532 10.208 1.00 46.38 370 ASP A CA 1
ATOM 2914 C C . ASP A 1 370 ? 28.090 -38.755 11.382 1.00 46.38 370 ASP A C 1
ATOM 2916 O O . ASP A 1 370 ? 29.013 -39.556 11.256 1.00 46.38 370 ASP A O 1
ATOM 2920 N N . ALA A 1 371 ? 27.943 -38.082 12.534 1.00 46.34 371 ALA A N 1
ATOM 2921 C CA . ALA A 1 371 ? 28.971 -38.136 13.585 1.00 46.34 371 ALA A CA 1
ATOM 2922 C C . ALA A 1 371 ? 28.538 -37.845 15.043 1.00 46.34 371 ALA A C 1
ATOM 2924 O O . ALA A 1 371 ? 29.407 -37.583 15.874 1.00 46.34 371 ALA A O 1
ATOM 2925 N N . THR A 1 372 ? 27.253 -37.897 15.425 1.00 40.62 372 THR A N 1
ATOM 2926 C CA . THR A 1 372 ? 26.849 -37.679 16.838 1.00 40.62 372 THR A CA 1
ATOM 2927 C C . THR A 1 372 ? 25.953 -38.788 17.406 1.00 40.62 372 THR A C 1
ATOM 2929 O O . THR A 1 372 ? 24.960 -39.197 16.812 1.00 40.62 372 THR A O 1
ATOM 2932 N N . VAL A 1 373 ? 26.287 -39.251 18.620 1.00 47.41 373 VAL A N 1
ATOM 2933 C CA . VAL A 1 373 ? 25.708 -40.411 19.348 1.00 47.41 373 VAL A CA 1
ATOM 2934 C C . VAL A 1 373 ? 24.215 -40.239 19.724 1.00 47.41 373 VAL A C 1
ATOM 2936 O O . VAL A 1 373 ? 23.588 -41.150 20.262 1.00 47.41 373 VAL A O 1
ATOM 2939 N N . HIS A 1 374 ? 23.605 -39.086 19.430 1.00 45.44 374 HIS A N 1
ATOM 2940 C CA . HIS A 1 374 ? 22.246 -38.738 19.864 1.00 45.44 374 HIS A CA 1
ATOM 2941 C C . HIS A 1 374 ? 21.120 -39.089 18.873 1.00 45.44 374 HIS A C 1
ATOM 2943 O O . HIS A 1 374 ? 19.965 -39.174 19.299 1.00 45.44 374 HIS A O 1
ATOM 2949 N N . SER A 1 375 ? 21.415 -39.327 17.589 1.00 52.97 375 SER A N 1
ATOM 2950 C CA . SER A 1 375 ? 20.412 -39.685 16.573 1.00 52.97 375 SER A CA 1
ATOM 2951 C C . SER A 1 375 ? 20.516 -41.167 16.199 1.00 52.97 375 SER A C 1
ATOM 2953 O O . SER A 1 375 ? 21.593 -41.667 15.899 1.00 52.97 375 SER A O 1
ATOM 2955 N N . SER A 1 376 ? 19.394 -41.895 16.228 1.00 58.47 376 SER A N 1
ATOM 2956 C CA . SER A 1 376 ? 19.304 -43.284 15.724 1.00 58.47 376 SER A CA 1
ATOM 2957 C C . SER A 1 376 ? 18.678 -43.351 14.326 1.00 58.47 376 SER A C 1
ATOM 2959 O O . SER A 1 376 ? 18.208 -44.407 13.903 1.00 58.47 376 SER A O 1
ATOM 2961 N N . VAL A 1 377 ? 18.597 -42.210 13.641 1.00 59.91 377 VAL A N 1
ATOM 2962 C CA . VAL A 1 377 ? 18.060 -42.103 12.286 1.00 59.91 377 VAL A CA 1
ATOM 2963 C C . VAL A 1 377 ? 19.179 -42.360 11.289 1.00 59.91 377 VAL A C 1
ATOM 2965 O O . VAL A 1 377 ? 20.305 -41.924 11.488 1.00 59.91 377 VAL A O 1
ATOM 2968 N N . TYR A 1 378 ? 18.865 -43.076 10.215 1.00 64.69 378 TYR A N 1
ATOM 2969 C CA . TYR A 1 378 ? 19.766 -43.341 9.098 1.00 64.69 378 TYR A CA 1
ATOM 2970 C C . TYR A 1 378 ? 19.233 -42.675 7.827 1.00 64.69 378 TYR A C 1
ATOM 2972 O O . TYR A 1 378 ? 18.030 -42.432 7.705 1.00 64.69 378 TYR A O 1
ATOM 2980 N N . ALA A 1 379 ? 20.115 -42.380 6.867 1.00 65.81 379 ALA A N 1
ATOM 2981 C CA . ALA A 1 379 ? 19.783 -41.585 5.682 1.00 65.81 379 ALA A CA 1
ATOM 2982 C C . ALA A 1 379 ? 18.565 -42.110 4.891 1.00 65.81 379 ALA A C 1
ATOM 2984 O O . ALA A 1 379 ? 17.799 -41.321 4.337 1.00 65.81 379 ALA A O 1
ATOM 2985 N N . SER A 1 380 ? 18.347 -43.429 4.874 1.00 75.50 380 SER A N 1
ATOM 2986 C CA . SER A 1 380 ? 17.225 -44.079 4.186 1.00 75.50 380 SER A CA 1
ATOM 2987 C C . SER A 1 380 ? 15.935 -44.200 5.013 1.00 75.50 380 SER A C 1
ATOM 2989 O O . SER A 1 380 ? 14.938 -44.703 4.492 1.00 75.50 380 SER A O 1
ATOM 2991 N N . LEU A 1 381 ? 15.911 -43.735 6.271 1.00 75.62 381 LEU A N 1
ATOM 2992 C CA . LEU A 1 381 ? 14.748 -43.872 7.152 1.00 75.62 381 LEU A CA 1
ATOM 2993 C C . LEU A 1 381 ? 13.529 -43.112 6.608 1.00 75.62 381 LEU A C 1
ATOM 2995 O O . LEU A 1 381 ? 13.614 -41.930 6.246 1.00 75.62 381 LEU A O 1
ATOM 2999 N N . ARG A 1 382 ? 12.381 -43.792 6.634 1.00 79.06 382 ARG A N 1
ATOM 3000 C CA . ARG A 1 382 ? 11.041 -43.279 6.321 1.00 79.06 382 ARG A CA 1
ATOM 3001 C C . ARG A 1 382 ? 10.106 -43.470 7.508 1.00 79.06 382 ARG A C 1
ATOM 3003 O O . ARG A 1 382 ? 10.440 -44.183 8.451 1.00 79.06 382 ARG A O 1
ATOM 3010 N N . LEU A 1 383 ? 8.939 -42.834 7.457 1.00 73.19 383 LEU A N 1
ATOM 3011 C CA . LEU A 1 383 ? 7.895 -43.071 8.452 1.00 73.19 383 LEU A CA 1
ATOM 3012 C C . LEU A 1 383 ? 7.417 -44.527 8.414 1.00 73.19 383 LEU A C 1
ATOM 3014 O O . LEU A 1 383 ? 7.185 -45.086 7.345 1.00 73.19 383 LEU A O 1
ATOM 3018 N N . ASN A 1 384 ? 7.219 -45.107 9.598 1.00 72.81 384 ASN A N 1
ATOM 3019 C CA . ASN A 1 384 ? 6.664 -46.456 9.764 1.00 72.81 384 ASN A CA 1
ATOM 3020 C C . ASN A 1 384 ? 5.127 -46.488 9.634 1.00 72.81 384 ASN A C 1
ATOM 3022 O O . ASN A 1 384 ? 4.533 -47.561 9.666 1.00 72.81 384 ASN A O 1
ATOM 3026 N N . GLY A 1 385 ? 4.485 -45.321 9.518 1.00 72.56 385 GLY A N 1
ATOM 3027 C CA . GLY A 1 385 ? 3.044 -45.140 9.346 1.00 72.56 385 GLY A CA 1
ATOM 3028 C C . GLY A 1 385 ? 2.743 -44.024 8.337 1.00 72.56 385 GLY A C 1
ATOM 3029 O O . GLY A 1 385 ? 3.648 -43.244 8.015 1.00 72.56 385 GLY A O 1
ATOM 3030 N N . PRO A 1 386 ? 1.509 -43.956 7.804 1.00 70.62 386 PRO A N 1
ATOM 3031 C CA . PRO A 1 386 ? 1.126 -42.927 6.847 1.00 70.62 386 PRO A CA 1
ATOM 3032 C C . PRO A 1 386 ? 1.192 -41.544 7.500 1.00 70.62 386 PRO A C 1
ATOM 3034 O O . PRO A 1 386 ? 0.823 -41.384 8.656 1.00 70.62 386 PRO A O 1
ATOM 3037 N N . ARG A 1 387 ? 1.617 -40.520 6.759 1.00 78.06 387 ARG A N 1
ATOM 3038 C CA . ARG A 1 387 ? 1.774 -39.149 7.280 1.00 78.06 387 ARG A CA 1
ATOM 3039 C C . ARG A 1 387 ? 0.535 -38.615 8.011 1.00 78.06 387 ARG A C 1
ATOM 3041 O O . ARG A 1 387 ? 0.689 -37.974 9.038 1.00 78.06 387 ARG A O 1
ATOM 3048 N N . ILE A 1 388 ? -0.661 -38.987 7.548 1.00 62.56 388 ILE A N 1
ATOM 3049 C CA . ILE A 1 388 ? -1.949 -38.581 8.133 1.00 62.56 388 ILE A CA 1
ATOM 3050 C C . ILE A 1 388 ? -2.113 -39.099 9.570 1.00 62.56 388 ILE A C 1
ATOM 3052 O O . ILE A 1 388 ? -2.721 -38.448 10.409 1.00 62.56 388 ILE A O 1
ATOM 3056 N N . SER A 1 389 ? -1.521 -40.250 9.917 1.00 64.25 389 SER A N 1
ATOM 3057 C CA . SER A 1 389 ? -1.567 -40.750 11.300 1.00 64.25 389 SER A CA 1
ATOM 3058 C C . SER A 1 389 ? -0.667 -39.965 12.258 1.00 64.25 389 SER A C 1
ATOM 3060 O O . SER A 1 389 ? -0.648 -40.253 13.451 1.00 64.25 389 SER A O 1
ATOM 3062 N N . MET A 1 390 ? 0.132 -39.037 11.730 1.00 63.03 390 MET A N 1
ATOM 3063 C CA . MET A 1 390 ? 0.989 -38.125 12.483 1.00 63.03 390 MET A CA 1
ATOM 3064 C C . MET A 1 390 ? 0.437 -36.690 12.473 1.00 63.03 390 MET A C 1
ATOM 3066 O O . MET A 1 390 ? 1.095 -35.805 13.021 1.00 63.03 390 MET A O 1
ATOM 3070 N N . ASP A 1 391 ? -0.726 -36.460 11.851 1.00 58.00 391 ASP A N 1
ATOM 3071 C CA . ASP A 1 391 ? -1.387 -35.158 11.836 1.00 58.00 391 ASP A CA 1
ATOM 3072 C C . ASP A 1 391 ? -1.790 -34.740 13.251 1.00 58.00 391 ASP A C 1
ATOM 3074 O O . ASP A 1 391 ? -2.155 -35.558 14.102 1.00 58.00 391 ASP A O 1
ATOM 3078 N N . PHE A 1 392 ? -1.761 -33.434 13.491 1.00 56.31 392 PHE A N 1
ATOM 3079 C CA . PHE A 1 392 ? -2.437 -32.831 14.629 1.00 56.31 392 PHE A CA 1
ATOM 3080 C C . PHE A 1 392 ? -3.802 -32.327 14.161 1.00 56.31 392 PHE A C 1
ATOM 3082 O O . PHE A 1 392 ? -3.944 -31.899 13.018 1.00 56.31 392 PHE A O 1
ATOM 3089 N N . THR A 1 393 ? -4.797 -32.322 15.050 1.00 51.69 393 THR A N 1
ATOM 3090 C CA . THR A 1 393 ? -6.192 -31.945 14.743 1.00 51.69 393 THR A CA 1
ATOM 3091 C C . THR A 1 393 ? -6.332 -30.584 14.040 1.00 51.69 393 THR A C 1
ATOM 3093 O O . THR A 1 393 ? -7.317 -30.338 13.357 1.00 51.69 393 THR A O 1
ATOM 3096 N N . ASP A 1 394 ? -5.341 -29.708 14.188 1.00 47.75 394 ASP A N 1
ATOM 3097 C CA . ASP A 1 394 ? -5.257 -28.350 13.647 1.00 47.75 394 ASP A CA 1
ATOM 3098 C C . ASP A 1 394 ? -3.902 -28.029 12.981 1.00 47.75 394 ASP A C 1
ATOM 3100 O O . ASP A 1 394 ? -3.611 -26.873 12.683 1.00 47.75 394 ASP A O 1
ATOM 3104 N N . PHE A 1 395 ? -3.063 -29.038 12.740 1.00 56.94 395 PHE A N 1
ATOM 3105 C CA . PHE A 1 395 ? -1.895 -28.921 11.869 1.00 56.94 395 PHE A CA 1
ATOM 3106 C C . PHE A 1 395 ? -1.738 -30.226 11.100 1.00 56.94 395 PHE A C 1
ATOM 3108 O O . PHE A 1 395 ? -1.225 -31.226 11.612 1.00 56.94 395 PHE A O 1
ATOM 3115 N N . MET A 1 396 ? -2.211 -30.190 9.863 1.00 63.16 396 MET A N 1
ATOM 3116 C CA . MET A 1 396 ? -2.156 -31.321 8.955 1.00 63.16 396 MET A CA 1
ATOM 3117 C C . MET A 1 396 ? -0.786 -31.337 8.283 1.00 63.16 396 MET A C 1
ATOM 3119 O O . MET A 1 396 ? -0.346 -30.336 7.718 1.00 63.16 396 MET A O 1
ATOM 3123 N N . LEU A 1 397 ? -0.109 -32.480 8.306 1.00 67.69 397 LEU A N 1
ATOM 3124 C CA . LEU A 1 397 ? 1.131 -32.700 7.578 1.00 67.69 397 LEU A CA 1
ATOM 3125 C C . LEU A 1 397 ? 0.784 -32.903 6.103 1.00 67.69 397 LEU A C 1
ATOM 3127 O O . LEU A 1 397 ? 0.975 -33.996 5.579 1.00 67.6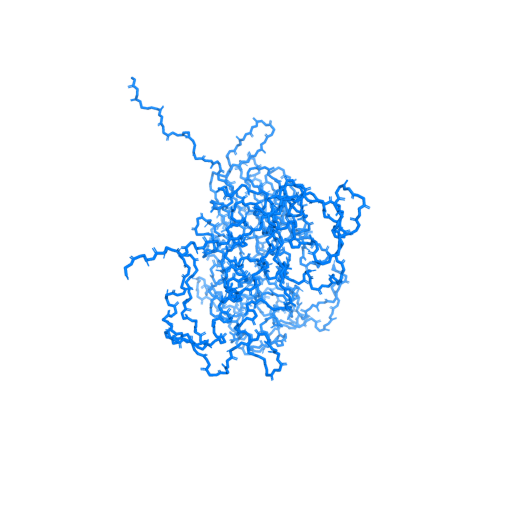9 397 LEU A O 1
ATOM 3131 N N . THR A 1 398 ? 0.266 -31.892 5.407 1.00 70.94 398 THR A N 1
ATOM 3132 C CA . THR A 1 398 ? -0.174 -32.017 4.009 1.00 70.94 398 THR A CA 1
ATOM 3133 C C . THR A 1 398 ? 1.005 -32.138 3.039 1.00 70.94 398 THR A C 1
ATOM 3135 O O . THR A 1 398 ? 2.087 -31.607 3.303 1.00 70.94 398 THR A O 1
ATOM 3138 N N . PRO A 1 399 ? 0.856 -32.846 1.903 1.00 76.50 399 PRO A N 1
ATOM 3139 C CA . PRO A 1 399 ? 1.842 -32.801 0.828 1.00 76.50 399 PRO A CA 1
ATOM 3140 C C . PRO A 1 399 ? 2.084 -31.362 0.374 1.00 76.50 399 PRO A C 1
ATOM 3142 O O . PRO A 1 399 ? 1.135 -30.623 0.139 1.00 76.50 399 PRO A O 1
ATOM 3145 N N . VAL A 1 400 ? 3.354 -30.980 0.252 1.00 76.44 400 VAL A N 1
ATOM 3146 C CA . VAL A 1 400 ? 3.752 -29.661 -0.245 1.00 76.44 400 VAL A CA 1
ATOM 3147 C C . VAL A 1 400 ? 4.454 -29.842 -1.582 1.00 76.44 400 VAL A C 1
ATOM 3149 O O . VAL A 1 400 ? 5.332 -30.699 -1.719 1.00 76.44 400 VAL A O 1
ATOM 3152 N N . GLU A 1 401 ? 4.044 -29.060 -2.575 1.00 69.75 401 GLU A N 1
ATOM 3153 C CA . GLU A 1 401 ? 4.613 -29.100 -3.918 1.00 69.75 401 GLU A CA 1
ATOM 3154 C C . GLU A 1 401 ? 6.116 -28.766 -3.882 1.00 69.75 401 GLU A C 1
ATOM 3156 O O . GLU A 1 401 ? 6.567 -27.918 -3.112 1.00 69.75 401 GLU A O 1
ATOM 3161 N N . GLY A 1 402 ? 6.927 -29.516 -4.635 1.00 73.44 402 GLY A N 1
ATOM 3162 C CA . GLY A 1 402 ? 8.394 -29.426 -4.575 1.00 73.44 402 GLY A CA 1
ATOM 3163 C C . GLY A 1 402 ? 9.057 -30.132 -3.377 1.00 73.44 402 GLY A C 1
ATOM 3164 O O . GLY A 1 402 ? 10.285 -30.115 -3.263 1.00 73.44 402 GLY A O 1
ATOM 3165 N N . ARG A 1 403 ? 8.288 -30.790 -2.493 1.00 84.44 403 ARG A N 1
ATOM 3166 C CA . ARG A 1 403 ? 8.795 -31.606 -1.370 1.00 84.44 403 ARG A CA 1
ATOM 3167 C C . ARG A 1 403 ? 8.475 -33.099 -1.526 1.00 84.44 403 ARG A C 1
ATOM 3169 O O . ARG A 1 403 ? 8.035 -33.558 -2.576 1.00 84.44 403 ARG A O 1
ATOM 3176 N N . ASP A 1 404 ? 8.751 -33.895 -0.488 1.00 78.69 404 ASP A N 1
ATOM 3177 C CA . ASP A 1 404 ? 8.410 -35.321 -0.468 1.00 78.69 404 ASP A CA 1
ATOM 3178 C C . ASP A 1 404 ? 6.899 -35.511 -0.237 1.00 78.69 404 ASP A C 1
ATOM 3180 O O . ASP A 1 404 ? 6.395 -35.470 0.887 1.00 78.69 404 ASP A O 1
ATOM 3184 N N . THR A 1 405 ? 6.163 -35.714 -1.327 1.00 83.94 405 THR A N 1
ATOM 3185 C CA . THR A 1 405 ? 4.696 -35.833 -1.334 1.00 83.94 405 THR A CA 1
ATOM 3186 C C . THR A 1 405 ? 4.185 -37.238 -1.015 1.00 83.94 405 THR A C 1
ATOM 3188 O O . THR A 1 405 ? 2.976 -37.451 -0.945 1.00 83.94 405 THR A O 1
ATOM 3191 N N . ARG A 1 406 ? 5.073 -38.216 -0.792 1.00 82.69 406 ARG A N 1
ATOM 3192 C CA . ARG A 1 406 ? 4.678 -39.610 -0.535 1.00 82.69 406 ARG A CA 1
ATOM 3193 C C . ARG A 1 406 ? 3.890 -39.727 0.771 1.00 82.69 406 ARG A C 1
ATOM 3195 O O . ARG A 1 406 ? 4.159 -39.024 1.740 1.00 82.69 406 ARG A O 1
ATOM 3202 N N . ASN A 1 407 ? 2.989 -40.708 0.835 1.00 79.38 407 ASN A N 1
ATOM 3203 C CA . ASN A 1 407 ? 2.256 -41.035 2.066 1.00 79.38 407 ASN A CA 1
ATOM 3204 C C . ASN A 1 407 ? 3.170 -41.546 3.193 1.00 79.38 407 ASN A C 1
ATOM 3206 O O . ASN A 1 407 ? 2.830 -41.388 4.360 1.00 79.38 407 ASN A O 1
ATOM 3210 N N . PHE A 1 408 ? 4.337 -42.103 2.851 1.00 81.94 408 PHE A N 1
ATOM 3211 C CA . PHE A 1 408 ? 5.386 -42.539 3.782 1.00 81.94 408 PHE A CA 1
ATOM 3212 C C . PHE A 1 408 ? 6.688 -41.782 3.466 1.00 81.94 408 PHE A C 1
ATOM 3214 O O . PHE A 1 408 ? 7.592 -42.325 2.805 1.00 81.94 408 PHE A O 1
ATOM 3221 N N . PRO A 1 409 ? 6.762 -40.493 3.840 1.00 81.31 409 PRO A N 1
ATOM 3222 C CA . PRO A 1 409 ? 7.877 -39.641 3.473 1.00 81.31 409 PRO A CA 1
ATOM 3223 C C . PRO A 1 409 ? 9.148 -40.004 4.257 1.00 81.31 409 PRO A C 1
ATOM 3225 O O . PRO A 1 409 ? 9.118 -40.708 5.273 1.00 81.31 409 PRO A O 1
ATOM 3228 N N . GLY A 1 410 ? 10.295 -39.547 3.757 1.00 75.31 410 GLY A N 1
ATOM 3229 C CA . GLY A 1 410 ? 11.585 -39.692 4.433 1.00 75.31 410 GLY A CA 1
ATOM 3230 C C . GLY A 1 410 ? 11.684 -38.849 5.709 1.00 75.31 410 GLY A C 1
ATOM 3231 O O . GLY A 1 410 ? 10.999 -37.838 5.857 1.00 75.31 410 GLY A O 1
ATOM 3232 N N . HIS A 1 411 ? 12.601 -39.213 6.610 1.00 70.00 411 HIS A N 1
ATOM 3233 C CA . HIS A 1 411 ? 12.839 -38.499 7.875 1.00 70.00 411 HIS A CA 1
ATOM 3234 C C . HIS A 1 411 ? 13.074 -36.982 7.698 1.00 70.00 411 HIS A C 1
ATOM 3236 O O . HIS A 1 411 ? 12.637 -36.188 8.530 1.00 70.00 411 HIS A O 1
ATOM 3242 N N . ARG A 1 412 ? 13.712 -36.567 6.590 1.00 72.06 412 ARG A N 1
ATOM 3243 C CA . ARG A 1 412 ? 13.968 -35.152 6.256 1.00 72.06 412 ARG A CA 1
ATOM 3244 C C . ARG A 1 412 ? 12.690 -34.341 6.074 1.00 72.06 412 ARG A C 1
ATOM 3246 O O . ARG A 1 412 ? 12.664 -33.165 6.417 1.00 72.06 412 ARG A O 1
ATOM 3253 N N . GLU A 1 413 ? 11.647 -34.954 5.529 1.00 78.38 413 GLU A N 1
ATOM 3254 C CA . GLU A 1 413 ? 10.373 -34.275 5.316 1.00 78.38 413 GLU A CA 1
ATOM 3255 C C . GLU A 1 413 ? 9.626 -34.082 6.631 1.00 78.38 413 GLU A C 1
ATOM 3257 O O . GLU A 1 413 ? 9.105 -33.003 6.891 1.00 78.38 413 GLU A O 1
ATOM 3262 N N . LEU A 1 414 ? 9.638 -35.086 7.512 1.00 70.69 414 LEU A N 1
ATOM 3263 C CA . LEU A 1 414 ? 9.076 -34.919 8.849 1.00 70.69 414 LEU A CA 1
ATOM 3264 C C . LEU A 1 414 ? 9.828 -33.838 9.636 1.00 70.69 414 LEU A C 1
ATOM 3266 O O . LEU A 1 414 ? 9.206 -33.018 10.302 1.00 70.69 414 LEU A O 1
ATOM 3270 N N . PHE A 1 415 ? 11.154 -33.784 9.513 1.00 67.75 415 PHE A N 1
ATOM 3271 C CA . PHE A 1 415 ? 11.957 -32.725 10.118 1.00 67.75 415 PHE A CA 1
ATOM 3272 C C . PHE A 1 415 ? 11.565 -31.323 9.620 1.00 67.75 415 PHE A C 1
ATOM 3274 O O . PHE A 1 415 ? 11.433 -30.408 10.430 1.00 67.75 415 PHE A O 1
ATOM 3281 N N . ARG A 1 416 ? 11.336 -31.150 8.311 1.00 69.56 416 ARG A N 1
ATOM 3282 C CA . ARG A 1 416 ? 10.842 -29.883 7.745 1.00 69.56 416 ARG A CA 1
ATOM 3283 C C . ARG A 1 416 ? 9.453 -29.539 8.258 1.00 69.56 416 ARG A C 1
ATOM 3285 O O . ARG A 1 416 ? 9.262 -28.429 8.720 1.00 69.56 416 ARG A O 1
ATOM 3292 N N . ASN A 1 417 ? 8.529 -30.493 8.284 1.00 67.06 417 ASN A N 1
ATOM 3293 C CA . ASN A 1 417 ? 7.189 -30.238 8.804 1.00 67.06 417 ASN A CA 1
ATOM 3294 C C . ASN A 1 417 ? 7.180 -29.878 10.298 1.00 67.06 417 ASN A C 1
ATOM 3296 O O . ASN A 1 417 ? 6.386 -29.051 10.726 1.00 67.06 417 ASN A O 1
ATOM 3300 N N . LEU A 1 418 ? 8.077 -30.456 11.104 1.00 63.66 418 LEU A N 1
ATOM 3301 C CA . LEU A 1 418 ? 8.239 -30.066 12.509 1.00 63.66 418 LEU A CA 1
ATOM 3302 C C . LEU A 1 418 ? 8.841 -28.661 12.656 1.00 63.66 418 LEU A C 1
ATOM 3304 O O . LEU A 1 418 ? 8.519 -27.963 13.617 1.00 63.66 418 LEU A O 1
ATOM 3308 N N . LYS A 1 419 ? 9.689 -28.233 11.712 1.00 63.94 419 LYS A N 1
ATOM 3309 C CA . LYS A 1 419 ? 10.153 -26.843 11.624 1.00 63.94 419 LYS A CA 1
ATOM 3310 C C . LYS A 1 419 ? 9.042 -25.899 11.183 1.00 63.94 419 LYS A C 1
ATOM 3312 O O . LYS A 1 419 ? 8.910 -24.853 11.800 1.00 63.94 419 LYS A O 1
ATOM 3317 N N . ASP A 1 420 ? 8.244 -26.280 10.191 1.00 65.19 420 ASP A N 1
ATOM 3318 C CA . ASP A 1 420 ? 7.082 -25.514 9.733 1.00 65.19 420 ASP A CA 1
ATOM 3319 C C . ASP A 1 420 ? 6.081 -25.354 10.882 1.00 65.19 420 ASP A C 1
ATOM 3321 O O . ASP A 1 420 ? 5.650 -24.247 11.168 1.00 65.19 420 ASP A O 1
ATOM 3325 N N . LEU A 1 421 ? 5.808 -26.425 11.634 1.00 59.44 421 LEU A N 1
ATOM 3326 C CA . LEU A 1 421 ? 5.004 -26.373 12.854 1.00 59.44 421 LEU A CA 1
ATOM 3327 C C . LEU A 1 421 ? 5.608 -25.409 13.886 1.00 59.44 421 LEU A C 1
ATOM 3329 O O . LEU A 1 421 ? 4.898 -24.575 14.435 1.00 59.44 421 LEU A O 1
ATOM 3333 N N . ALA A 1 422 ? 6.912 -25.495 14.159 1.00 56.25 422 ALA A N 1
ATOM 3334 C CA . ALA A 1 422 ? 7.572 -24.591 15.102 1.00 56.25 422 ALA A CA 1
ATOM 3335 C C . ALA A 1 422 ? 7.562 -23.125 14.632 1.00 56.25 422 ALA A C 1
ATOM 3337 O O . ALA A 1 422 ? 7.414 -22.229 15.458 1.00 56.25 422 ALA A O 1
ATOM 3338 N N . TRP A 1 423 ? 7.678 -22.888 13.326 1.00 57.59 423 TRP A N 1
ATOM 3339 C CA . TRP A 1 423 ? 7.566 -21.577 12.690 1.00 57.59 423 TRP A CA 1
ATOM 3340 C C . TRP A 1 423 ? 6.143 -21.020 12.791 1.00 57.59 423 TRP A C 1
ATOM 3342 O O . TRP A 1 423 ? 5.956 -19.903 13.265 1.00 57.59 423 TRP A O 1
ATOM 3352 N N . CYS A 1 424 ? 5.132 -21.819 12.439 1.00 53.62 424 CYS A N 1
ATOM 3353 C CA . CYS A 1 424 ? 3.715 -21.474 12.574 1.00 53.62 424 CYS A CA 1
ATOM 3354 C C . CYS A 1 424 ? 3.326 -21.150 14.023 1.00 53.62 424 CYS A C 1
ATOM 3356 O O . CYS A 1 424 ? 2.418 -20.357 14.247 1.00 53.62 424 CYS A O 1
ATOM 3358 N N . LEU A 1 425 ? 4.012 -21.750 14.999 1.00 52.94 425 LEU A N 1
ATOM 3359 C CA . LEU A 1 425 ? 3.784 -21.533 16.428 1.00 52.94 425 LEU A CA 1
ATOM 3360 C C . LEU A 1 425 ? 4.684 -20.444 17.044 1.00 52.94 425 LEU A C 1
ATOM 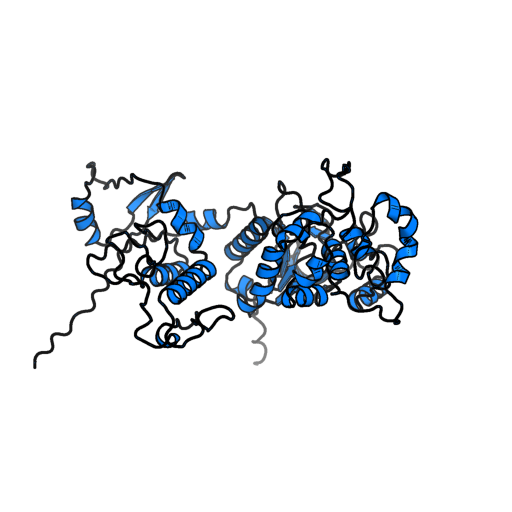3362 O O . LEU A 1 425 ? 4.652 -20.267 18.259 1.00 52.94 425 LEU A O 1
ATOM 3366 N N . GLY A 1 426 ? 5.521 -19.755 16.257 1.00 51.22 426 GLY A N 1
ATOM 3367 C CA . GLY A 1 426 ? 6.436 -18.720 16.765 1.00 51.22 426 GLY A CA 1
ATOM 3368 C C . GLY A 1 426 ? 7.524 -19.241 17.719 1.00 51.22 426 GLY A C 1
ATOM 3369 O O . GLY A 1 426 ? 8.149 -18.473 18.444 1.00 51.22 426 GLY A O 1
ATOM 3370 N N . LEU A 1 427 ? 7.773 -20.554 17.737 1.00 52.22 427 LEU A N 1
ATOM 3371 C CA . LEU A 1 427 ? 8.702 -21.209 18.666 1.00 52.22 427 LEU A CA 1
ATOM 3372 C C . LEU A 1 427 ? 10.172 -21.073 18.244 1.00 52.22 427 LEU A C 1
ATOM 3374 O O . LEU A 1 427 ? 11.063 -21.378 19.035 1.00 52.22 427 LEU A O 1
ATOM 3378 N N . THR A 1 428 ? 10.446 -20.637 17.013 1.00 51.22 428 THR A N 1
ATOM 3379 C CA . THR A 1 428 ? 11.800 -20.560 16.444 1.00 51.22 428 THR A CA 1
ATOM 3380 C C . THR A 1 428 ? 12.730 -19.595 17.183 1.00 51.22 428 THR A C 1
ATOM 3382 O O . THR A 1 428 ? 13.924 -19.873 17.267 1.00 51.22 428 THR A O 1
ATOM 3385 N N . GLU A 1 429 ? 12.207 -18.518 17.776 1.00 44.91 429 GLU A N 1
ATOM 3386 C CA . GLU A 1 429 ? 13.016 -17.522 18.502 1.00 44.91 429 GLU A CA 1
ATOM 3387 C C . GLU A 1 429 ? 13.309 -17.918 19.963 1.00 44.91 429 GLU A C 1
ATOM 3389 O O . GLU A 1 429 ? 14.360 -17.574 20.501 1.00 44.91 429 GLU A O 1
ATOM 3394 N N . LEU A 1 430 ? 12.445 -18.727 20.593 1.00 40.84 430 LEU A N 1
ATOM 3395 C CA . LEU A 1 430 ? 12.593 -19.157 21.996 1.00 40.84 430 LEU A CA 1
ATOM 3396 C C . LEU A 1 430 ? 13.753 -20.145 22.219 1.00 40.84 430 LEU A C 1
ATOM 3398 O O . LEU A 1 430 ? 14.238 -20.300 23.337 1.00 40.84 430 LEU A O 1
ATOM 3402 N N . ILE A 1 431 ? 14.208 -20.815 21.161 1.00 43.00 431 ILE A N 1
ATOM 3403 C CA . ILE A 1 431 ? 15.201 -21.899 21.237 1.00 43.00 431 ILE A CA 1
ATOM 3404 C C . ILE A 1 431 ? 16.631 -21.358 21.150 1.00 43.00 431 ILE A C 1
ATOM 3406 O O . ILE A 1 431 ? 17.546 -21.929 21.742 1.00 43.00 431 ILE A O 1
ATOM 3410 N N . SER A 1 432 ? 16.832 -20.241 20.444 1.00 33.94 432 SER A N 1
ATOM 3411 C CA . SER A 1 432 ? 18.162 -19.647 20.264 1.00 33.94 432 SER A CA 1
ATOM 3412 C C . SER A 1 432 ? 18.711 -19.046 21.561 1.00 33.94 432 SER A C 1
ATOM 3414 O O . SER A 1 432 ? 19.920 -19.072 21.777 1.00 33.94 432 SER A O 1
ATOM 3416 N N . ALA A 1 433 ? 17.842 -18.539 22.441 1.00 31.11 433 ALA A N 1
ATOM 3417 C CA . ALA A 1 433 ? 18.252 -17.863 23.673 1.00 31.11 433 ALA A CA 1
ATOM 3418 C C . ALA A 1 433 ? 18.823 -18.818 24.742 1.00 31.11 433 ALA A C 1
ATOM 3420 O O . ALA A 1 433 ? 19.675 -18.427 25.534 1.00 31.11 433 ALA A O 1
ATOM 3421 N N . ALA A 1 434 ? 18.397 -20.086 24.763 1.00 34.97 434 ALA A N 1
ATOM 3422 C CA . ALA A 1 434 ? 18.833 -21.045 25.784 1.00 34.97 434 ALA A CA 1
ATOM 3423 C C . ALA A 1 434 ? 20.262 -21.576 25.556 1.00 34.97 434 ALA A C 1
ATOM 3425 O O . ALA A 1 434 ? 20.899 -22.074 26.482 1.00 34.97 434 ALA A O 1
ATOM 3426 N N . ALA A 1 435 ? 20.772 -21.473 24.327 1.00 33.94 435 ALA A N 1
ATOM 3427 C CA . ALA A 1 435 ? 22.002 -22.131 23.902 1.00 33.94 435 ALA A CA 1
ATOM 3428 C C . ALA A 1 435 ? 23.294 -21.367 24.258 1.00 33.94 435 ALA A C 1
ATOM 3430 O O . ALA A 1 435 ? 24.379 -21.935 24.150 1.00 33.94 435 ALA A O 1
ATOM 3431 N N . SER A 1 436 ? 23.200 -20.101 24.681 1.00 29.34 436 SER A N 1
ATOM 3432 C CA . SER A 1 436 ? 24.353 -19.246 25.002 1.00 29.34 436 SER A CA 1
ATOM 3433 C C . SER A 1 436 ? 24.645 -19.111 26.501 1.00 29.34 436 SER A C 1
ATOM 3435 O O . SER A 1 436 ? 25.550 -18.373 26.879 1.00 29.34 436 SER A O 1
ATOM 3437 N N . LEU A 1 437 ? 23.903 -19.801 27.373 1.00 35.47 437 LEU A N 1
ATOM 3438 C CA . LEU A 1 437 ? 24.037 -19.667 28.827 1.00 35.47 437 LEU A CA 1
ATOM 3439 C C . LEU A 1 437 ? 24.581 -20.965 29.427 1.00 35.47 437 LEU A C 1
ATOM 3441 O O . LEU A 1 437 ? 23.841 -21.840 29.867 1.00 35.47 437 LEU A O 1
ATOM 3445 N N . SER A 1 438 ? 25.908 -21.090 29.436 1.00 29.53 438 SER A N 1
ATOM 3446 C CA . SER A 1 438 ? 26.630 -22.272 29.922 1.00 29.53 438 SER A CA 1
ATOM 3447 C C . SER A 1 438 ? 26.702 -22.407 31.451 1.00 29.53 438 SER A C 1
ATOM 3449 O O . SER A 1 438 ? 27.393 -23.296 31.935 1.00 29.53 438 SER A O 1
ATOM 3451 N N . GLN A 1 439 ? 26.010 -21.576 32.236 1.00 31.75 439 GLN A N 1
ATOM 3452 C CA . GLN A 1 439 ? 25.979 -21.686 33.699 1.00 31.75 439 GLN A CA 1
ATOM 3453 C C . GLN A 1 439 ? 24.670 -21.120 34.261 1.00 31.75 439 GLN A C 1
ATOM 3455 O O . GLN A 1 439 ? 24.512 -19.910 34.378 1.00 31.75 439 GLN A O 1
ATOM 3460 N N . TRP A 1 440 ? 23.754 -22.001 34.664 1.00 34.88 440 TRP A N 1
ATOM 3461 C CA . TRP A 1 440 ? 22.614 -21.643 35.510 1.00 34.88 440 TRP A CA 1
ATOM 3462 C C . TRP A 1 440 ? 22.845 -22.221 36.909 1.00 34.88 440 TRP A C 1
ATOM 3464 O O . TRP A 1 440 ? 23.186 -23.396 37.040 1.00 34.88 440 TRP A O 1
ATOM 3474 N N . ARG A 1 441 ? 22.680 -21.408 37.960 1.00 32.12 441 ARG A N 1
ATOM 3475 C CA . ARG A 1 441 ? 22.751 -21.846 39.365 1.00 32.12 441 ARG A CA 1
ATOM 3476 C C . ARG A 1 441 ? 21.367 -21.727 39.999 1.00 32.12 441 ARG A C 1
ATOM 3478 O O . ARG A 1 441 ? 20.843 -20.626 40.110 1.00 32.12 441 ARG A O 1
ATOM 3485 N N . PHE A 1 442 ? 20.796 -22.842 40.451 1.00 33.19 442 PHE A N 1
ATOM 3486 C CA . PHE A 1 442 ? 19.591 -22.832 41.284 1.00 33.19 442 PHE A CA 1
ATOM 3487 C C . PHE A 1 442 ? 19.989 -22.684 42.759 1.00 33.19 442 PHE A C 1
ATOM 3489 O O . PHE A 1 442 ? 20.787 -23.472 43.270 1.00 33.19 442 PHE A O 1
ATOM 3496 N N . ARG A 1 443 ? 19.426 -21.690 43.457 1.00 32.19 443 ARG A N 1
ATOM 3497 C CA . ARG A 1 443 ? 19.570 -21.530 44.913 1.00 32.19 443 ARG A CA 1
ATOM 3498 C C . ARG A 1 443 ? 18.243 -21.808 45.603 1.00 32.19 443 ARG A C 1
ATOM 3500 O O . ARG A 1 443 ? 17.254 -21.134 45.331 1.00 32.19 443 ARG A O 1
ATOM 3507 N N . SER A 1 444 ? 18.232 -22.787 46.508 1.00 32.75 444 SER A N 1
ATOM 3508 C CA . SER A 1 444 ? 17.086 -23.000 47.398 1.00 32.75 444 SER A CA 1
ATOM 3509 C C . SER A 1 444 ? 17.035 -21.902 48.469 1.00 32.75 444 SER A C 1
ATOM 3511 O O . SER A 1 444 ? 18.060 -21.305 48.807 1.00 32.75 444 SER A O 1
ATOM 3513 N N . SER A 1 445 ? 15.856 -21.655 49.040 1.00 32.03 445 SER A N 1
ATOM 3514 C CA . SER A 1 445 ? 15.622 -20.681 50.118 1.00 32.03 445 SER A CA 1
ATOM 3515 C C . SER A 1 445 ? 16.344 -21.002 51.441 1.00 32.03 445 SER A C 1
ATOM 3517 O O . SER A 1 445 ? 16.236 -20.234 52.393 1.00 32.03 445 SER A O 1
ATOM 3519 N N . GLY A 1 446 ? 17.134 -22.080 51.499 1.00 32.88 446 GLY A N 1
ATOM 3520 C CA . GLY A 1 446 ? 18.016 -22.425 52.611 1.00 32.88 446 GLY A CA 1
ATOM 3521 C C . GLY A 1 446 ? 19.484 -22.520 52.188 1.00 32.88 446 GLY A C 1
ATOM 3522 O O . GLY A 1 446 ? 20.028 -23.614 52.139 1.00 32.88 446 GLY A O 1
ATOM 3523 N N . GLY A 1 447 ? 20.121 -21.391 51.869 1.00 28.78 447 GLY A N 1
ATOM 3524 C CA . GLY A 1 447 ? 21.565 -21.133 52.038 1.00 28.78 447 GLY A CA 1
ATOM 3525 C C . GLY A 1 447 ? 22.638 -21.997 51.345 1.00 28.78 447 GLY A C 1
ATOM 3526 O O . GLY A 1 447 ? 23.786 -21.568 51.345 1.00 28.78 447 GLY A O 1
ATOM 3527 N N . ASN A 1 448 ? 22.334 -23.147 50.741 1.00 31.47 448 ASN A N 1
ATOM 3528 C CA . ASN A 1 448 ? 23.340 -24.027 50.134 1.00 31.47 448 ASN A CA 1
ATOM 3529 C C . ASN A 1 448 ? 23.196 -24.099 48.606 1.00 31.47 448 ASN A C 1
ATOM 3531 O O . ASN A 1 448 ? 22.097 -24.302 48.081 1.00 31.47 448 ASN A O 1
ATOM 3535 N N . ASP A 1 449 ? 24.324 -23.950 47.902 1.00 34.75 449 ASP A N 1
ATOM 3536 C CA . ASP A 1 449 ? 24.430 -24.155 46.455 1.00 34.75 449 ASP A CA 1
ATOM 3537 C C . ASP A 1 449 ? 24.116 -25.632 46.116 1.00 34.75 449 ASP A C 1
ATOM 3539 O O . ASP A 1 449 ? 24.622 -26.561 46.752 1.00 34.75 449 ASP A O 1
ATOM 3543 N N . VAL A 1 450 ? 23.243 -25.855 45.129 1.00 35.88 450 VAL A N 1
ATOM 3544 C CA . VAL A 1 450 ? 22.753 -27.185 44.728 1.00 35.88 450 VAL A CA 1
ATOM 3545 C C . VAL A 1 450 ? 23.601 -27.705 43.558 1.00 35.88 450 VAL A C 1
ATOM 3547 O O . VAL A 1 450 ? 23.643 -27.074 42.505 1.00 35.88 450 VAL A O 1
ATOM 3550 N N . ASN A 1 451 ? 24.277 -28.849 43.728 1.00 33.31 451 ASN A N 1
ATOM 3551 C CA . ASN A 1 451 ? 24.990 -29.553 42.648 1.00 33.31 451 ASN A CA 1
ATOM 3552 C C . ASN A 1 451 ? 24.022 -30.389 41.781 1.00 33.31 451 ASN A C 1
ATOM 3554 O O . ASN A 1 451 ? 22.955 -30.784 42.245 1.00 33.31 451 ASN A O 1
ATOM 3558 N N . ASP A 1 452 ? 24.427 -30.741 40.553 1.00 33.06 452 ASP A N 1
ATOM 3559 C CA . ASP A 1 452 ? 23.628 -31.482 39.547 1.00 33.06 452 ASP A CA 1
ATOM 3560 C C . ASP A 1 452 ? 22.858 -32.709 40.081 1.00 33.06 452 ASP A C 1
ATOM 3562 O O . ASP A 1 452 ? 21.764 -33.027 39.612 1.00 33.06 452 ASP A O 1
ATOM 3566 N N . GLY A 1 453 ? 23.398 -33.402 41.089 1.00 28.44 453 GLY A N 1
ATOM 3567 C CA . GLY A 1 453 ? 22.753 -34.566 41.705 1.00 28.44 453 GLY A CA 1
ATOM 3568 C C . GLY A 1 453 ? 21.507 -34.241 42.539 1.00 28.44 453 GLY A C 1
ATOM 3569 O O . GLY A 1 453 ? 20.583 -35.052 42.586 1.00 28.44 453 GLY A O 1
ATOM 3570 N N . SER A 1 454 ? 21.438 -33.064 43.166 1.00 30.61 454 SER A N 1
ATOM 3571 C CA . SER A 1 454 ? 20.316 -32.647 44.021 1.00 30.61 454 SER A CA 1
ATOM 3572 C C . SER A 1 454 ? 19.184 -31.950 43.255 1.00 30.61 454 SER A C 1
ATOM 3574 O O . SER A 1 454 ? 18.088 -31.782 43.788 1.00 30.61 454 SER A O 1
ATOM 3576 N N . ILE A 1 455 ? 19.391 -31.644 41.970 1.00 34.47 455 ILE A N 1
ATOM 3577 C CA . ILE A 1 455 ? 18.332 -31.200 41.050 1.00 34.47 455 ILE A CA 1
ATOM 3578 C C . ILE A 1 455 ? 17.303 -32.324 40.834 1.00 34.47 455 ILE A C 1
ATOM 3580 O O . ILE A 1 455 ? 16.099 -32.070 40.827 1.00 34.47 455 ILE A O 1
ATOM 3584 N N . CYS A 1 456 ? 17.752 -33.585 40.754 1.00 30.91 456 CYS A N 1
ATOM 3585 C CA . CYS A 1 456 ? 16.860 -34.739 40.582 1.00 30.91 456 CYS A CA 1
ATOM 3586 C C . CYS A 1 456 ? 15.890 -34.935 41.760 1.00 30.91 456 CYS A C 1
ATOM 3588 O O . CYS A 1 456 ? 14.754 -35.332 41.534 1.00 30.91 456 CYS A O 1
ATOM 3590 N N . SER A 1 457 ? 16.299 -34.628 42.997 1.00 30.20 457 SER A N 1
ATOM 3591 C CA . SER A 1 457 ? 15.425 -34.756 44.175 1.00 30.20 457 SER A CA 1
ATOM 3592 C C . SER A 1 457 ? 14.415 -33.615 44.315 1.00 30.20 457 SER A C 1
ATOM 3594 O O . SER A 1 457 ? 13.362 -33.803 44.915 1.00 30.20 457 SER A O 1
ATOM 3596 N N . ILE A 1 458 ? 14.712 -32.434 43.759 1.00 35.59 458 ILE A N 1
ATOM 3597 C CA . ILE A 1 458 ? 13.772 -31.301 43.741 1.00 35.59 458 ILE A CA 1
ATOM 3598 C C . ILE A 1 458 ? 12.657 -31.561 42.713 1.00 35.59 458 ILE A C 1
ATOM 3600 O O . ILE A 1 458 ? 11.506 -31.223 42.961 1.00 35.59 458 ILE A O 1
ATOM 3604 N N . MET A 1 459 ? 12.971 -32.234 41.599 1.00 35.72 459 MET A N 1
ATOM 3605 C CA . MET A 1 459 ? 12.036 -32.518 40.498 1.00 35.72 459 MET A CA 1
ATOM 3606 C C . MET A 1 459 ? 10.931 -33.545 40.809 1.00 35.72 459 MET A C 1
ATOM 3608 O O . MET A 1 459 ? 9.964 -33.625 40.051 1.00 35.72 459 MET A O 1
ATOM 3612 N N . GLU A 1 460 ? 11.036 -34.323 41.892 1.00 33.81 460 GLU A N 1
ATOM 3613 C CA . GLU A 1 460 ? 9.966 -35.247 42.315 1.00 33.81 460 GLU A CA 1
ATOM 3614 C C . GLU A 1 460 ? 8.842 -34.548 43.099 1.00 33.81 460 GLU A C 1
ATOM 3616 O O . GLU A 1 460 ? 7.740 -35.088 43.201 1.00 33.81 460 GLU A O 1
ATOM 3621 N N . ASN A 1 461 ? 9.069 -33.323 43.585 1.00 34.78 461 ASN A N 1
ATOM 3622 C CA . ASN A 1 461 ? 8.078 -32.543 44.319 1.00 34.78 461 ASN A CA 1
ATOM 3623 C C . ASN A 1 461 ? 7.624 -31.335 43.489 1.00 34.78 461 ASN A C 1
ATOM 3625 O O . ASN A 1 461 ? 8.431 -30.646 42.870 1.00 34.78 461 ASN A O 1
ATOM 3629 N N . ARG A 1 462 ? 6.312 -31.059 43.469 1.00 37.88 462 ARG A N 1
ATOM 3630 C CA . ARG A 1 462 ? 5.785 -29.812 42.893 1.00 37.88 462 ARG A CA 1
ATOM 3631 C C . ARG A 1 462 ? 6.413 -28.641 43.650 1.00 37.88 462 ARG A C 1
ATOM 3633 O O . ARG A 1 462 ? 6.185 -28.515 44.850 1.00 37.88 462 ARG A O 1
ATOM 3640 N N . CYS A 1 463 ? 7.184 -27.806 42.963 1.00 39.41 463 CYS A N 1
ATOM 3641 C CA . CYS A 1 463 ? 7.696 -26.564 43.529 1.00 39.41 463 CYS A CA 1
ATOM 3642 C C . CYS A 1 463 ? 6.923 -25.387 42.939 1.00 39.41 463 CYS A C 1
ATOM 3644 O O . CYS A 1 463 ? 7.054 -25.064 41.755 1.00 39.41 463 CYS A O 1
ATOM 3646 N N . ASP A 1 464 ? 6.119 -24.764 43.792 1.00 42.03 464 ASP A N 1
ATOM 3647 C CA . ASP A 1 464 ? 5.599 -23.425 43.562 1.00 42.03 464 ASP A CA 1
ATOM 3648 C C . ASP A 1 464 ? 6.702 -22.395 43.889 1.00 42.03 464 ASP A C 1
ATOM 3650 O O . ASP A 1 464 ? 7.528 -22.626 44.774 1.00 42.03 464 ASP A O 1
ATOM 3654 N N . ASP A 1 465 ? 6.731 -21.285 43.147 1.00 42.31 465 ASP A N 1
ATOM 3655 C CA . ASP A 1 465 ? 7.593 -20.115 43.389 1.00 42.31 465 ASP A CA 1
ATOM 3656 C C . ASP A 1 465 ? 9.109 -20.372 43.384 1.00 42.31 465 ASP A C 1
ATOM 3658 O O . ASP A 1 465 ? 9.837 -20.008 44.309 1.00 42.31 465 ASP A O 1
ATOM 3662 N N . VAL A 1 466 ? 9.617 -20.973 42.304 1.00 42.91 466 VAL A N 1
ATOM 3663 C CA . VAL A 1 466 ? 11.062 -21.111 42.081 1.00 42.91 466 VAL A CA 1
ATOM 3664 C C . VAL A 1 466 ? 11.628 -19.779 41.570 1.00 42.91 466 VAL A C 1
ATOM 3666 O O . VAL A 1 466 ? 11.267 -19.355 40.467 1.00 42.91 466 VAL A O 1
ATOM 3669 N N . PRO A 1 467 ? 12.526 -19.115 42.321 1.00 39.34 467 PRO A N 1
ATOM 3670 C CA . PRO A 1 467 ? 13.150 -17.881 41.874 1.00 39.34 467 PRO A CA 1
ATOM 3671 C C . PRO A 1 467 ? 14.262 -18.178 40.863 1.00 39.34 467 PRO A C 1
ATOM 3673 O O . PRO A 1 467 ? 15.156 -18.978 41.143 1.00 39.34 467 PRO A O 1
ATOM 3676 N N . ILE A 1 468 ? 14.234 -17.508 39.714 1.00 41.81 468 ILE A N 1
ATOM 3677 C CA . ILE A 1 468 ? 15.223 -17.672 38.644 1.00 41.81 468 ILE A CA 1
ATOM 3678 C C . ILE A 1 468 ? 15.770 -16.307 38.250 1.00 41.81 468 ILE A C 1
ATOM 3680 O O . ILE A 1 468 ? 15.007 -15.375 37.997 1.00 41.81 468 ILE A O 1
ATOM 3684 N N . ASP A 1 469 ? 17.094 -16.210 38.194 1.00 38.62 469 ASP A N 1
ATOM 3685 C CA . ASP A 1 469 ? 17.801 -15.020 37.736 1.00 38.62 469 ASP A CA 1
ATOM 3686 C C . ASP A 1 469 ? 18.014 -15.120 36.220 1.00 38.62 469 ASP A C 1
ATOM 3688 O O . ASP A 1 469 ? 18.732 -16.001 35.748 1.00 38.62 469 ASP A O 1
ATOM 3692 N N . ILE A 1 470 ? 17.366 -14.236 35.460 1.00 40.78 470 ILE A N 1
ATOM 3693 C CA . ILE A 1 470 ? 17.583 -14.037 34.020 1.00 40.78 470 ILE A CA 1
ATOM 3694 C C . ILE A 1 470 ? 18.344 -12.713 33.800 1.00 40.78 470 ILE A C 1
ATOM 3696 O O . ILE A 1 470 ? 18.386 -11.889 34.719 1.00 40.78 470 ILE A O 1
ATOM 3700 N N . PRO A 1 471 ? 18.965 -12.474 32.626 1.00 34.03 471 PRO A N 1
ATOM 3701 C CA . PRO A 1 471 ? 19.726 -11.244 32.362 1.00 34.03 471 PRO A CA 1
ATOM 3702 C C . PRO A 1 471 ? 18.946 -9.946 32.638 1.00 34.03 471 PRO A C 1
ATOM 3704 O O . PRO A 1 471 ? 19.539 -8.926 32.981 1.00 34.03 471 PRO A O 1
ATOM 3707 N N . GLU A 1 472 ? 17.618 -9.996 32.533 1.00 33.34 472 GLU A N 1
ATOM 3708 C CA . GLU A 1 472 ? 16.696 -8.875 32.715 1.00 33.34 472 GLU A CA 1
ATOM 3709 C C . GLU A 1 472 ? 16.136 -8.742 34.148 1.00 33.34 472 GLU A C 1
ATOM 3711 O O . GLU A 1 472 ? 15.369 -7.817 34.420 1.00 33.34 472 GLU A O 1
ATOM 3716 N N . GLY A 1 473 ? 16.500 -9.634 35.078 1.00 35.62 473 GLY A N 1
ATOM 3717 C CA . GLY A 1 473 ? 16.078 -9.582 36.482 1.00 35.62 473 GLY A CA 1
ATOM 3718 C C . GLY A 1 473 ? 15.631 -10.927 37.058 1.00 35.62 473 GLY A C 1
ATOM 3719 O O . GLY A 1 473 ? 15.775 -11.979 36.442 1.00 35.62 473 GLY A O 1
ATOM 3720 N N . ARG A 1 474 ? 15.089 -10.906 38.279 1.00 39.69 474 ARG A N 1
ATOM 3721 C CA . ARG A 1 474 ? 14.660 -12.114 39.000 1.00 39.69 474 ARG A CA 1
ATOM 3722 C C . ARG A 1 474 ? 13.167 -12.361 38.802 1.00 39.69 474 ARG A C 1
ATOM 3724 O O . ARG A 1 474 ? 12.362 -11.481 39.098 1.00 39.69 474 ARG A O 1
ATOM 3731 N N . ILE A 1 475 ? 12.794 -13.555 38.346 1.00 40.66 475 ILE A N 1
ATOM 3732 C CA . ILE A 1 475 ? 11.396 -13.960 38.127 1.00 40.66 475 ILE A CA 1
ATOM 3733 C C . ILE A 1 475 ? 11.000 -15.117 39.054 1.00 40.66 475 ILE A C 1
ATOM 3735 O O . ILE A 1 475 ? 11.821 -15.984 39.348 1.00 40.66 475 ILE A O 1
ATOM 3739 N N . SER A 1 476 ? 9.744 -15.137 39.517 1.00 36.91 476 SER A N 1
ATOM 3740 C CA . SER A 1 476 ? 9.158 -16.283 40.234 1.00 36.91 476 SER A CA 1
ATOM 3741 C C . SER A 1 476 ? 8.406 -17.159 39.238 1.00 36.91 476 SER A C 1
ATOM 3743 O O . SER A 1 476 ? 7.527 -16.669 38.528 1.00 36.91 476 SER A O 1
ATOM 3745 N N . CYS A 1 477 ? 8.764 -18.438 39.150 1.00 38.78 477 CYS A N 1
ATOM 3746 C CA . CYS A 1 477 ? 8.174 -19.375 38.194 1.00 38.78 477 CYS A CA 1
ATOM 3747 C C . CYS A 1 477 ? 7.525 -20.561 38.908 1.00 38.78 477 CYS A C 1
ATOM 3749 O O . CYS A 1 477 ? 8.040 -21.049 39.915 1.00 38.78 477 CYS A O 1
ATOM 3751 N N . LYS A 1 478 ? 6.449 -21.105 38.328 1.00 37.94 478 LYS A N 1
ATOM 3752 C CA . LYS A 1 478 ? 5.982 -22.454 38.669 1.00 37.94 478 LYS A CA 1
ATOM 3753 C C . LYS A 1 478 ? 6.709 -23.463 37.796 1.00 37.94 478 LYS A C 1
ATOM 3755 O O . LYS A 1 478 ? 6.635 -23.416 36.566 1.00 37.94 478 LYS A O 1
ATOM 3760 N N . LEU A 1 479 ? 7.420 -24.389 38.431 1.00 38.53 479 LEU A N 1
ATOM 3761 C CA . LEU A 1 479 ? 8.098 -25.463 37.719 1.00 38.53 479 LEU A CA 1
ATOM 3762 C C . LEU A 1 479 ? 7.104 -26.610 37.500 1.00 38.53 479 LEU A C 1
ATOM 3764 O O . LEU A 1 479 ? 6.755 -27.329 38.436 1.00 38.53 479 LEU A O 1
ATOM 3768 N N . ILE A 1 480 ? 6.640 -26.791 36.262 1.00 37.91 480 ILE A N 1
ATOM 3769 C CA . ILE A 1 480 ? 5.753 -27.905 35.907 1.00 37.91 480 ILE A CA 1
ATOM 3770 C C . ILE A 1 480 ? 6.597 -29.002 35.258 1.00 37.91 480 ILE A C 1
ATOM 3772 O O . ILE A 1 480 ? 6.853 -29.002 34.053 1.00 37.91 480 ILE A O 1
ATOM 3776 N N . ALA A 1 481 ? 7.022 -29.974 36.066 1.00 36.50 481 ALA A N 1
ATOM 3777 C CA . ALA A 1 481 ? 7.602 -31.209 35.558 1.00 36.50 481 ALA A CA 1
ATOM 3778 C C . ALA A 1 481 ? 6.482 -32.108 35.003 1.00 36.50 481 ALA A C 1
ATOM 3780 O O . ALA A 1 481 ? 5.683 -32.675 35.750 1.00 36.50 481 ALA A O 1
ATOM 3781 N N . VAL A 1 482 ? 6.403 -32.253 33.678 1.00 32.88 482 VAL A N 1
ATOM 3782 C CA . VAL A 1 482 ? 5.441 -33.167 33.041 1.00 32.88 482 VAL A CA 1
ATOM 3783 C C . VAL A 1 482 ? 5.978 -34.598 33.129 1.00 32.88 482 VAL A C 1
ATOM 3785 O O . VAL A 1 482 ? 6.691 -35.071 32.243 1.00 32.88 482 VAL A O 1
ATOM 3788 N N . HIS A 1 483 ? 5.633 -35.306 34.206 1.00 27.64 483 HIS A N 1
ATOM 3789 C CA . HIS A 1 483 ? 5.904 -36.737 34.346 1.00 27.64 483 HIS A CA 1
ATOM 3790 C C . HIS A 1 483 ? 4.704 -37.540 33.818 1.00 27.64 483 HIS A C 1
ATOM 3792 O O . HIS A 1 483 ? 3.751 -37.821 34.540 1.00 27.64 483 HIS A O 1
ATOM 3798 N N . ALA A 1 484 ? 4.717 -37.921 32.537 1.00 26.67 484 ALA A N 1
ATOM 3799 C CA . ALA A 1 484 ? 3.685 -38.797 31.981 1.00 26.67 484 ALA A CA 1
ATOM 3800 C C . ALA A 1 484 ? 3.906 -40.248 32.452 1.00 26.67 484 ALA A C 1
ATOM 3802 O O . ALA A 1 484 ? 4.550 -41.055 31.779 1.00 26.67 484 ALA A O 1
ATOM 3803 N N . ALA A 1 485 ? 3.381 -40.588 33.630 1.00 22.69 485 ALA A N 1
ATOM 3804 C CA . ALA A 1 485 ? 3.241 -41.970 34.068 1.00 22.69 485 ALA A CA 1
ATOM 3805 C C . ALA A 1 485 ? 2.053 -42.617 33.336 1.00 22.69 485 ALA A C 1
ATOM 3807 O O . ALA A 1 485 ? 0.925 -42.598 33.817 1.00 22.69 485 ALA A O 1
ATOM 3808 N N . LEU A 1 486 ? 2.298 -43.226 32.172 1.00 24.39 486 LEU A N 1
ATOM 3809 C CA . LEU A 1 486 ? 1.398 -44.275 31.688 1.00 24.39 486 LEU A CA 1
ATOM 3810 C C . LEU A 1 486 ? 1.590 -45.480 32.613 1.00 24.39 486 LEU A C 1
ATOM 3812 O O . LEU A 1 486 ? 2.570 -46.220 32.487 1.00 24.39 486 LEU A O 1
ATOM 3816 N N . GLN A 1 487 ? 0.678 -45.640 33.576 1.00 24.30 487 GLN A N 1
ATOM 3817 C CA . GLN A 1 487 ? 0.530 -46.876 34.334 1.00 24.30 487 GLN A CA 1
ATOM 3818 C C . GLN A 1 487 ? 0.446 -48.031 33.334 1.00 24.30 487 GLN A C 1
ATOM 3820 O O . GLN A 1 487 ? -0.501 -48.134 32.558 1.00 24.30 487 GLN A O 1
ATOM 3825 N N . LYS A 1 488 ? 1.449 -48.915 33.353 1.00 25.97 488 LYS A N 1
ATOM 3826 C CA . LYS A 1 488 ? 1.267 -50.268 32.838 1.00 25.97 488 LYS A CA 1
ATOM 3827 C C . LYS A 1 488 ? 0.156 -50.887 33.676 1.00 25.97 488 LYS A C 1
ATOM 3829 O O . LYS A 1 488 ? 0.385 -51.228 34.836 1.00 25.97 488 LYS A O 1
ATOM 3834 N N . THR A 1 489 ? -1.029 -51.031 33.101 1.00 25.91 489 THR A N 1
ATOM 3835 C CA . THR A 1 489 ? -1.989 -52.022 33.566 1.00 25.91 489 THR A CA 1
ATOM 3836 C C . THR A 1 489 ? -1.255 -53.359 33.602 1.00 25.91 489 THR A C 1
ATOM 3838 O O . THR A 1 489 ? -0.806 -53.878 32.582 1.00 25.91 489 THR A O 1
ATOM 3841 N N . LYS A 1 490 ? -1.043 -53.877 34.816 1.00 28.59 490 LYS A N 1
ATOM 3842 C CA . LYS A 1 490 ? -0.707 -55.282 35.020 1.00 28.59 490 LYS A CA 1
ATOM 3843 C C . LYS A 1 490 ? -1.862 -56.082 34.429 1.00 28.59 490 LYS A C 1
ATOM 3845 O O . LYS A 1 490 ? -2.932 -56.137 35.026 1.00 28.59 490 LYS A O 1
ATOM 3850 N N . THR A 1 491 ? -1.656 -56.693 33.274 1.00 28.16 491 THR A N 1
ATOM 3851 C CA . THR A 1 491 ? -2.439 -57.861 32.888 1.00 28.16 491 THR A CA 1
ATOM 3852 C C . THR A 1 491 ? -1.993 -59.002 33.797 1.00 28.16 491 THR A C 1
ATOM 3854 O O . THR A 1 491 ? -0.897 -59.536 33.643 1.00 28.16 491 THR A O 1
ATOM 3857 N N . TYR A 1 492 ? -2.808 -59.291 34.812 1.00 30.95 492 TYR A N 1
ATOM 3858 C CA . TYR A 1 492 ? -2.949 -60.656 35.308 1.00 30.95 492 TYR A CA 1
ATOM 3859 C C . TYR A 1 492 ? -3.690 -61.452 34.228 1.00 30.95 492 TYR A C 1
ATOM 3861 O O . TYR A 1 492 ? -4.687 -60.961 33.695 1.00 30.95 492 TYR A O 1
ATOM 3869 N N . GLY A 1 493 ? -3.179 -62.640 33.915 1.00 31.42 493 GLY A N 1
ATOM 3870 C CA . GLY A 1 493 ? -3.676 -63.542 32.879 1.00 31.42 493 GLY A CA 1
ATOM 3871 C C . GLY A 1 493 ? -2.521 -64.297 32.264 1.00 31.42 493 GLY A C 1
ATOM 3872 O O . GLY A 1 493 ? -2.011 -63.793 31.241 1.00 31.42 493 GLY A O 1
#

Foldseek 3Di:
DDDDPDDPDPPAAKEKEWFAAAQVLLFVVLLVVLCCLPDPVVNVLQHEYEYQEHLHALYQASVVSLVVLVCCCVLRVNYHYAFAYALLLLLVLLQLVLEDAAPVNDALQLLCPVCVVCCVQFVFQDDPPVRRGHNSVRQLLTANPQDDDPVVRHTQCGGPRNRQSVCVNLPHGRNDSCVSVSDDPSSSNVSNPHAQKDKDFQFWAADPVGIDGAIEIRGAQADFQVDDPVVLVVCRRVVRSSHSDNCSNVPEPRGQDHHPVPQPGRYAYEHEQHCDADDDRRYGYQHVPNSPPPTWTWMAMPHYRDIGTSPDVSVVVLQAPAFAEEEDAPDPDDDQPCQLVVQLVQVVVVHHYAREDPDLAPPVQLDDDPDDPRHPDDQAAWDPFFQQVVADPPRRLAQDPPAQRDRTGHSVSVSVSVVVVCVSVVVNVSSNVNNPDPDFWFDDPPDDTDDPVCVVVVLVDFDFFRWGQDPVGIDTHGYDHPDPPPPDPPPDD

Radius of gyration: 27.55 Å; chains: 1; bounding box: 74×84×77 Å

Sequence (493 aa):
MADNAASDAAGDRTVICIGDIHGYISKLRAVWSNLEALVSPDSFSTSLVIFLGDYCDRGPHTREVIDFLLSLPSRYPLQRHVFLCGNHDFAFAAFVDALPPPPDGSPFSATWEEFAQSEERERWFKGEGYEAMHVQGRRWGGDMGGRFNPKKGLAFKGSIYDAGPTFESYGVAHGSADLIKAVPDAHKKFLSELVWVHEEDDVPMDSPEGRISCKLIAVHAGLLKTKPVEEQLKLLRARDTRIPKVLQLSGRHDVWEIPEEISEKSILVVSGHHAKIHIEGTRFIVDECGGLEQFPVAAIIFPSKTIVRDTDNLVSKVKHTSLGAIVQAHLRRRRWGLRPVSARALLREGHYVVVMEHNHILAGQWLYQDATVHSSVYASLRLNGPRISMDFTDFMLTPVEGRDTRNFPGHRELFRNLKDLAWCLGLTELISAAASLSQWRFRSSGGNDVNDGSICSIMENRCDDVPIDIPEGRISCKLIAVHAALQKTKTYG

Secondary structure (DSSP, 8-state):
-----SSS--PPPPEEEE---TT-HHHHHHHHHHHHHHS-HHHHHT-EEEE-S--SSSSS-HHHHHHHHHHHHHH-TTSEEEEB--HHHHHHHHHTT-SPPPTT---GGGGSGGGGGGHHHHT---STTGGG--HHHHHHT---TT-EETTTTEE-SSSTT--HHHHHHTTS-TT-TTHHHHS-HHHHHHHHH-BS-EEEEEEEEEETTEEEEEEEEE-SS---TTS-HHHHHHHHHHT-TT-SS-HHHH-SGGGSSPPHHHHTSSEEEEE--SSSEEEETTEEEE-S-TT-TTSPPEEEEETTTEEEETT--HHHHHHHHS-EEEE----SSS--TTHHHHHHHHHHTT--EEE--SSSSTTTTS---TT-TT----TT-B-SS-GGGG-BTTB-----TTS--SSS-BHHHHHHHHHHHHHHTTTHHHHHGGGG------B-SSS-BPPHHHHHHHTTS-EEEEEEEETTEEEEEEE--------------